Protein 1P7A (pdb70)

Organism: Mus musculus (NCBI:txid10090)

Sequence (37 aa):
GSTRGSTGIKPFQCPDCDRSFSRSDHLALHRKRHMLVGSTRGSTGIKPFQCPDCDRSFSRSDHLALHRKRHMLVGSTRGSTGIKPFQCPDCDRSFSRSDHLALHRKRHMLVGSTRGSTGIKPFQCPDCDRSFSRSDHLALHRKRHMLVGSTRGSTGIKPFQCPDCDRSFSRSDHLALHRKRHMLVGSTRGSTGIKPFQCPDCDRSFSRSDHLALHRKRHMLVGSTRGSTGIKPFQCPDCDRSFSRSDHLALHRKRHMLVGSTRGSTGIKPFQCPDCDRSFSRSDHLALHRKRHMLVGSTRGSTGIKPFQCPDCDRSFSRSDHLALHRKRHMLVGSTRGSTGIKPFQCPDCDRSFSRSDHLALHRKRHMLVGSTRGSTGIKPFQCPDCDRSFSRSDHLALHRKRHMLVGSTRGSTGIKPFQCPDCDRSFSRSDHLALHRKRHMLVGSTRGSTGIKPFQCPDCDRSFSRSDHLALHRKRHMLVGSTRGSTGIKPFQCPDCDRSFSRSDHLALHRKRHMLVGSTRGSTGIKPFQCPDCDRSFSRSDHLALHRKRHMLVGSTRGSTGIKPFQCPDCDRSFSRSDHLALHRKRHMLVGSTRGSTGIKPFQCPDCDRSFSRSDHLALHRKRHMLVGSTRGSTGIKPFQCPDCDRSFSRSDHLALHRKRHMLVGSTRGSTGIKPFQCPDCDRSFSRSDHLALHRKRHMLVGSTRGSTGIKPFQCPDCDRSFSRSDHLALHRKRHMLV

InterPro domains:
  IPR013087 Zinc finger C2H2-type [PF00096] (259-283)
  IPR013087 Zinc finger C2H2-type [PF00096] (289-313)
  IPR013087 Zinc finger C2H2-type [PF00096] (319-341)
  IPR013087 Zinc finger C2H2-type [PS00028] (261-283)
  IPR013087 Zinc finger C2H2-type [PS00028] (291-313)
  IPR013087 Zinc finger C2H2-type [PS00028] (321-341)
  IPR013087 Zinc finger C2H2-type [PS50157] (259-288)
  IPR013087 Zinc finger C2H2-type [PS50157] (289-318)
  IPR013087 Zinc finger C2H2-type [PS50157] (319-341)
  IPR013087 Zinc finger C2H2-type [SM00355] (259-283)
  IPR013087 Zinc finger C2H2-type [SM00355] (289-313)
  IPR013087 Zinc finger C2H2-type [SM00355] (319-341)
  IPR036236 Zinc finger C2H2 superfamily [SSF57667] (273-317)
  IPR036236 Zinc finger C2H2 superfamily [SSF57667] (306-342)

Foldseek 3Di:
DPPPPPLDDEPAAAPVPSHYDVDVVVNVVVCVVVVVD

Solvent-accessible surface area: 2902 Å² total; per-residue (Å²): 85,104,80,172,63,36,64,7,105,97,106,78,28,0,78,86,38,9,104,37,22,74,133,61,66,91,24,42,102,34,78,100,176,70,126,160,166

Secondary structure (DSSP, 8-state):
--SSTT--SSSB--TTT---BSSHHHHHHHHGGGT--

GO terms:
  GO:0000977 RNA polymerase II transcription regulatory region sequence-specific DNA binding (F, IDA)
  GO:0001227 DNA-binding transcription repressor activity, RNA polymerase II-specific (F, IC)
  GO:0000122 negative regulation of transcription by RNA polymerase II (P, IMP)

Nearest PDB structures (foldseek):
  1p7a-assembly1_A  TM=8.235E-01  e=3.816E-04  Mus musculus
  2el6-assembly1_A  TM=6.876E-01  e=1.516E-01  Homo sapiens
  2ep0-assembly1_A  TM=7.361E-01  e=3.288E-01  Homo sapiens
  2epz-assembly1_A  TM=7.097E-01  e=3.786E-01  Homo sapiens
  2eme-assembly1_A  TM=7.146E-01  e=8.812E-01  Homo sapiens

Radius of gyration: 9.19 Å; Cα contacts (8 Å, |Δi|>4): 57; chains: 1; bounding box: 22×22×8 Å

Structure (mmCIF, N/CA/C/O backbone):
data_1P7A
#
_entry.id   1P7A
#
_cell.length_a   1.000
_cell.length_b   1.000
_cell.length_c   1.000
_cell.angle_alpha   90.00
_cell.angle_beta   90.00
_cell.angle_gamma   90.00
#
_symmetry.space_group_name_H-M   'P 1'
#
loop_
_entity.id
_entity.type
_entity.pdbx_description
1 polymer 'Kruppel-like factor 3'
2 non-polymer 'ZINC ION'
#
loop_
_atom_site.group_PDB
_atom_site.id
_atom_site.type_symbol
_atom_site.label_atom_id
_atom_site.label_alt_id
_atom_site.label_comp_id
_atom_site.label_asym_id
_atom_site.label_entity_id
_atom_site.label_seq_id
_atom_site.pdbx_PDB_ins_code
_atom_site.Cartn_x
_atom_site.Cartn_y
_atom_site.Cartn_z
_atom_site.occupancy
_atom_site.B_iso_or_equiv
_atom_site.auth_seq_id
_atom_site.auth_comp_id
_atom_site.auth_asym_id
_atom_site.auth_atom_id
_atom_site.pdbx_PDB_model_num
ATOM 1 N N . GLY A 1 1 ? 7.977 3.850 3.372 1.00 0.00 1 GLY A N 1
ATOM 2 C CA . GLY A 1 1 ? 9.427 4.138 3.458 1.00 0.00 1 GLY A CA 1
ATOM 3 C C . GLY A 1 1 ? 10.116 3.955 2.123 1.00 0.00 1 GLY A C 1
ATOM 4 O O . GLY A 1 1 ? 9.620 4.414 1.093 1.00 0.00 1 GLY A O 1
ATOM 10 N N . SER A 1 2 ? 11.260 3.290 2.133 1.00 0.00 2 SER A N 1
ATOM 11 C CA . SER A 1 2 ? 12.014 3.036 0.914 1.00 0.00 2 SER A CA 1
ATOM 12 C C . SER A 1 2 ? 12.907 1.810 1.079 1.00 0.00 2 SER A C 1
ATOM 13 O O . SER A 1 2 ? 13.899 1.838 1.811 1.00 0.00 2 SER A O 1
ATOM 21 N N . THR A 1 3 ? 12.522 0.723 0.434 1.00 0.00 3 THR A N 1
ATOM 22 C CA . THR A 1 3 ? 13.267 -0.521 0.515 1.00 0.00 3 THR A CA 1
ATOM 23 C C . THR A 1 3 ? 13.890 -0.854 -0.824 1.00 0.00 3 THR A C 1
ATOM 24 O O . THR A 1 3 ? 15.061 -1.221 -0.924 1.00 0.00 3 THR A O 1
ATOM 35 N N . ARG A 1 4 ? 13.111 -0.619 -1.845 1.00 0.00 4 ARG A N 1
ATOM 36 C CA . ARG A 1 4 ? 13.533 -0.786 -3.229 1.00 0.00 4 ARG A CA 1
ATOM 37 C C . ARG A 1 4 ? 12.754 0.184 -4.103 1.00 0.00 4 ARG A C 1
ATOM 38 O O . ARG A 1 4 ? 11.997 -0.228 -4.985 1.00 0.00 4 ARG A O 1
ATOM 59 N N . GLY A 1 5 ? 12.809 1.456 -3.737 1.00 0.00 5 GLY A N 1
ATOM 60 C CA . GLY A 1 5 ? 11.991 2.452 -4.397 1.00 0.00 5 GLY A CA 1
ATOM 61 C C . GLY A 1 5 ? 10.579 2.446 -3.859 1.00 0.00 5 GLY A C 1
ATOM 62 O O . GLY A 1 5 ? 10.205 3.309 -3.057 1.00 0.00 5 GLY A O 1
ATOM 66 N N . SER A 1 6 ? 9.818 1.439 -4.253 1.00 0.00 6 SER A N 1
ATOM 67 C CA . SER A 1 6 ? 8.462 1.269 -3.772 1.00 0.00 6 SER A CA 1
ATOM 68 C C . SER A 1 6 ? 8.092 -0.209 -3.720 1.00 0.00 6 SER A C 1
ATOM 69 O O . SER A 1 6 ? 6.918 -0.565 -3.642 1.00 0.00 6 SER A O 1
ATOM 77 N N . THR A 1 7 ? 9.087 -1.061 -3.887 1.00 0.00 7 THR A N 1
ATOM 78 C CA . THR A 1 7 ? 8.848 -2.495 -3.979 1.00 0.00 7 THR A CA 1
ATOM 79 C C . THR A 1 7 ? 9.854 -3.290 -3.162 1.00 0.00 7 THR A C 1
ATOM 80 O O . THR A 1 7 ? 10.758 -3.928 -3.704 1.00 0.00 7 THR A O 1
ATOM 91 N N . GLY A 1 8 ? 9.691 -3.255 -1.853 1.00 0.00 8 GLY A N 1
ATOM 92 C CA . GLY A 1 8 ? 10.597 -3.962 -0.986 1.00 0.00 8 GLY A CA 1
ATOM 93 C C . GLY A 1 8 ? 10.073 -5.316 -0.551 1.00 0.00 8 GLY A C 1
ATOM 94 O O . GLY A 1 8 ? 10.252 -6.317 -1.250 1.00 0.00 8 GLY A O 1
ATOM 98 N N . ILE A 1 9 ? 9.486 -5.349 0.633 1.00 0.00 9 ILE A N 1
ATOM 99 C CA . ILE A 1 9 ? 9.026 -6.594 1.249 1.00 0.00 9 ILE A CA 1
ATOM 100 C C . ILE A 1 9 ? 7.696 -7.069 0.662 1.00 0.00 9 ILE A C 1
ATOM 101 O O . ILE A 1 9 ? 6.903 -6.252 0.192 1.00 0.00 9 ILE A O 1
ATOM 117 N N . LYS A 1 10 ? 7.398 -8.363 0.866 1.00 0.00 10 LYS A N 1
ATOM 118 C CA . LYS A 1 10 ? 6.112 -8.974 0.497 1.00 0.00 10 LYS A CA 1
ATOM 119 C C . LYS A 1 10 ? 5.807 -8.860 -1.001 1.00 0.00 10 LYS A C 1
ATOM 120 O O . LYS A 1 10 ? 6.224 -7.919 -1.671 1.00 0.00 10 LYS A O 1
ATOM 139 N N . PRO A 1 11 ? 5.130 -9.865 -1.571 1.00 0.00 11 PRO A N 1
ATOM 140 C CA . PRO A 1 11 ? 4.802 -9.876 -2.998 1.00 0.00 11 PRO A CA 1
ATOM 141 C C . PRO A 1 11 ? 3.823 -8.765 -3.365 1.00 0.00 11 PRO A C 1
ATOM 142 O O . PRO A 1 11 ? 3.718 -8.369 -4.527 1.00 0.00 11 PRO A O 1
ATOM 153 N N . PHE A 1 12 ? 3.111 -8.264 -2.362 1.00 0.00 12 PHE A N 1
ATOM 154 C CA . PHE A 1 12 ? 2.130 -7.213 -2.562 1.00 0.00 12 PHE A CA 1
ATOM 155 C C . PHE A 1 12 ? 2.445 -6.008 -1.688 1.00 0.00 12 PHE A C 1
ATOM 156 O O . PHE A 1 12 ? 1.885 -5.841 -0.611 1.00 0.00 12 PHE A O 1
ATOM 173 N N . GLN A 1 13 ? 3.365 -5.186 -2.145 1.00 0.00 13 GLN A N 1
ATOM 174 C CA . GLN A 1 13 ? 3.754 -3.992 -1.428 1.00 0.00 13 GLN A CA 1
ATOM 175 C C . GLN A 1 13 ? 3.127 -2.762 -2.077 1.00 0.00 13 GLN A C 1
ATOM 176 O O . GLN A 1 13 ? 2.765 -2.798 -3.254 1.00 0.00 13 GLN A O 1
ATOM 190 N N . CYS A 1 14 ? 3.033 -1.669 -1.331 1.00 0.00 14 CYS A N 1
ATOM 191 C CA . CYS A 1 14 ? 2.493 -0.436 -1.877 1.00 0.00 14 CYS A CA 1
ATOM 192 C C . CYS A 1 14 ? 3.508 0.221 -2.797 1.00 0.00 14 CYS A C 1
ATOM 193 O O . CYS A 1 14 ? 4.583 0.612 -2.352 1.00 0.00 14 CYS A O 1
ATOM 200 N N . PRO A 1 15 ? 3.147 0.432 -4.069 1.00 0.00 15 PRO A N 1
ATOM 201 C CA . PRO A 1 15 ? 4.010 1.113 -5.033 1.00 0.00 15 PRO A CA 1
ATOM 202 C C . PRO A 1 15 ? 4.048 2.622 -4.806 1.00 0.00 15 PRO A C 1
ATOM 203 O O . PRO A 1 15 ? 4.662 3.365 -5.575 1.00 0.00 15 PRO A O 1
ATOM 214 N N . ASP A 1 16 ? 3.377 3.075 -3.752 1.00 0.00 16 ASP A N 1
ATOM 215 C CA . ASP A 1 16 ? 3.324 4.488 -3.428 1.00 0.00 16 ASP A CA 1
ATOM 216 C C . ASP A 1 16 ? 4.146 4.787 -2.179 1.00 0.00 16 ASP A C 1
ATOM 217 O O . ASP A 1 16 ? 4.619 5.910 -1.991 1.00 0.00 16 ASP A O 1
ATOM 226 N N . CYS A 1 17 ? 4.242 3.801 -1.292 1.00 0.00 17 CYS A N 1
ATOM 227 C CA . CYS A 1 17 ? 4.929 3.977 -0.017 1.00 0.00 17 CYS A CA 1
ATOM 228 C C . CYS A 1 17 ? 6.143 3.070 0.116 1.00 0.00 17 CYS A C 1
ATOM 229 O O . CYS A 1 17 ? 7.004 3.329 0.953 1.00 0.00 17 CYS A O 1
ATOM 236 N N . ASP A 1 18 ? 6.042 1.889 -0.489 1.00 0.00 18 ASP A N 1
ATOM 237 C CA . ASP A 1 18 ? 6.975 0.786 -0.245 1.00 0.00 18 ASP A CA 1
ATOM 238 C C . ASP A 1 18 ? 6.588 0.087 1.056 1.00 0.00 18 ASP A C 1
ATOM 239 O O . ASP A 1 18 ? 7.422 -0.154 1.930 1.00 0.00 18 ASP A O 1
ATOM 248 N N . ARG A 1 19 ? 5.303 -0.241 1.162 1.00 0.00 19 ARG A N 1
ATOM 249 C CA . ARG A 1 19 ? 4.777 -0.966 2.315 1.00 0.00 19 ARG A CA 1
ATOM 250 C C . ARG A 1 19 ? 5.000 -2.463 2.116 1.00 0.00 19 ARG A C 1
ATOM 251 O O . ARG A 1 19 ? 5.855 -2.860 1.329 1.00 0.00 19 ARG A O 1
ATOM 272 N N . SER A 1 20 ? 4.181 -3.290 2.752 1.00 0.00 20 SER A N 1
ATOM 273 C CA . SER A 1 20 ? 4.257 -4.728 2.532 1.00 0.00 20 SER A CA 1
ATOM 274 C C . SER A 1 20 ? 2.997 -5.434 3.019 1.00 0.00 20 SER A C 1
ATOM 275 O O . SER A 1 20 ? 2.611 -5.319 4.185 1.00 0.00 20 SER A O 1
ATOM 283 N N . PHE A 1 21 ? 2.353 -6.147 2.108 1.00 0.00 21 PHE A N 1
ATOM 284 C CA . PHE A 1 21 ? 1.147 -6.894 2.421 1.00 0.00 21 PHE A CA 1
ATOM 285 C C . PHE A 1 21 ? 1.254 -8.289 1.829 1.00 0.00 21 PHE A C 1
ATOM 286 O O . PHE A 1 21 ? 1.699 -8.455 0.694 1.00 0.00 21 PHE A O 1
ATOM 303 N N . SER A 1 22 ? 0.869 -9.286 2.600 1.00 0.00 22 SER A N 1
ATOM 304 C CA . SER A 1 22 ? 0.912 -10.657 2.132 1.00 0.00 22 SER A CA 1
ATOM 305 C C . SER A 1 22 ? -0.300 -10.938 1.246 1.00 0.00 22 SER A C 1
ATOM 306 O O . SER A 1 22 ? -0.323 -11.901 0.477 1.00 0.00 22 SER A O 1
ATOM 314 N N . ARG A 1 23 ? -1.306 -10.078 1.369 1.00 0.00 23 ARG A N 1
ATOM 315 C CA . ARG A 1 23 ? -2.532 -10.193 0.594 1.00 0.00 23 ARG A CA 1
ATOM 316 C C . ARG A 1 23 ? -2.734 -8.974 -0.272 1.00 0.00 23 ARG A C 1
ATOM 317 O O . ARG A 1 23 ? -2.724 -7.837 0.203 1.00 0.00 23 ARG A O 1
ATOM 338 N N . SER A 1 24 ? -2.977 -9.241 -1.538 1.00 0.00 24 SER A N 1
ATOM 339 C CA . SER A 1 24 ? -3.245 -8.212 -2.521 1.00 0.00 24 SER A CA 1
ATOM 340 C C . SER A 1 24 ? -4.466 -7.380 -2.128 1.00 0.00 24 SER A C 1
ATOM 341 O O . SER A 1 24 ? -4.551 -6.187 -2.428 1.00 0.00 24 SER A O 1
ATOM 349 N N . ASP A 1 25 ? -5.383 -8.019 -1.417 1.00 0.00 25 ASP A N 1
ATOM 350 C CA . ASP A 1 25 ? -6.590 -7.363 -0.932 1.00 0.00 25 ASP A CA 1
ATOM 351 C C . ASP A 1 25 ? -6.245 -6.260 0.059 1.00 0.00 25 ASP A C 1
ATOM 352 O O . ASP A 1 25 ? -6.738 -5.135 -0.043 1.00 0.00 25 ASP A O 1
ATOM 361 N N . HIS A 1 26 ? -5.379 -6.596 1.003 1.00 0.00 26 HIS A N 1
ATOM 362 C CA . HIS A 1 26 ? -4.950 -5.647 2.028 1.00 0.00 26 HIS A CA 1
ATOM 363 C C . HIS A 1 26 ? -4.179 -4.491 1.405 1.00 0.00 26 HIS A C 1
ATOM 364 O O . HIS A 1 26 ? -4.306 -3.349 1.842 1.00 0.00 26 HIS A O 1
ATOM 379 N N . LEU A 1 27 ? -3.470 -4.780 0.312 1.00 0.00 27 LEU A N 1
ATOM 380 C CA . LEU A 1 27 ? -2.795 -3.745 -0.465 1.00 0.00 27 LEU A CA 1
ATOM 381 C C . LEU A 1 27 ? -3.800 -2.679 -0.886 1.00 0.00 27 LEU A C 1
ATOM 382 O O . LEU A 1 27 ? -3.667 -1.505 -0.532 1.00 0.00 27 LEU A O 1
ATOM 398 N N . ALA A 1 28 ? -4.803 -3.113 -1.645 1.00 0.00 28 ALA A N 1
ATOM 399 C CA . ALA A 1 28 ? -5.843 -2.226 -2.145 1.00 0.00 28 ALA A CA 1
ATOM 400 C C . ALA A 1 28 ? -6.538 -1.480 -1.011 1.00 0.00 28 ALA A C 1
ATOM 401 O O . ALA A 1 28 ? -6.891 -0.313 -1.160 1.00 0.00 28 ALA A O 1
ATOM 408 N N . LEU A 1 29 ? -6.714 -2.155 0.124 1.00 0.00 29 LEU A N 1
ATOM 409 C CA . LEU A 1 29 ? -7.362 -1.554 1.287 1.00 0.00 29 LEU A CA 1
ATOM 410 C C . LEU A 1 29 ? -6.580 -0.347 1.790 1.00 0.00 29 LEU A C 1
ATOM 411 O O . LEU A 1 29 ? -7.158 0.701 2.078 1.00 0.00 29 LEU A O 1
ATOM 427 N N . HIS A 1 30 ? -5.261 -0.474 1.842 1.00 0.00 30 HIS A N 1
ATOM 428 C CA . HIS A 1 30 ? -4.415 0.641 2.243 1.00 0.00 30 HIS A CA 1
ATOM 429 C C . HIS A 1 30 ? -4.375 1.687 1.134 1.00 0.00 30 HIS A C 1
ATOM 430 O O . HIS A 1 30 ? -4.301 2.891 1.391 1.00 0.00 30 HIS A O 1
ATOM 444 N N . ARG A 1 31 ? -4.384 1.218 -0.103 1.00 0.00 31 ARG A N 1
ATOM 445 C CA . ARG A 1 31 ? -4.257 2.101 -1.250 1.00 0.00 31 ARG A CA 1
ATOM 446 C C . ARG A 1 31 ? -5.547 2.873 -1.500 1.00 0.00 31 ARG A C 1
ATOM 447 O O . ARG A 1 31 ? -5.588 3.771 -2.342 1.00 0.00 31 ARG A O 1
ATOM 468 N N . LYS A 1 32 ? -6.560 2.590 -0.688 1.00 0.00 32 LYS A N 1
ATOM 469 C CA . LYS A 1 32 ? -7.812 3.330 -0.727 1.00 0.00 32 LYS A CA 1
ATOM 470 C C . LYS A 1 32 ? -7.567 4.784 -0.350 1.00 0.00 32 LYS A C 1
ATOM 471 O O . LYS A 1 32 ? -8.286 5.684 -0.781 1.00 0.00 32 LYS A O 1
ATOM 490 N N . ARG A 1 33 ? -6.514 5.004 0.425 1.00 0.00 33 ARG A N 1
ATOM 491 C CA . ARG A 1 33 ? -6.133 6.344 0.847 1.00 0.00 33 ARG A CA 1
ATOM 492 C C . ARG A 1 33 ? -5.356 7.057 -0.251 1.00 0.00 33 ARG A C 1
ATOM 493 O O . ARG A 1 33 ? -5.054 8.245 -0.141 1.00 0.00 33 ARG A O 1
ATOM 514 N N . HIS A 1 34 ? -5.018 6.321 -1.303 1.00 0.00 34 HIS A N 1
ATOM 515 C CA . HIS A 1 34 ? -4.247 6.871 -2.410 1.00 0.00 34 HIS A CA 1
ATOM 516 C C . HIS A 1 34 ? -5.158 7.252 -3.567 1.00 0.00 34 HIS A C 1
ATOM 517 O O . HIS A 1 34 ? -4.690 7.640 -4.639 1.00 0.00 34 HIS A O 1
ATOM 531 N N . MET A 1 35 ? -6.458 7.144 -3.343 1.00 0.00 35 MET A N 1
ATOM 532 C CA . MET A 1 35 ? -7.433 7.477 -4.368 1.00 0.00 35 MET A CA 1
ATOM 533 C C . MET A 1 35 ? -7.654 8.984 -4.420 1.00 0.00 35 MET A C 1
ATOM 534 O O . MET A 1 35 ? -7.172 9.662 -5.331 1.00 0.00 35 MET A O 1
ATOM 548 N N . LEU A 1 36 ? -8.306 9.513 -3.393 1.00 0.00 36 LEU A N 1
ATOM 549 C CA . LEU A 1 36 ? -8.531 10.947 -3.276 1.00 0.00 36 LEU A CA 1
ATOM 550 C C . LEU A 1 36 ? -8.364 11.369 -1.826 1.00 0.00 36 LEU A C 1
ATOM 551 O O . LEU A 1 36 ? -9.248 12.003 -1.246 1.00 0.00 36 LEU A O 1
ATOM 567 N N . VAL A 1 37 ? -7.216 11.007 -1.258 1.00 0.00 37 VAL A N 1
ATOM 568 C CA . VAL A 1 37 ? -6.895 11.295 0.139 1.00 0.00 37 VAL A CA 1
ATOM 569 C C . VAL A 1 37 ? -8.028 10.842 1.066 1.00 0.00 37 VAL A C 1
ATOM 570 O O . VAL A 1 37 ? -8.309 11.531 2.069 1.00 0.00 37 VAL A O 1
ATOM 585 N N . GLY A 1 1 ? 8.384 5.595 -2.596 1.00 0.00 1 GLY A N 2
ATOM 586 C CA . GLY A 1 1 ? 9.147 4.326 -2.588 1.00 0.00 1 GLY A CA 2
ATOM 587 C C . GLY A 1 1 ? 10.631 4.574 -2.465 1.00 0.00 1 GLY A C 2
ATOM 588 O O . GLY A 1 1 ? 11.094 5.693 -2.687 1.00 0.00 1 GLY A O 2
ATOM 594 N N . SER A 1 2 ? 11.367 3.557 -2.050 1.00 0.00 2 SER A N 2
ATOM 595 C CA . SER A 1 2 ? 12.798 3.694 -1.836 1.00 0.00 2 SER A CA 2
ATOM 596 C C . SER A 1 2 ? 13.545 2.422 -2.235 1.00 0.00 2 SER A C 2
ATOM 597 O O . SER A 1 2 ? 14.682 2.489 -2.703 1.00 0.00 2 SER A O 2
ATOM 605 N N . THR A 1 3 ? 12.915 1.266 -2.035 1.00 0.00 3 THR A N 2
ATOM 606 C CA . THR A 1 3 ? 13.547 -0.012 -2.350 1.00 0.00 3 THR A CA 2
ATOM 607 C C . THR A 1 3 ? 13.615 -0.234 -3.858 1.00 0.00 3 THR A C 2
ATOM 608 O O . THR A 1 3 ? 12.678 -0.763 -4.458 1.00 0.00 3 THR A O 2
ATOM 619 N N . ARG A 1 4 ? 14.716 0.217 -4.462 1.00 0.00 4 ARG A N 2
ATOM 620 C CA . ARG A 1 4 ? 14.928 0.123 -5.904 1.00 0.00 4 ARG A CA 2
ATOM 621 C C . ARG A 1 4 ? 13.793 0.809 -6.662 1.00 0.00 4 ARG A C 2
ATOM 622 O O . ARG A 1 4 ? 13.674 2.032 -6.624 1.00 0.00 4 ARG A O 2
ATOM 643 N N . GLY A 1 5 ? 12.904 0.021 -7.250 1.00 0.00 5 GLY A N 2
ATOM 644 C CA . GLY A 1 5 ? 11.746 0.578 -7.920 1.00 0.00 5 GLY A CA 2
ATOM 645 C C . GLY A 1 5 ? 10.498 0.484 -7.066 1.00 0.00 5 GLY A C 2
ATOM 646 O O . GLY A 1 5 ? 9.418 0.166 -7.567 1.00 0.00 5 GLY A O 2
ATOM 650 N N . SER A 1 6 ? 10.662 0.755 -5.772 1.00 0.00 6 SER A N 2
ATOM 651 C CA . SER A 1 6 ? 9.581 0.697 -4.803 1.00 0.00 6 SER A CA 2
ATOM 652 C C . SER A 1 6 ? 8.995 -0.711 -4.698 1.00 0.00 6 SER A C 2
ATOM 653 O O . SER A 1 6 ? 7.784 -0.886 -4.534 1.00 0.00 6 SER A O 2
ATOM 661 N N . THR A 1 7 ? 9.858 -1.707 -4.836 1.00 0.00 7 THR A N 2
ATOM 662 C CA . THR A 1 7 ? 9.461 -3.098 -4.744 1.00 0.00 7 THR A CA 2
ATOM 663 C C . THR A 1 7 ? 10.469 -3.892 -3.925 1.00 0.00 7 THR A C 2
ATOM 664 O O . THR A 1 7 ? 11.520 -4.292 -4.431 1.00 0.00 7 THR A O 2
ATOM 675 N N . GLY A 1 8 ? 10.179 -4.056 -2.646 1.00 0.00 8 GLY A N 2
ATOM 676 C CA . GLY A 1 8 ? 11.085 -4.750 -1.766 1.00 0.00 8 GLY A CA 2
ATOM 677 C C . GLY A 1 8 ? 10.460 -5.969 -1.121 1.00 0.00 8 GLY A C 2
ATOM 678 O O . GLY A 1 8 ? 10.540 -7.075 -1.660 1.00 0.00 8 GLY A O 2
ATOM 682 N N . ILE A 1 9 ? 9.892 -5.779 0.062 1.00 0.00 9 ILE A N 2
ATOM 683 C CA . ILE A 1 9 ? 9.321 -6.893 0.819 1.00 0.00 9 ILE A CA 2
ATOM 684 C C . ILE A 1 9 ? 7.934 -7.281 0.299 1.00 0.00 9 ILE A C 2
ATOM 685 O O . ILE A 1 9 ? 7.198 -6.418 -0.178 1.00 0.00 9 ILE A O 2
ATOM 701 N N . LYS A 1 10 ? 7.516 -8.520 0.613 1.00 0.00 10 LYS A N 2
ATOM 702 C CA . LYS A 1 10 ? 6.155 -9.020 0.346 1.00 0.00 10 LYS A CA 2
ATOM 703 C C . LYS A 1 10 ? 5.744 -8.899 -1.132 1.00 0.00 10 LYS A C 2
ATOM 704 O O . LYS A 1 10 ? 6.243 -8.056 -1.873 1.00 0.00 10 LYS A O 2
ATOM 723 N N . PRO A 1 11 ? 4.924 -9.838 -1.624 1.00 0.00 11 PRO A N 2
ATOM 724 C CA . PRO A 1 11 ? 4.532 -9.872 -3.037 1.00 0.00 11 PRO A CA 2
ATOM 725 C C . PRO A 1 11 ? 3.535 -8.768 -3.392 1.00 0.00 11 PRO A C 2
ATOM 726 O O . PRO A 1 11 ? 3.362 -8.423 -4.561 1.00 0.00 11 PRO A O 2
ATOM 737 N N . PHE A 1 12 ? 2.863 -8.237 -2.380 1.00 0.00 12 PHE A N 2
ATOM 738 C CA . PHE A 1 12 ? 1.860 -7.204 -2.583 1.00 0.00 12 PHE A CA 2
ATOM 739 C C . PHE A 1 12 ? 2.156 -5.999 -1.712 1.00 0.00 12 PHE A C 2
ATOM 740 O O . PHE A 1 12 ? 1.628 -5.875 -0.614 1.00 0.00 12 PHE A O 2
ATOM 757 N N . GLN A 1 13 ? 3.038 -5.140 -2.171 1.00 0.00 13 GLN A N 2
ATOM 758 C CA . GLN A 1 13 ? 3.427 -3.979 -1.396 1.00 0.00 13 GLN A CA 2
ATOM 759 C C . GLN A 1 13 ? 2.953 -2.699 -2.073 1.00 0.00 13 GLN A C 2
ATOM 760 O O . GLN A 1 13 ? 2.697 -2.691 -3.277 1.00 0.00 13 GLN A O 2
ATOM 774 N N . CYS A 1 14 ? 2.919 -1.602 -1.324 1.00 0.00 14 CYS A N 2
ATOM 775 C CA . CYS A 1 14 ? 2.561 -0.318 -1.900 1.00 0.00 14 CYS A CA 2
ATOM 776 C C . CYS A 1 14 ? 3.714 0.236 -2.725 1.00 0.00 14 CYS A C 2
ATOM 777 O O . CYS A 1 14 ? 4.816 0.440 -2.208 1.00 0.00 14 CYS A O 2
ATOM 784 N N . PRO A 1 15 ? 3.467 0.521 -4.006 1.00 0.00 15 PRO A N 2
ATOM 785 C CA . PRO A 1 15 ? 4.474 1.094 -4.896 1.00 0.00 15 PRO A CA 2
ATOM 786 C C . PRO A 1 15 ? 4.654 2.599 -4.686 1.00 0.00 15 PRO A C 2
ATOM 787 O O . PRO A 1 15 ? 5.502 3.227 -5.321 1.00 0.00 15 PRO A O 2
ATOM 798 N N . ASP A 1 16 ? 3.875 3.177 -3.778 1.00 0.00 16 ASP A N 2
ATOM 799 C CA . ASP A 1 16 ? 3.983 4.606 -3.494 1.00 0.00 16 ASP A CA 2
ATOM 800 C C . ASP A 1 16 ? 4.707 4.841 -2.177 1.00 0.00 16 ASP A C 2
ATOM 801 O O . ASP A 1 16 ? 5.523 5.757 -2.051 1.00 0.00 16 ASP A O 2
ATOM 810 N N . CYS A 1 17 ? 4.365 4.039 -1.184 1.00 0.00 17 CYS A N 2
ATOM 811 C CA . CYS A 1 17 ? 4.916 4.205 0.149 1.00 0.00 17 CYS A CA 2
ATOM 812 C C . CYS A 1 17 ? 6.105 3.289 0.396 1.00 0.00 17 CYS A C 2
ATOM 813 O O . CYS A 1 17 ? 6.930 3.577 1.266 1.00 0.00 17 CYS A O 2
ATOM 820 N N . ASP A 1 18 ? 6.065 2.115 -0.233 1.00 0.00 18 ASP A N 2
ATOM 821 C CA . ASP A 1 18 ? 7.028 1.039 0.016 1.00 0.00 18 ASP A CA 2
ATOM 822 C C . ASP A 1 18 ? 6.628 0.275 1.268 1.00 0.00 18 ASP A C 2
ATOM 823 O O . ASP A 1 18 ? 7.468 -0.136 2.071 1.00 0.00 18 ASP A O 2
ATOM 832 N N . ARG A 1 19 ? 5.333 0.003 1.363 1.00 0.00 19 ARG A N 2
ATOM 833 C CA . ARG A 1 19 ? 4.800 -0.845 2.420 1.00 0.00 19 ARG A CA 2
ATOM 834 C C . ARG A 1 19 ? 5.009 -2.299 2.029 1.00 0.00 19 ARG A C 2
ATOM 835 O O . ARG A 1 19 ? 5.834 -2.585 1.167 1.00 0.00 19 ARG A O 2
ATOM 856 N N . SER A 1 20 ? 4.236 -3.210 2.605 1.00 0.00 20 SER A N 2
ATOM 857 C CA . SER A 1 20 ? 4.330 -4.616 2.229 1.00 0.00 20 SER A CA 2
ATOM 858 C C . SER A 1 20 ? 3.194 -5.437 2.834 1.00 0.00 20 SER A C 2
ATOM 859 O O . SER A 1 20 ? 2.972 -5.415 4.043 1.00 0.00 20 SER A O 2
ATOM 867 N N . PHE A 1 21 ? 2.470 -6.150 1.984 1.00 0.00 21 PHE A N 2
ATOM 868 C CA . PHE A 1 21 ? 1.357 -6.976 2.421 1.00 0.00 21 PHE A CA 2
ATOM 869 C C . PHE A 1 21 ? 1.448 -8.349 1.769 1.00 0.00 21 PHE A C 2
ATOM 870 O O . PHE A 1 21 ? 2.028 -8.494 0.688 1.00 0.00 21 PHE A O 2
ATOM 887 N N . SER A 1 22 ? 0.899 -9.353 2.427 1.00 0.00 22 SER A N 2
ATOM 888 C CA . SER A 1 22 ? 0.924 -10.706 1.906 1.00 0.00 22 SER A CA 2
ATOM 889 C C . SER A 1 22 ? -0.347 -10.987 1.109 1.00 0.00 22 SER A C 2
ATOM 890 O O . SER A 1 22 ? -0.403 -11.921 0.307 1.00 0.00 22 SER A O 2
ATOM 898 N N . ARG A 1 23 ? -1.359 -10.154 1.333 1.00 0.00 23 ARG A N 2
ATOM 899 C CA . ARG A 1 23 ? -2.632 -10.263 0.633 1.00 0.00 23 ARG A CA 2
ATOM 900 C C . ARG A 1 23 ? -2.855 -9.059 -0.246 1.00 0.00 23 ARG A C 2
ATOM 901 O O . ARG A 1 23 ? -2.722 -7.913 0.187 1.00 0.00 23 ARG A O 2
ATOM 922 N N . SER A 1 24 ? -3.188 -9.342 -1.487 1.00 0.00 24 SER A N 2
ATOM 923 C CA . SER A 1 24 ? -3.445 -8.321 -2.476 1.00 0.00 24 SER A CA 2
ATOM 924 C C . SER A 1 24 ? -4.646 -7.473 -2.067 1.00 0.00 24 SER A C 2
ATOM 925 O O . SER A 1 24 ? -4.699 -6.271 -2.329 1.00 0.00 24 SER A O 2
ATOM 933 N N . ASP A 1 25 ? -5.555 -8.097 -1.328 1.00 0.00 25 ASP A N 2
ATOM 934 C CA . ASP A 1 25 ? -6.705 -7.410 -0.765 1.00 0.00 25 ASP A CA 2
ATOM 935 C C . ASP A 1 25 ? -6.248 -6.362 0.240 1.00 0.00 25 ASP A C 2
ATOM 936 O O . ASP A 1 25 ? -6.728 -5.226 0.244 1.00 0.00 25 ASP A O 2
ATOM 945 N N . HIS A 1 26 ? -5.292 -6.757 1.062 1.00 0.00 26 HIS A N 2
ATOM 946 C CA . HIS A 1 26 ? -4.726 -5.879 2.080 1.00 0.00 26 HIS A CA 2
ATOM 947 C C . HIS A 1 26 ? -4.037 -4.678 1.441 1.00 0.00 26 HIS A C 2
ATOM 948 O O . HIS A 1 26 ? -4.136 -3.558 1.952 1.00 0.00 26 HIS A O 2
ATOM 963 N N . LEU A 1 27 ? -3.414 -4.897 0.284 1.00 0.00 27 LEU A N 2
ATOM 964 C CA . LEU A 1 27 ? -2.820 -3.807 -0.484 1.00 0.00 27 LEU A CA 2
ATOM 965 C C . LEU A 1 27 ? -3.874 -2.746 -0.783 1.00 0.00 27 LEU A C 2
ATOM 966 O O . LEU A 1 27 ? -3.726 -1.577 -0.414 1.00 0.00 27 LEU A O 2
ATOM 982 N N . ALA A 1 28 ? -4.917 -3.166 -1.491 1.00 0.00 28 ALA A N 2
ATOM 983 C CA . ALA A 1 28 ? -5.978 -2.267 -1.919 1.00 0.00 28 ALA A CA 2
ATOM 984 C C . ALA A 1 28 ? -6.599 -1.523 -0.744 1.00 0.00 28 ALA A C 2
ATOM 985 O O . ALA A 1 28 ? -6.920 -0.345 -0.864 1.00 0.00 28 ALA A O 2
ATOM 992 N N . LEU A 1 29 ? -6.736 -2.204 0.396 1.00 0.00 29 LEU A N 2
ATOM 993 C CA . LEU A 1 29 ? -7.288 -1.587 1.601 1.00 0.00 29 LEU A CA 2
ATOM 994 C C . LEU A 1 29 ? -6.522 -0.319 1.962 1.00 0.00 29 LEU A C 2
ATOM 995 O O . LEU A 1 29 ? -7.118 0.734 2.199 1.00 0.00 29 LEU A O 2
ATOM 1011 N N . HIS A 1 30 ? -5.199 -0.404 1.921 1.00 0.00 30 HIS A N 2
ATOM 1012 C CA . HIS A 1 30 ? -4.354 0.749 2.195 1.00 0.00 30 HIS A CA 2
ATOM 1013 C C . HIS A 1 30 ? -4.411 1.741 1.038 1.00 0.00 30 HIS A C 2
ATOM 1014 O O . HIS A 1 30 ? -4.359 2.955 1.238 1.00 0.00 30 HIS A O 2
ATOM 1028 N N . ARG A 1 31 ? -4.425 1.217 -0.178 1.00 0.00 31 ARG A N 2
ATOM 1029 C CA . ARG A 1 31 ? -4.333 2.056 -1.360 1.00 0.00 31 ARG A CA 2
ATOM 1030 C C . ARG A 1 31 ? -5.635 2.801 -1.627 1.00 0.00 31 ARG A C 2
ATOM 1031 O O . ARG A 1 31 ? -5.699 3.644 -2.519 1.00 0.00 31 ARG A O 2
ATOM 1052 N N . LYS A 1 32 ? -6.634 2.570 -0.785 1.00 0.00 32 LYS A N 2
ATOM 1053 C CA . LYS A 1 32 ? -7.883 3.308 -0.871 1.00 0.00 32 LYS A CA 2
ATOM 1054 C C . LYS A 1 32 ? -7.636 4.769 -0.520 1.00 0.00 32 LYS A C 2
ATOM 1055 O O . LYS A 1 32 ? -8.305 5.665 -1.034 1.00 0.00 32 LYS A O 2
ATOM 1074 N N . ARG A 1 33 ? -6.606 5.002 0.286 1.00 0.00 33 ARG A N 2
ATOM 1075 C CA . ARG A 1 33 ? -6.210 6.351 0.652 1.00 0.00 33 ARG A CA 2
ATOM 1076 C C . ARG A 1 33 ? -5.467 7.021 -0.499 1.00 0.00 33 ARG A C 2
ATOM 1077 O O . ARG A 1 33 ? -5.345 8.241 -0.547 1.00 0.00 33 ARG A O 2
ATOM 1098 N N . HIS A 1 34 ? -5.057 6.216 -1.469 1.00 0.00 34 HIS A N 2
ATOM 1099 C CA . HIS A 1 34 ? -4.408 6.732 -2.665 1.00 0.00 34 HIS A CA 2
ATOM 1100 C C . HIS A 1 34 ? -5.451 7.014 -3.734 1.00 0.00 34 HIS A C 2
ATOM 1101 O O . HIS A 1 34 ? -5.169 7.653 -4.745 1.00 0.00 34 HIS A O 2
ATOM 1115 N N . MET A 1 35 ? -6.687 6.623 -3.447 1.00 0.00 35 MET A N 2
ATOM 1116 C CA . MET A 1 35 ? -7.806 6.893 -4.339 1.00 0.00 35 MET A CA 2
ATOM 1117 C C . MET A 1 35 ? -8.487 8.197 -3.942 1.00 0.00 35 MET A C 2
ATOM 1118 O O . MET A 1 35 ? -9.600 8.493 -4.374 1.00 0.00 35 MET A O 2
ATOM 1132 N N . LEU A 1 36 ? -7.769 9.007 -3.179 1.00 0.00 36 LEU A N 2
ATOM 1133 C CA . LEU A 1 36 ? -8.250 10.312 -2.777 1.00 0.00 36 LEU A CA 2
ATOM 1134 C C . LEU A 1 36 ? -7.443 11.370 -3.503 1.00 0.00 36 LEU A C 2
ATOM 1135 O O . LEU A 1 36 ? -6.744 12.180 -2.891 1.00 0.00 36 LEU A O 2
ATOM 1151 N N . VAL A 1 37 ? -7.427 11.253 -4.817 1.00 0.00 37 VAL A N 2
ATOM 1152 C CA . VAL A 1 37 ? -6.611 12.113 -5.647 1.00 0.00 37 VAL A CA 2
ATOM 1153 C C . VAL A 1 37 ? -7.464 13.192 -6.298 1.00 0.00 37 VAL A C 2
ATOM 1154 O O . VAL A 1 37 ? -6.899 14.076 -6.971 1.00 0.00 37 VAL A O 2
ATOM 1169 N N . GLY A 1 1 ? 11.246 3.495 -1.526 1.00 0.00 1 GLY A N 3
ATOM 1170 C CA . GLY A 1 1 ? 11.480 4.294 -2.751 1.00 0.00 1 GLY A CA 3
ATOM 1171 C C . GLY A 1 1 ? 11.833 3.418 -3.932 1.00 0.00 1 GLY A C 3
ATOM 1172 O O . GLY A 1 1 ? 13.007 3.296 -4.288 1.00 0.00 1 GLY A O 3
ATOM 1178 N N . SER A 1 2 ? 10.816 2.796 -4.525 1.00 0.00 2 SER A N 3
ATOM 1179 C CA . SER A 1 2 ? 10.995 1.914 -5.675 1.00 0.00 2 SER A CA 3
ATOM 1180 C C . SER A 1 2 ? 11.940 0.757 -5.350 1.00 0.00 2 SER A C 3
ATOM 1181 O O . SER A 1 2 ? 12.820 0.412 -6.148 1.00 0.00 2 SER A O 3
ATOM 1189 N N . THR A 1 3 ? 11.739 0.139 -4.193 1.00 0.00 3 THR A N 3
ATOM 1190 C CA . THR A 1 3 ? 12.544 -1.004 -3.798 1.00 0.00 3 THR A CA 3
ATOM 1191 C C . THR A 1 3 ? 12.195 -2.221 -4.647 1.00 0.00 3 THR A C 3
ATOM 1192 O O . THR A 1 3 ? 11.035 -2.623 -4.711 1.00 0.00 3 THR A O 3
ATOM 1203 N N . ARG A 1 4 ? 13.200 -2.760 -5.339 1.00 0.00 4 ARG A N 3
ATOM 1204 C CA . ARG A 1 4 ? 13.013 -3.907 -6.228 1.00 0.00 4 ARG A CA 3
ATOM 1205 C C . ARG A 1 4 ? 11.910 -3.620 -7.244 1.00 0.00 4 ARG A C 3
ATOM 1206 O O . ARG A 1 4 ? 10.909 -4.338 -7.314 1.00 0.00 4 ARG A O 3
ATOM 1227 N N . GLY A 1 5 ? 12.047 -2.501 -7.944 1.00 0.00 5 GLY A N 3
ATOM 1228 C CA . GLY A 1 5 ? 11.007 -2.065 -8.845 1.00 0.00 5 GLY A CA 3
ATOM 1229 C C . GLY A 1 5 ? 9.823 -1.517 -8.083 1.00 0.00 5 GLY A C 3
ATOM 1230 O O . GLY A 1 5 ? 9.876 -0.406 -7.562 1.00 0.00 5 GLY A O 3
ATOM 1234 N N . SER A 1 6 ? 8.800 -2.335 -7.937 1.00 0.00 6 SER A N 3
ATOM 1235 C CA . SER A 1 6 ? 7.637 -1.972 -7.152 1.00 0.00 6 SER A CA 3
ATOM 1236 C C . SER A 1 6 ? 7.237 -3.131 -6.244 1.00 0.00 6 SER A C 3
ATOM 1237 O O . SER A 1 6 ? 6.098 -3.211 -5.783 1.00 0.00 6 SER A O 3
ATOM 1245 N N . THR A 1 7 ? 8.166 -4.055 -6.036 1.00 0.00 7 THR A N 3
ATOM 1246 C CA . THR A 1 7 ? 7.916 -5.216 -5.201 1.00 0.00 7 THR A CA 3
ATOM 1247 C C . THR A 1 7 ? 9.103 -5.503 -4.299 1.00 0.00 7 THR A C 3
ATOM 1248 O O . THR A 1 7 ? 9.852 -6.453 -4.528 1.00 0.00 7 THR A O 3
ATOM 1259 N N . GLY A 1 8 ? 9.262 -4.683 -3.276 1.00 0.00 8 GLY A N 3
ATOM 1260 C CA . GLY A 1 8 ? 10.331 -4.881 -2.326 1.00 0.00 8 GLY A CA 3
ATOM 1261 C C . GLY A 1 8 ? 10.053 -6.057 -1.415 1.00 0.00 8 GLY A C 3
ATOM 1262 O O . GLY A 1 8 ? 10.180 -7.217 -1.822 1.00 0.00 8 GLY A O 3
ATOM 1266 N N . ILE A 1 9 ? 9.604 -5.772 -0.205 1.00 0.00 9 ILE A N 3
ATOM 1267 C CA . ILE A 1 9 ? 9.206 -6.828 0.708 1.00 0.00 9 ILE A CA 3
ATOM 1268 C C . ILE A 1 9 ? 7.810 -7.327 0.338 1.00 0.00 9 ILE A C 3
ATOM 1269 O O . ILE A 1 9 ? 7.005 -6.550 -0.178 1.00 0.00 9 ILE A O 3
ATOM 1285 N N . LYS A 1 10 ? 7.478 -8.558 0.752 1.00 0.00 10 LYS A N 3
ATOM 1286 C CA . LYS A 1 10 ? 6.155 -9.150 0.522 1.00 0.00 10 LYS A CA 3
ATOM 1287 C C . LYS A 1 10 ? 5.780 -9.191 -0.970 1.00 0.00 10 LYS A C 3
ATOM 1288 O O . LYS A 1 10 ? 6.242 -8.384 -1.774 1.00 0.00 10 LYS A O 3
ATOM 1307 N N . PRO A 1 11 ? 5.003 -10.201 -1.388 1.00 0.00 11 PRO A N 3
ATOM 1308 C CA . PRO A 1 11 ? 4.610 -10.355 -2.793 1.00 0.00 11 PRO A CA 3
ATOM 1309 C C . PRO A 1 11 ? 3.811 -9.157 -3.308 1.00 0.00 11 PRO A C 3
ATOM 1310 O O . PRO A 1 11 ? 3.787 -8.881 -4.508 1.00 0.00 11 PRO A O 3
ATOM 1321 N N . PHE A 1 12 ? 3.181 -8.434 -2.390 1.00 0.00 12 PHE A N 3
ATOM 1322 C CA . PHE A 1 12 ? 2.380 -7.274 -2.736 1.00 0.00 12 PHE A CA 3
ATOM 1323 C C . PHE A 1 12 ? 2.751 -6.089 -1.859 1.00 0.00 12 PHE A C 3
ATOM 1324 O O . PHE A 1 12 ? 2.209 -5.919 -0.770 1.00 0.00 12 PHE A O 3
ATOM 1341 N N . GLN A 1 13 ? 3.656 -5.259 -2.331 1.00 0.00 13 GLN A N 3
ATOM 1342 C CA . GLN A 1 13 ? 4.042 -4.072 -1.591 1.00 0.00 13 GLN A CA 3
ATOM 1343 C C . GLN A 1 13 ? 3.320 -2.855 -2.166 1.00 0.00 13 GLN A C 3
ATOM 1344 O O . GLN A 1 13 ? 2.901 -2.871 -3.325 1.00 0.00 13 GLN A O 3
ATOM 1358 N N . CYS A 1 14 ? 3.275 -1.766 -1.410 1.00 0.00 14 CYS A N 3
ATOM 1359 C CA . CYS A 1 14 ? 2.742 -0.527 -1.939 1.00 0.00 14 CYS A CA 3
ATOM 1360 C C . CYS A 1 14 ? 3.754 0.119 -2.869 1.00 0.00 14 CYS A C 3
ATOM 1361 O O . CYS A 1 14 ? 4.884 0.386 -2.463 1.00 0.00 14 CYS A O 3
ATOM 1368 N N . PRO A 1 15 ? 3.342 0.481 -4.085 1.00 0.00 15 PRO A N 3
ATOM 1369 C CA . PRO A 1 15 ? 4.205 1.203 -5.007 1.00 0.00 15 PRO A CA 3
ATOM 1370 C C . PRO A 1 15 ? 4.288 2.690 -4.668 1.00 0.00 15 PRO A C 3
ATOM 1371 O O . PRO A 1 15 ? 5.004 3.445 -5.325 1.00 0.00 15 PRO A O 3
ATOM 1382 N N . ASP A 1 16 ? 3.528 3.114 -3.663 1.00 0.00 16 ASP A N 3
ATOM 1383 C CA . ASP A 1 16 ? 3.469 4.515 -3.286 1.00 0.00 16 ASP A CA 3
ATOM 1384 C C . ASP A 1 16 ? 4.157 4.754 -1.946 1.00 0.00 16 ASP A C 3
ATOM 1385 O O . ASP A 1 16 ? 4.853 5.752 -1.762 1.00 0.00 16 ASP A O 3
ATOM 1394 N N . CYS A 1 17 ? 3.955 3.831 -1.014 1.00 0.00 17 CYS A N 3
ATOM 1395 C CA . CYS A 1 17 ? 4.539 3.939 0.317 1.00 0.00 17 CYS A CA 3
ATOM 1396 C C . CYS A 1 17 ? 5.858 3.187 0.397 1.00 0.00 17 CYS A C 3
ATOM 1397 O O . CYS A 1 17 ? 6.648 3.423 1.315 1.00 0.00 17 CYS A O 3
ATOM 1404 N N . ASP A 1 18 ? 5.917 2.097 -0.365 1.00 0.00 18 ASP A N 3
ATOM 1405 C CA . ASP A 1 18 ? 6.945 1.069 -0.208 1.00 0.00 18 ASP A CA 3
ATOM 1406 C C . ASP A 1 18 ? 6.579 0.203 0.989 1.00 0.00 18 ASP A C 3
ATOM 1407 O O . ASP A 1 18 ? 7.428 -0.198 1.788 1.00 0.00 18 ASP A O 3
ATOM 1416 N N . ARG A 1 19 ? 5.281 -0.059 1.103 1.00 0.00 19 ARG A N 3
ATOM 1417 C CA . ARG A 1 19 ? 4.736 -0.885 2.173 1.00 0.00 19 ARG A CA 3
ATOM 1418 C C . ARG A 1 19 ? 4.967 -2.358 1.856 1.00 0.00 19 ARG A C 3
ATOM 1419 O O . ARG A 1 19 ? 5.803 -2.686 1.017 1.00 0.00 19 ARG A O 3
ATOM 1440 N N . SER A 1 20 ? 4.213 -3.242 2.493 1.00 0.00 20 SER A N 3
ATOM 1441 C CA . SER A 1 20 ? 4.345 -4.669 2.227 1.00 0.00 20 SER A CA 3
ATOM 1442 C C . SER A 1 20 ? 3.162 -5.457 2.785 1.00 0.00 20 SER A C 3
ATOM 1443 O O . SER A 1 20 ? 2.848 -5.379 3.977 1.00 0.00 20 SER A O 3
ATOM 1451 N N . PHE A 1 21 ? 2.481 -6.181 1.908 1.00 0.00 21 PHE A N 3
ATOM 1452 C CA . PHE A 1 21 ? 1.316 -6.964 2.286 1.00 0.00 21 PHE A CA 3
ATOM 1453 C C . PHE A 1 21 ? 1.392 -8.350 1.674 1.00 0.00 21 PHE A C 3
ATOM 1454 O O . PHE A 1 21 ? 1.818 -8.514 0.530 1.00 0.00 21 PHE A O 3
ATOM 1471 N N . SER A 1 22 ? 0.986 -9.344 2.442 1.00 0.00 22 SER A N 3
ATOM 1472 C CA . SER A 1 22 ? 0.975 -10.711 1.965 1.00 0.00 22 SER A CA 3
ATOM 1473 C C . SER A 1 22 ? -0.239 -10.932 1.072 1.00 0.00 22 SER A C 3
ATOM 1474 O O . SER A 1 22 ? -0.227 -11.770 0.172 1.00 0.00 22 SER A O 3
ATOM 1482 N N . ARG A 1 23 ? -1.266 -10.122 1.300 1.00 0.00 23 ARG A N 3
ATOM 1483 C CA . ARG A 1 23 ? -2.482 -10.171 0.506 1.00 0.00 23 ARG A CA 3
ATOM 1484 C C . ARG A 1 23 ? -2.664 -8.872 -0.260 1.00 0.00 23 ARG A C 3
ATOM 1485 O O . ARG A 1 23 ? -2.602 -7.784 0.318 1.00 0.00 23 ARG A O 3
ATOM 1506 N N . SER A 1 24 ? -2.970 -9.000 -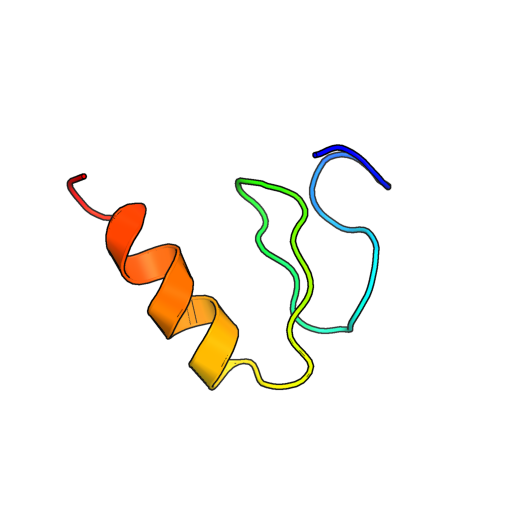1.541 1.00 0.00 24 SER A N 3
ATOM 1507 C CA . SER A 1 24 ? -3.251 -7.852 -2.389 1.00 0.00 24 SER A CA 3
ATOM 1508 C C . SER A 1 24 ? -4.513 -7.146 -1.908 1.00 0.00 24 SER A C 3
ATOM 1509 O O . SER A 1 24 ? -4.675 -5.939 -2.084 1.00 0.00 24 SER A O 3
ATOM 1517 N N . ASP A 1 25 ? -5.383 -7.912 -1.267 1.00 0.00 25 ASP A N 3
ATOM 1518 C CA . ASP A 1 25 ? -6.610 -7.392 -0.705 1.00 0.00 25 ASP A CA 3
ATOM 1519 C C . ASP A 1 25 ? -6.313 -6.337 0.360 1.00 0.00 25 ASP A C 3
ATOM 1520 O O . ASP A 1 25 ? -6.909 -5.262 0.357 1.00 0.00 25 ASP A O 3
ATOM 1529 N N . HIS A 1 26 ? -5.311 -6.606 1.191 1.00 0.00 26 HIS A N 3
ATOM 1530 C CA . HIS A 1 26 ? -4.886 -5.657 2.213 1.00 0.00 26 HIS A CA 3
ATOM 1531 C C . HIS A 1 26 ? -4.203 -4.460 1.571 1.00 0.00 26 HIS A C 3
ATOM 1532 O O . HIS A 1 26 ? -4.386 -3.321 2.003 1.00 0.00 26 HIS A O 3
ATOM 1547 N N . LEU A 1 27 ? -3.481 -4.726 0.490 1.00 0.00 27 LEU A N 3
ATOM 1548 C CA . LEU A 1 27 ? -2.852 -3.676 -0.297 1.00 0.00 27 LEU A CA 3
ATOM 1549 C C . LEU A 1 27 ? -3.899 -2.664 -0.752 1.00 0.00 27 LEU A C 3
ATOM 1550 O O . LEU A 1 27 ? -3.814 -1.477 -0.430 1.00 0.00 27 LEU A O 3
ATOM 1566 N N . ALA A 1 28 ? -4.871 -3.152 -1.518 1.00 0.00 28 ALA A N 3
ATOM 1567 C CA . ALA A 1 28 ? -5.926 -2.314 -2.075 1.00 0.00 28 ALA A CA 3
ATOM 1568 C C . ALA A 1 28 ? -6.666 -1.532 -0.993 1.00 0.00 28 ALA A C 3
ATOM 1569 O O . ALA A 1 28 ? -7.024 -0.374 -1.199 1.00 0.00 28 ALA A O 3
ATOM 1576 N N . LEU A 1 29 ? -6.897 -2.169 0.156 1.00 0.00 29 LEU A N 3
ATOM 1577 C CA . LEU A 1 29 ? -7.602 -1.525 1.261 1.00 0.00 29 LEU A CA 3
ATOM 1578 C C . LEU A 1 29 ? -6.892 -0.248 1.695 1.00 0.00 29 LEU A C 3
ATOM 1579 O O . LEU A 1 29 ? -7.501 0.818 1.769 1.00 0.00 29 LEU A O 3
ATOM 1595 N N . HIS A 1 30 ? -5.589 -0.346 1.919 1.00 0.00 30 HIS A N 3
ATOM 1596 C CA . HIS A 1 30 ? -4.796 0.814 2.300 1.00 0.00 30 HIS A CA 3
ATOM 1597 C C . HIS A 1 30 ? -4.655 1.776 1.119 1.00 0.00 30 HIS A C 3
ATOM 1598 O O . HIS A 1 30 ? -4.524 2.985 1.303 1.00 0.00 30 HIS A O 3
ATOM 1612 N N . ARG A 1 31 ? -4.663 1.236 -0.094 1.00 0.00 31 ARG A N 3
ATOM 1613 C CA . ARG A 1 31 ? -4.479 2.056 -1.283 1.00 0.00 31 ARG A CA 3
ATOM 1614 C C . ARG A 1 31 ? -5.732 2.862 -1.604 1.00 0.00 31 ARG A C 3
ATOM 1615 O O . ARG A 1 31 ? -5.709 3.723 -2.481 1.00 0.00 31 ARG A O 3
ATOM 1636 N N . LYS A 1 32 ? -6.758 2.714 -0.775 1.00 0.00 32 LYS A N 3
ATOM 1637 C CA . LYS A 1 32 ? -7.930 3.572 -0.865 1.00 0.00 32 LYS A CA 3
ATOM 1638 C C . LYS A 1 32 ? -7.552 4.986 -0.454 1.00 0.00 32 LYS A C 3
ATOM 1639 O O . LYS A 1 32 ? -8.113 5.969 -0.942 1.00 0.00 32 LYS A O 3
ATOM 1658 N N . ARG A 1 33 ? -6.515 5.078 0.371 1.00 0.00 33 ARG A N 3
ATOM 1659 C CA . ARG A 1 33 ? -5.981 6.359 0.798 1.00 0.00 33 ARG A CA 3
ATOM 1660 C C . ARG A 1 33 ? -5.132 6.976 -0.307 1.00 0.00 33 ARG A C 3
ATOM 1661 O O . ARG A 1 33 ? -4.714 8.124 -0.212 1.00 0.00 33 ARG A O 3
ATOM 1682 N N . HIS A 1 34 ? -4.934 6.223 -1.385 1.00 0.00 34 HIS A N 3
ATOM 1683 C CA . HIS A 1 34 ? -4.210 6.727 -2.542 1.00 0.00 34 HIS A CA 3
ATOM 1684 C C . HIS A 1 34 ? -5.201 7.189 -3.602 1.00 0.00 34 HIS A C 3
ATOM 1685 O O . HIS A 1 34 ? -4.840 7.878 -4.557 1.00 0.00 34 HIS A O 3
ATOM 1699 N N . MET A 1 35 ? -6.475 6.954 -3.324 1.00 0.00 35 MET A N 3
ATOM 1700 C CA . MET A 1 35 ? -7.543 7.498 -4.144 1.00 0.00 35 MET A CA 3
ATOM 1701 C C . MET A 1 35 ? -7.913 8.870 -3.612 1.00 0.00 35 MET A C 3
ATOM 1702 O O . MET A 1 35 ? -7.993 9.848 -4.356 1.00 0.00 35 MET A O 3
ATOM 1716 N N . LEU A 1 36 ? -8.024 8.947 -2.295 1.00 0.00 36 LEU A N 3
ATOM 1717 C CA . LEU A 1 36 ? -8.274 10.203 -1.612 1.00 0.00 36 LEU A CA 3
ATOM 1718 C C . LEU A 1 36 ? -7.171 10.448 -0.592 1.00 0.00 36 LEU A C 3
ATOM 1719 O O . LEU A 1 36 ? -7.291 10.057 0.569 1.00 0.00 36 LEU A O 3
ATOM 1735 N N . VAL A 1 37 ? -6.046 10.969 -1.066 1.00 0.00 37 VAL A N 3
ATOM 1736 C CA . VAL A 1 37 ? -4.874 11.146 -0.217 1.00 0.00 37 VAL A CA 3
ATOM 1737 C C . VAL A 1 37 ? -5.059 12.324 0.730 1.00 0.00 37 VAL A C 3
ATOM 1738 O O . VAL A 1 37 ? -5.136 13.470 0.244 1.00 0.00 37 VAL A O 3
ATOM 1753 N N . GLY A 1 1 ? 7.280 7.205 -1.281 1.00 0.00 1 GLY A N 4
ATOM 1754 C CA . GLY A 1 1 ? 8.063 6.207 -0.511 1.00 0.00 1 GLY A CA 4
ATOM 1755 C C . GLY A 1 1 ? 8.688 5.158 -1.408 1.00 0.00 1 GLY A C 4
ATOM 1756 O O . GLY A 1 1 ? 8.003 4.538 -2.226 1.00 0.00 1 GLY A O 4
ATOM 1762 N N . SER A 1 2 ? 9.998 4.988 -1.290 1.00 0.00 2 SER A N 4
ATOM 1763 C CA . SER A 1 2 ? 10.721 4.029 -2.110 1.00 0.00 2 SER A CA 4
ATOM 1764 C C . SER A 1 2 ? 11.961 3.512 -1.380 1.00 0.00 2 SER A C 4
ATOM 1765 O O . SER A 1 2 ? 12.991 4.185 -1.334 1.00 0.00 2 SER A O 4
ATOM 1773 N N . THR A 1 3 ? 11.873 2.299 -0.855 1.00 0.00 3 THR A N 4
ATOM 1774 C CA . THR A 1 3 ? 13.008 1.672 -0.196 1.00 0.00 3 THR A CA 4
ATOM 1775 C C . THR A 1 3 ? 13.680 0.694 -1.139 1.00 0.00 3 THR A C 4
ATOM 1776 O O . THR A 1 3 ? 14.891 0.485 -1.101 1.00 0.00 3 THR A O 4
ATOM 1787 N N . ARG A 1 4 ? 12.877 0.174 -2.037 1.00 0.00 4 ARG A N 4
ATOM 1788 C CA . ARG A 1 4 ? 13.338 -0.742 -3.073 1.00 0.00 4 ARG A CA 4
ATOM 1789 C C . ARG A 1 4 ? 12.554 -0.499 -4.357 1.00 0.00 4 ARG A C 4
ATOM 1790 O O . ARG A 1 4 ? 11.928 -1.412 -4.897 1.00 0.00 4 ARG A O 4
ATOM 1811 N N . GLY A 1 5 ? 12.517 0.754 -4.793 1.00 0.00 5 GLY A N 4
ATOM 1812 C CA . GLY A 1 5 ? 11.748 1.105 -5.973 1.00 0.00 5 GLY A CA 4
ATOM 1813 C C . GLY A 1 5 ? 10.258 1.007 -5.727 1.00 0.00 5 GLY A C 4
ATOM 1814 O O . GLY A 1 5 ? 9.487 0.741 -6.649 1.00 0.00 5 GLY A O 4
ATOM 1818 N N . SER A 1 6 ? 9.871 1.182 -4.465 1.00 0.00 6 SER A N 4
ATOM 1819 C CA . SER A 1 6 ? 8.489 1.087 -4.033 1.00 0.00 6 SER A CA 4
ATOM 1820 C C . SER A 1 6 ? 7.958 -0.342 -4.169 1.00 0.00 6 SER A C 4
ATOM 1821 O O . SER A 1 6 ? 6.765 -0.589 -4.009 1.00 0.00 6 SER A O 4
ATOM 1829 N N . THR A 1 7 ? 8.866 -1.284 -4.388 1.00 0.00 7 THR A N 4
ATOM 1830 C CA . THR A 1 7 ? 8.512 -2.689 -4.442 1.00 0.00 7 THR A CA 4
ATOM 1831 C C . THR A 1 7 ? 9.535 -3.519 -3.681 1.00 0.00 7 THR A C 4
ATOM 1832 O O . THR A 1 7 ? 10.392 -4.177 -4.272 1.00 0.00 7 THR A O 4
ATOM 1843 N N . GLY A 1 8 ? 9.479 -3.426 -2.364 1.00 0.00 8 GLY A N 4
ATOM 1844 C CA . GLY A 1 8 ? 10.443 -4.113 -1.543 1.00 0.00 8 GLY A CA 4
ATOM 1845 C C . GLY A 1 8 ? 9.959 -5.459 -1.054 1.00 0.00 8 GLY A C 4
ATOM 1846 O O . GLY A 1 8 ? 10.120 -6.474 -1.735 1.00 0.00 8 GLY A O 4
ATOM 1850 N N . ILE A 1 9 ? 9.462 -5.475 0.169 1.00 0.00 9 ILE A N 4
ATOM 1851 C CA . ILE A 1 9 ? 9.054 -6.714 0.830 1.00 0.00 9 ILE A CA 4
ATOM 1852 C C . ILE A 1 9 ? 7.677 -7.178 0.357 1.00 0.00 9 ILE A C 4
ATOM 1853 O O . ILE A 1 9 ? 6.855 -6.350 -0.041 1.00 0.00 9 ILE A O 4
ATOM 1869 N N . LYS A 1 10 ? 7.386 -8.472 0.573 1.00 0.00 10 LYS A N 4
ATOM 1870 C CA . LYS A 1 10 ? 6.073 -9.063 0.292 1.00 0.00 10 LYS A CA 4
ATOM 1871 C C . LYS A 1 10 ? 5.687 -8.945 -1.184 1.00 0.00 10 LYS A C 4
ATOM 1872 O O . LYS A 1 10 ? 6.119 -8.036 -1.890 1.00 0.00 10 LYS A O 4
ATOM 1891 N N . PRO A 1 11 ? 4.950 -9.934 -1.704 1.00 0.00 11 PRO A N 4
ATOM 1892 C CA . PRO A 1 11 ? 4.543 -9.952 -3.111 1.00 0.00 11 PRO A CA 4
ATOM 1893 C C . PRO A 1 11 ? 3.591 -8.805 -3.439 1.00 0.00 11 PRO A C 4
ATOM 1894 O O . PRO A 1 11 ? 3.406 -8.446 -4.602 1.00 0.00 11 PRO A O 4
ATOM 1905 N N . PHE A 1 12 ? 2.957 -8.260 -2.409 1.00 0.00 12 PHE A N 4
ATOM 1906 C CA . PHE A 1 12 ? 1.985 -7.195 -2.586 1.00 0.00 12 PHE A CA 4
ATOM 1907 C C . PHE A 1 12 ? 2.292 -6.010 -1.679 1.00 0.00 12 PHE A C 4
ATOM 1908 O O . PHE A 1 12 ? 1.747 -5.898 -0.588 1.00 0.00 12 PHE A O 4
ATOM 1925 N N . GLN A 1 13 ? 3.179 -5.142 -2.120 1.00 0.00 13 GLN A N 4
ATOM 1926 C CA . GLN A 1 13 ? 3.548 -3.973 -1.353 1.00 0.00 13 GLN A CA 4
ATOM 1927 C C . GLN A 1 13 ? 2.986 -2.712 -2.004 1.00 0.00 13 GLN A C 4
ATOM 1928 O O . GLN A 1 13 ? 2.655 -2.721 -3.191 1.00 0.00 13 GLN A O 4
ATOM 1942 N N . CYS A 1 14 ? 2.899 -1.624 -1.245 1.00 0.00 14 CYS A N 4
ATOM 1943 C CA . CYS A 1 14 ? 2.400 -0.372 -1.790 1.00 0.00 14 CYS A CA 4
ATOM 1944 C C . CYS A 1 14 ? 3.436 0.255 -2.715 1.00 0.00 14 CYS A C 4
ATOM 1945 O O . CYS A 1 14 ? 4.548 0.544 -2.293 1.00 0.00 14 CYS A O 4
ATOM 1952 N N . PRO A 1 15 ? 3.065 0.527 -3.971 1.00 0.00 15 PRO A N 4
ATOM 1953 C CA . PRO A 1 15 ? 3.958 1.174 -4.927 1.00 0.00 15 PRO A CA 4
ATOM 1954 C C . PRO A 1 15 ? 4.070 2.682 -4.690 1.00 0.00 15 PRO A C 4
ATOM 1955 O O . PRO A 1 15 ? 4.711 3.399 -5.462 1.00 0.00 15 PRO A O 4
ATOM 1966 N N . ASP A 1 16 ? 3.417 3.165 -3.640 1.00 0.00 16 ASP A N 4
ATOM 1967 C CA . ASP A 1 16 ? 3.422 4.579 -3.323 1.00 0.00 16 ASP A CA 4
ATOM 1968 C C . ASP A 1 16 ? 4.251 4.840 -2.073 1.00 0.00 16 ASP A C 4
ATOM 1969 O O . ASP A 1 16 ? 5.025 5.799 -2.013 1.00 0.00 16 ASP A O 4
ATOM 1978 N N . CYS A 1 17 ? 4.078 3.979 -1.080 1.00 0.00 17 CYS A N 4
ATOM 1979 C CA . CYS A 1 17 ? 4.791 4.107 0.183 1.00 0.00 17 CYS A CA 4
ATOM 1980 C C . CYS A 1 17 ? 5.959 3.126 0.272 1.00 0.00 17 CYS A C 4
ATOM 1981 O O . CYS A 1 17 ? 6.907 3.361 1.020 1.00 0.00 17 CYS A O 4
ATOM 1988 N N . ASP A 1 18 ? 5.783 1.966 -0.359 1.00 0.00 18 ASP A N 4
ATOM 1989 C CA . ASP A 1 18 ? 6.721 0.842 -0.267 1.00 0.00 18 ASP A CA 4
ATOM 1990 C C . ASP A 1 18 ? 6.532 0.115 1.055 1.00 0.00 18 ASP A C 4
ATOM 1991 O O . ASP A 1 18 ? 7.484 -0.134 1.801 1.00 0.00 18 ASP A O 4
ATOM 2000 N N . ARG A 1 19 ? 5.285 -0.250 1.320 1.00 0.00 19 ARG A N 4
ATOM 2001 C CA . ARG A 1 19 ? 4.941 -1.029 2.499 1.00 0.00 19 ARG A CA 4
ATOM 2002 C C . ARG A 1 19 ? 5.117 -2.513 2.189 1.00 0.00 19 ARG A C 4
ATOM 2003 O O . ARG A 1 19 ? 5.972 -2.880 1.385 1.00 0.00 19 ARG A O 4
ATOM 2024 N N . SER A 1 20 ? 4.286 -3.362 2.776 1.00 0.00 20 SER A N 4
ATOM 2025 C CA . SER A 1 20 ? 4.339 -4.789 2.488 1.00 0.00 20 SER A CA 4
ATOM 2026 C C . SER A 1 20 ? 3.102 -5.506 3.016 1.00 0.00 20 SER A C 4
ATOM 2027 O O . SER A 1 20 ? 2.789 -5.430 4.203 1.00 0.00 20 SER A O 4
ATOM 2035 N N . PHE A 1 21 ? 2.396 -6.189 2.125 1.00 0.00 21 PHE A N 4
ATOM 2036 C CA . PHE A 1 21 ? 1.201 -6.930 2.494 1.00 0.00 21 PHE A CA 4
ATOM 2037 C C . PHE A 1 21 ? 1.253 -8.316 1.867 1.00 0.00 21 PHE A C 4
ATOM 2038 O O . PHE A 1 21 ? 1.673 -8.469 0.719 1.00 0.00 21 PHE A O 4
ATOM 2055 N N . SER A 1 22 ? 0.868 -9.328 2.624 1.00 0.00 22 SER A N 4
ATOM 2056 C CA . SER A 1 22 ? 0.881 -10.689 2.122 1.00 0.00 22 SER A CA 4
ATOM 2057 C C . SER A 1 22 ? -0.285 -10.900 1.157 1.00 0.00 22 SER A C 4
ATOM 2058 O O . SER A 1 22 ? -0.243 -11.771 0.287 1.00 0.00 22 SER A O 4
ATOM 2066 N N . ARG A 1 23 ? -1.326 -10.088 1.328 1.00 0.00 23 ARG A N 4
ATOM 2067 C CA . ARG A 1 23 ? -2.515 -10.150 0.488 1.00 0.00 23 ARG A CA 4
ATOM 2068 C C . ARG A 1 23 ? -2.650 -8.908 -0.357 1.00 0.00 23 ARG A C 4
ATOM 2069 O O . ARG A 1 23 ? -2.538 -7.781 0.130 1.00 0.00 23 ARG A O 4
ATOM 2090 N N . SER A 1 24 ? -2.987 -9.134 -1.607 1.00 0.00 24 SER A N 4
ATOM 2091 C CA . SER A 1 24 ? -3.245 -8.070 -2.546 1.00 0.00 24 SER A CA 4
ATOM 2092 C C . SER A 1 24 ? -4.481 -7.287 -2.114 1.00 0.00 24 SER A C 4
ATOM 2093 O O . SER A 1 24 ? -4.593 -6.083 -2.346 1.00 0.00 24 SER A O 4
ATOM 2101 N N . ASP A 1 25 ? -5.356 -7.974 -1.392 1.00 0.00 25 ASP A N 4
ATOM 2102 C CA . ASP A 1 25 ? -6.529 -7.364 -0.812 1.00 0.00 25 ASP A CA 4
ATOM 2103 C C . ASP A 1 25 ? -6.132 -6.339 0.249 1.00 0.00 25 ASP A C 4
ATOM 2104 O O . ASP A 1 25 ? -6.656 -5.229 0.271 1.00 0.00 25 ASP A O 4
ATOM 2113 N N . HIS A 1 26 ? -5.123 -6.680 1.049 1.00 0.00 26 HIS A N 4
ATOM 2114 C CA . HIS A 1 26 ? -4.605 -5.769 2.066 1.00 0.00 26 HIS A CA 4
ATOM 2115 C C . HIS A 1 26 ? -3.934 -4.570 1.413 1.00 0.00 26 HIS A C 4
ATOM 2116 O O . HIS A 1 26 ? -4.077 -3.439 1.881 1.00 0.00 26 HIS A O 4
ATOM 2131 N N . LEU A 1 27 ? -3.289 -4.819 0.275 1.00 0.00 27 LEU A N 4
ATOM 2132 C CA . LEU A 1 27 ? -2.688 -3.758 -0.527 1.00 0.00 27 LEU A CA 4
ATOM 2133 C C . LEU A 1 27 ? -3.730 -2.700 -0.862 1.00 0.00 27 LEU A C 4
ATOM 2134 O O . LEU A 1 27 ? -3.600 -1.534 -0.480 1.00 0.00 27 LEU A O 4
ATOM 2150 N N . ALA A 1 28 ? -4.740 -3.119 -1.616 1.00 0.00 28 ALA A N 4
ATOM 2151 C CA . ALA A 1 28 ? -5.790 -2.221 -2.073 1.00 0.00 28 ALA A CA 4
ATOM 2152 C C . ALA A 1 28 ? -6.468 -1.506 -0.909 1.00 0.00 28 ALA A C 4
ATOM 2153 O O . ALA A 1 28 ? -6.822 -0.336 -1.024 1.00 0.00 28 ALA A O 4
ATOM 2160 N N . LEU A 1 29 ? -6.640 -2.211 0.208 1.00 0.00 29 LEU A N 4
ATOM 2161 C CA . LEU A 1 29 ? -7.276 -1.632 1.387 1.00 0.00 29 LEU A CA 4
ATOM 2162 C C . LEU A 1 29 ? -6.515 -0.399 1.868 1.00 0.00 29 LEU A C 4
ATOM 2163 O O . LEU A 1 29 ? -7.108 0.653 2.106 1.00 0.00 29 LEU A O 4
ATOM 2179 N N . HIS A 1 30 ? -5.196 -0.512 1.953 1.00 0.00 30 HIS A N 4
ATOM 2180 C CA . HIS A 1 30 ? -4.368 0.619 2.345 1.00 0.00 30 HIS A CA 4
ATOM 2181 C C . HIS A 1 30 ? -4.328 1.653 1.224 1.00 0.00 30 HIS A C 4
ATOM 2182 O O . HIS A 1 30 ? -4.258 2.858 1.472 1.00 0.00 30 HIS A O 4
ATOM 2196 N N . ARG A 1 31 ? -4.327 1.171 -0.009 1.00 0.00 31 ARG A N 4
ATOM 2197 C CA . ARG A 1 31 ? -4.203 2.045 -1.164 1.00 0.00 31 ARG A CA 4
ATOM 2198 C C . ARG A 1 31 ? -5.495 2.817 -1.427 1.00 0.00 31 ARG A C 4
ATOM 2199 O O . ARG A 1 31 ? -5.567 3.615 -2.359 1.00 0.00 31 ARG A O 4
ATOM 2220 N N . LYS A 1 32 ? -6.480 2.638 -0.554 1.00 0.00 32 LYS A N 4
ATOM 2221 C CA . LYS A 1 32 ? -7.738 3.371 -0.642 1.00 0.00 32 LYS A CA 4
ATOM 2222 C C . LYS A 1 32 ? -7.494 4.874 -0.513 1.00 0.00 32 LYS A C 4
ATOM 2223 O O . LYS A 1 32 ? -8.175 5.684 -1.144 1.00 0.00 32 LYS A O 4
ATOM 2242 N N . ARG A 1 33 ? -6.484 5.234 0.272 1.00 0.00 33 ARG A N 4
ATOM 2243 C CA . ARG A 1 33 ? -6.122 6.635 0.472 1.00 0.00 33 ARG A CA 4
ATOM 2244 C C . ARG A 1 33 ? -5.328 7.166 -0.720 1.00 0.00 33 ARG A C 4
ATOM 2245 O O . ARG A 1 33 ? -5.020 8.355 -0.798 1.00 0.00 33 ARG A O 4
ATOM 2266 N N . HIS A 1 34 ? -5.015 6.280 -1.654 1.00 0.00 34 HIS A N 4
ATOM 2267 C CA . HIS A 1 34 ? -4.269 6.656 -2.845 1.00 0.00 34 HIS A CA 4
ATOM 2268 C C . HIS A 1 34 ? -5.210 6.802 -4.033 1.00 0.00 34 HIS A C 4
ATOM 2269 O O . HIS A 1 34 ? -4.783 7.079 -5.150 1.00 0.00 34 HIS A O 4
ATOM 2283 N N . MET A 1 35 ? -6.503 6.655 -3.772 1.00 0.00 35 MET A N 4
ATOM 2284 C CA . MET A 1 35 ? -7.515 6.804 -4.813 1.00 0.00 35 MET A CA 4
ATOM 2285 C C . MET A 1 35 ? -8.122 8.202 -4.766 1.00 0.00 35 MET A C 4
ATOM 2286 O O . MET A 1 35 ? -9.256 8.425 -5.198 1.00 0.00 35 MET A O 4
ATOM 2300 N N . LEU A 1 36 ? -7.355 9.139 -4.229 1.00 0.00 36 LEU A N 4
ATOM 2301 C CA . LEU A 1 36 ? -7.780 10.526 -4.122 1.00 0.00 36 LEU A CA 4
ATOM 2302 C C . LEU A 1 36 ? -6.601 11.441 -4.421 1.00 0.00 36 LEU A C 4
ATOM 2303 O O . LEU A 1 36 ? -5.990 11.999 -3.509 1.00 0.00 36 LEU A O 4
ATOM 2319 N N . VAL A 1 37 ? -6.219 11.514 -5.686 1.00 0.00 37 VAL A N 4
ATOM 2320 C CA . VAL A 1 37 ? -5.069 12.313 -6.085 1.00 0.00 37 VAL A CA 4
ATOM 2321 C C . VAL A 1 37 ? -5.488 13.753 -6.354 1.00 0.00 37 VAL A C 4
ATOM 2322 O O . VAL A 1 37 ? -6.559 13.959 -6.968 1.00 0.00 37 VAL A O 4
ATOM 2337 N N . GLY A 1 1 ? 10.129 2.613 -4.705 1.00 0.00 1 GLY A N 5
ATOM 2338 C CA . GLY A 1 1 ? 11.579 2.690 -4.422 1.00 0.00 1 GLY A CA 5
ATOM 2339 C C . GLY A 1 1 ? 11.896 3.596 -3.250 1.00 0.00 1 GLY A C 5
ATOM 2340 O O . GLY A 1 1 ? 12.824 4.401 -3.319 1.00 0.00 1 GLY A O 5
ATOM 2346 N N . SER A 1 2 ? 11.151 3.448 -2.156 1.00 0.00 2 SER A N 5
ATOM 2347 C CA . SER A 1 2 ? 11.405 4.241 -0.958 1.00 0.00 2 SER A CA 5
ATOM 2348 C C . SER A 1 2 ? 12.548 3.634 -0.154 1.00 0.00 2 SER A C 5
ATOM 2349 O O . SER A 1 2 ? 13.373 4.359 0.405 1.00 0.00 2 SER A O 5
ATOM 2357 N N . THR A 1 3 ? 12.640 2.304 -0.177 1.00 0.00 3 THR A N 5
ATOM 2358 C CA . THR A 1 3 ? 13.726 1.592 0.489 1.00 0.00 3 THR A CA 5
ATOM 2359 C C . THR A 1 3 ? 13.774 1.931 1.985 1.00 0.00 3 THR A C 5
ATOM 2360 O O . THR A 1 3 ? 12.724 2.068 2.622 1.00 0.00 3 THR A O 5
ATOM 2371 N N . ARG A 1 4 ? 14.982 2.055 2.536 1.00 0.00 4 ARG A N 5
ATOM 2372 C CA . ARG A 1 4 ? 15.177 2.383 3.948 1.00 0.00 4 ARG A CA 5
ATOM 2373 C C . ARG A 1 4 ? 14.541 1.329 4.847 1.00 0.00 4 ARG A C 5
ATOM 2374 O O . ARG A 1 4 ? 13.677 1.632 5.670 1.00 0.00 4 ARG A O 5
ATOM 2395 N N . GLY A 1 5 ? 14.951 0.085 4.656 1.00 0.00 5 GLY A N 5
ATOM 2396 C CA . GLY A 1 5 ? 14.407 -1.009 5.436 1.00 0.00 5 GLY A CA 5
ATOM 2397 C C . GLY A 1 5 ? 13.382 -1.804 4.659 1.00 0.00 5 GLY A C 5
ATOM 2398 O O . GLY A 1 5 ? 13.489 -3.026 4.533 1.00 0.00 5 GLY A O 5
ATOM 2402 N N . SER A 1 6 ? 12.390 -1.110 4.130 1.00 0.00 6 SER A N 5
ATOM 2403 C CA . SER A 1 6 ? 11.334 -1.748 3.367 1.00 0.00 6 SER A CA 5
ATOM 2404 C C . SER A 1 6 ? 11.735 -1.887 1.902 1.00 0.00 6 SER A C 5
ATOM 2405 O O . SER A 1 6 ? 11.253 -1.149 1.040 1.00 0.00 6 SER A O 5
ATOM 2413 N N . THR A 1 7 ? 12.629 -2.824 1.627 1.00 0.00 7 THR A N 5
ATOM 2414 C CA . THR A 1 7 ? 13.083 -3.064 0.270 1.00 0.00 7 THR A CA 5
ATOM 2415 C C . THR A 1 7 ? 12.134 -4.006 -0.464 1.00 0.00 7 THR A C 5
ATOM 2416 O O . THR A 1 7 ? 12.486 -5.149 -0.769 1.00 0.00 7 THR A O 5
ATOM 2427 N N . GLY A 1 8 ? 10.960 -3.482 -0.803 1.00 0.00 8 GLY A N 5
ATOM 2428 C CA . GLY A 1 8 ? 9.970 -4.239 -1.543 1.00 0.00 8 GLY A CA 5
ATOM 2429 C C . GLY A 1 8 ? 9.702 -5.605 -0.952 1.00 0.00 8 GLY A C 5
ATOM 2430 O O . GLY A 1 8 ? 9.735 -6.612 -1.662 1.00 0.00 8 GLY A O 5
ATOM 2434 N N . ILE A 1 9 ? 9.440 -5.639 0.344 1.00 0.00 9 ILE A N 5
ATOM 2435 C CA . ILE A 1 9 ? 9.144 -6.890 1.020 1.00 0.00 9 ILE A CA 5
ATOM 2436 C C . ILE A 1 9 ? 7.715 -7.327 0.708 1.00 0.00 9 ILE A C 5
ATOM 2437 O O . ILE A 1 9 ? 6.871 -6.486 0.382 1.00 0.00 9 ILE A O 5
ATOM 2453 N N . LYS A 1 10 ? 7.427 -8.615 0.912 1.00 0.00 10 LYS A N 5
ATOM 2454 C CA . LYS A 1 10 ? 6.087 -9.173 0.704 1.00 0.00 10 LYS A CA 5
ATOM 2455 C C . LYS A 1 10 ? 5.646 -9.067 -0.763 1.00 0.00 10 LYS A C 5
ATOM 2456 O O . LYS A 1 10 ? 6.103 -8.200 -1.505 1.00 0.00 10 LYS A O 5
ATOM 2475 N N . PRO A 1 11 ? 4.856 -10.040 -1.239 1.00 0.00 11 PRO A N 5
ATOM 2476 C CA . PRO A 1 11 ? 4.446 -10.115 -2.647 1.00 0.00 11 PRO A CA 5
ATOM 2477 C C . PRO A 1 11 ? 3.633 -8.904 -3.097 1.00 0.00 11 PRO A C 5
ATOM 2478 O O . PRO A 1 11 ? 3.512 -8.636 -4.293 1.00 0.00 11 PRO A O 5
ATOM 2489 N N . PHE A 1 12 ? 3.050 -8.192 -2.143 1.00 0.00 12 PHE A N 5
ATOM 2490 C CA . PHE A 1 12 ? 2.226 -7.037 -2.456 1.00 0.00 12 PHE A CA 5
ATOM 2491 C C . PHE A 1 12 ? 2.628 -5.835 -1.618 1.00 0.00 12 PHE A C 5
ATOM 2492 O O . PHE A 1 12 ? 2.091 -5.607 -0.538 1.00 0.00 12 PHE A O 5
ATOM 2509 N N . GLN A 1 13 ? 3.565 -5.061 -2.128 1.00 0.00 13 GLN A N 5
ATOM 2510 C CA . GLN A 1 13 ? 4.006 -3.853 -1.464 1.00 0.00 13 GLN A CA 5
ATOM 2511 C C . GLN A 1 13 ? 3.364 -2.635 -2.123 1.00 0.00 13 GLN A C 5
ATOM 2512 O O . GLN A 1 13 ? 3.036 -2.671 -3.312 1.00 0.00 13 GLN A O 5
ATOM 2526 N N . CYS A 1 14 ? 3.183 -1.556 -1.366 1.00 0.00 14 CYS A N 5
ATOM 2527 C CA . CYS A 1 14 ? 2.609 -0.344 -1.929 1.00 0.00 14 CYS A CA 5
ATOM 2528 C C . CYS A 1 14 ? 3.583 0.278 -2.918 1.00 0.00 14 CYS A C 5
ATOM 2529 O O . CYS A 1 14 ? 4.743 0.516 -2.584 1.00 0.00 14 CYS A O 5
ATOM 2536 N N . PRO A 1 15 ? 3.123 0.576 -4.137 1.00 0.00 15 PRO A N 5
ATOM 2537 C CA . PRO A 1 15 ? 3.963 1.192 -5.158 1.00 0.00 15 PRO A CA 5
ATOM 2538 C C . PRO A 1 15 ? 4.145 2.693 -4.937 1.00 0.00 15 PRO A C 5
ATOM 2539 O O . PRO A 1 15 ? 4.804 3.377 -5.725 1.00 0.00 15 PRO A O 5
ATOM 2550 N N . ASP A 1 16 ? 3.569 3.204 -3.858 1.00 0.00 16 ASP A N 5
ATOM 2551 C CA . ASP A 1 16 ? 3.707 4.613 -3.527 1.00 0.00 16 ASP A CA 5
ATOM 2552 C C . ASP A 1 16 ? 4.515 4.800 -2.251 1.00 0.00 16 ASP A C 5
ATOM 2553 O O . ASP A 1 16 ? 5.347 5.703 -2.159 1.00 0.00 16 ASP A O 5
ATOM 2562 N N . CYS A 1 17 ? 4.251 3.958 -1.264 1.00 0.00 17 CYS A N 5
ATOM 2563 C CA . CYS A 1 17 ? 4.909 4.066 0.035 1.00 0.00 17 CYS A CA 5
ATOM 2564 C C . CYS A 1 17 ? 6.039 3.055 0.183 1.00 0.00 17 CYS A C 5
ATOM 2565 O O . CYS A 1 17 ? 6.961 3.266 0.977 1.00 0.00 17 CYS A O 5
ATOM 2572 N N . ASP A 1 18 ? 5.857 1.899 -0.447 1.00 0.00 18 ASP A N 5
ATOM 2573 C CA . ASP A 1 18 ? 6.750 0.750 -0.291 1.00 0.00 18 ASP A CA 5
ATOM 2574 C C . ASP A 1 18 ? 6.453 0.047 1.020 1.00 0.00 18 ASP A C 5
ATOM 2575 O O . ASP A 1 18 ? 7.357 -0.309 1.780 1.00 0.00 18 ASP A O 5
ATOM 2584 N N . ARG A 1 19 ? 5.169 -0.202 1.243 1.00 0.00 19 ARG A N 5
ATOM 2585 C CA . ARG A 1 19 ? 4.719 -0.962 2.401 1.00 0.00 19 ARG A CA 5
ATOM 2586 C C . ARG A 1 19 ? 4.948 -2.447 2.141 1.00 0.00 19 ARG A C 5
ATOM 2587 O O . ARG A 1 19 ? 5.777 -2.810 1.309 1.00 0.00 19 ARG A O 5
ATOM 2608 N N . SER A 1 20 ? 4.195 -3.313 2.802 1.00 0.00 20 SER A N 5
ATOM 2609 C CA . SER A 1 20 ? 4.331 -4.739 2.552 1.00 0.00 20 SER A CA 5
ATOM 2610 C C . SER A 1 20 ? 3.123 -5.527 3.045 1.00 0.00 20 SER A C 5
ATOM 2611 O O . SER A 1 20 ? 2.783 -5.501 4.231 1.00 0.00 20 SER A O 5
ATOM 2619 N N . PHE A 1 21 ? 2.485 -6.221 2.118 1.00 0.00 21 PHE A N 5
ATOM 2620 C CA . PHE A 1 21 ? 1.322 -7.045 2.412 1.00 0.00 21 PHE A CA 5
ATOM 2621 C C . PHE A 1 21 ? 1.446 -8.384 1.687 1.00 0.00 21 PHE A C 5
ATOM 2622 O O . PHE A 1 21 ? 2.053 -8.468 0.618 1.00 0.00 21 PHE A O 5
ATOM 2639 N N . SER A 1 22 ? 0.872 -9.423 2.265 1.00 0.00 22 SER A N 5
ATOM 2640 C CA . SER A 1 22 ? 0.888 -10.739 1.658 1.00 0.00 22 SER A CA 5
ATOM 2641 C C . SER A 1 22 ? -0.371 -10.945 0.819 1.00 0.00 22 SER A C 5
ATOM 2642 O O . SER A 1 22 ? -0.441 -11.847 -0.021 1.00 0.00 22 SER A O 5
ATOM 2650 N N . ARG A 1 23 ? -1.353 -10.077 1.040 1.00 0.00 23 ARG A N 5
ATOM 2651 C CA . ARG A 1 23 ? -2.603 -10.103 0.293 1.00 0.00 23 ARG A CA 5
ATOM 2652 C C . ARG A 1 23 ? -2.751 -8.848 -0.525 1.00 0.00 23 ARG A C 5
ATOM 2653 O O . ARG A 1 23 ? -2.573 -7.734 -0.026 1.00 0.00 23 ARG A O 5
ATOM 2674 N N . SER A 1 24 ? -3.165 -9.040 -1.758 1.00 0.00 24 SER A N 5
ATOM 2675 C CA . SER A 1 24 ? -3.445 -7.943 -2.649 1.00 0.00 24 SER A CA 5
ATOM 2676 C C . SER A 1 24 ? -4.631 -7.142 -2.121 1.00 0.00 24 SER A C 5
ATOM 2677 O O . SER A 1 24 ? -4.685 -5.918 -2.251 1.00 0.00 24 SER A O 5
ATOM 2685 N N . ASP A 1 25 ? -5.526 -7.844 -1.431 1.00 0.00 25 ASP A N 5
ATOM 2686 C CA . ASP A 1 25 ? -6.669 -7.231 -0.783 1.00 0.00 25 ASP A CA 5
ATOM 2687 C C . ASP A 1 25 ? -6.219 -6.235 0.283 1.00 0.00 25 ASP A C 5
ATOM 2688 O O . ASP A 1 25 ? -6.746 -5.126 0.365 1.00 0.00 25 ASP A O 5
ATOM 2697 N N . HIS A 1 26 ? -5.205 -6.620 1.056 1.00 0.00 26 HIS A N 5
ATOM 2698 C CA . HIS A 1 26 ? -4.668 -5.763 2.108 1.00 0.00 26 HIS A CA 5
ATOM 2699 C C . HIS A 1 26 ? -3.979 -4.547 1.505 1.00 0.00 26 HIS A C 5
ATOM 2700 O O . HIS A 1 26 ? -4.154 -3.427 1.987 1.00 0.00 26 HIS A O 5
ATOM 2715 N N . LEU A 1 27 ? -3.289 -4.766 0.387 1.00 0.00 27 LEU A N 5
ATOM 2716 C CA . LEU A 1 27 ? -2.689 -3.676 -0.375 1.00 0.00 27 LEU A CA 5
ATOM 2717 C C . LEU A 1 27 ? -3.760 -2.654 -0.737 1.00 0.00 27 LEU A C 5
ATOM 2718 O O . LEU A 1 27 ? -3.662 -1.477 -0.388 1.00 0.00 27 LEU A O 5
ATOM 2734 N N . ALA A 1 28 ? -4.765 -3.126 -1.465 1.00 0.00 28 ALA A N 5
ATOM 2735 C CA . ALA A 1 28 ? -5.856 -2.286 -1.933 1.00 0.00 28 ALA A CA 5
ATOM 2736 C C . ALA A 1 28 ? -6.539 -1.555 -0.781 1.00 0.00 28 ALA A C 5
ATOM 2737 O O . ALA A 1 28 ? -6.910 -0.394 -0.923 1.00 0.00 28 ALA A O 5
ATOM 2744 N N . LEU A 1 29 ? -6.674 -2.221 0.365 1.00 0.00 29 LEU A N 5
ATOM 2745 C CA . LEU A 1 29 ? -7.281 -1.608 1.547 1.00 0.00 29 LEU A CA 5
ATOM 2746 C C . LEU A 1 29 ? -6.541 -0.333 1.933 1.00 0.00 29 LEU A C 5
ATOM 2747 O O . LEU A 1 29 ? -7.151 0.718 2.137 1.00 0.00 29 LEU A O 5
ATOM 2763 N N . HIS A 1 30 ? -5.219 -0.425 1.961 1.00 0.00 30 HIS A N 5
ATOM 2764 C CA . HIS A 1 30 ? -4.378 0.723 2.263 1.00 0.00 30 HIS A CA 5
ATOM 2765 C C . HIS A 1 30 ? -4.408 1.719 1.111 1.00 0.00 30 HIS A C 5
ATOM 2766 O O . HIS A 1 30 ? -4.338 2.932 1.317 1.00 0.00 30 HIS A O 5
ATOM 2780 N N . ARG A 1 31 ? -4.436 1.198 -0.108 1.00 0.00 31 ARG A N 5
ATOM 2781 C CA . ARG A 1 31 ? -4.328 2.031 -1.290 1.00 0.00 31 ARG A CA 5
ATOM 2782 C C . ARG A 1 31 ? -5.625 2.781 -1.563 1.00 0.00 31 ARG A C 5
ATOM 2783 O O . ARG A 1 31 ? -5.676 3.646 -2.433 1.00 0.00 31 ARG A O 5
ATOM 2804 N N . LYS A 1 32 ? -6.635 2.528 -0.746 1.00 0.00 32 LYS A N 5
ATOM 2805 C CA . LYS A 1 32 ? -7.886 3.264 -0.836 1.00 0.00 32 LYS A CA 5
ATOM 2806 C C . LYS A 1 32 ? -7.649 4.727 -0.485 1.00 0.00 32 LYS A C 5
ATOM 2807 O O . LYS A 1 32 ? -8.279 5.627 -1.043 1.00 0.00 32 LYS A O 5
ATOM 2826 N N . ARG A 1 33 ? -6.648 4.956 0.358 1.00 0.00 33 ARG A N 5
ATOM 2827 C CA . ARG A 1 33 ? -6.254 6.306 0.730 1.00 0.00 33 ARG A CA 5
ATOM 2828 C C . ARG A 1 33 ? -5.439 6.956 -0.379 1.00 0.00 33 ARG A C 5
ATOM 2829 O O . ARG A 1 33 ? -5.144 8.147 -0.328 1.00 0.00 33 ARG A O 5
ATOM 2850 N N . HIS A 1 34 ? -5.121 6.181 -1.403 1.00 0.00 34 HIS A N 5
ATOM 2851 C CA . HIS A 1 34 ? -4.411 6.704 -2.556 1.00 0.00 34 HIS A CA 5
ATOM 2852 C C . HIS A 1 34 ? -5.406 7.053 -3.650 1.00 0.00 34 HIS A C 5
ATOM 2853 O O . HIS A 1 34 ? -5.088 7.779 -4.592 1.00 0.00 34 HIS A O 5
ATOM 2867 N N . MET A 1 35 ? -6.650 6.645 -3.437 1.00 0.00 35 MET A N 5
ATOM 2868 C CA . MET A 1 35 ? -7.735 7.001 -4.339 1.00 0.00 35 MET A CA 5
ATOM 2869 C C . MET A 1 35 ? -8.330 8.336 -3.922 1.00 0.00 35 MET A C 5
ATOM 2870 O O . MET A 1 35 ? -8.273 9.316 -4.669 1.00 0.00 35 MET A O 5
ATOM 2884 N N . LEU A 1 36 ? -8.742 8.410 -2.666 1.00 0.00 36 LEU A N 5
ATOM 2885 C CA . LEU A 1 36 ? -9.210 9.656 -2.082 1.00 0.00 36 LEU A CA 5
ATOM 2886 C C . LEU A 1 36 ? -8.408 9.960 -0.827 1.00 0.00 36 LEU A C 5
ATOM 2887 O O . LEU A 1 36 ? -8.692 9.427 0.247 1.00 0.00 36 LEU A O 5
ATOM 2903 N N . VAL A 1 37 ? -7.340 10.720 -0.991 1.00 0.00 37 VAL A N 5
ATOM 2904 C CA . VAL A 1 37 ? -6.448 11.018 0.113 1.00 0.00 37 VAL A CA 5
ATOM 2905 C C . VAL A 1 37 ? -7.059 12.081 1.026 1.00 0.00 37 VAL A C 5
ATOM 2906 O O . VAL A 1 37 ? -6.744 12.088 2.236 1.00 0.00 37 VAL A O 5
ATOM 2921 N N . GLY A 1 1 ? 4.348 6.996 0.373 1.00 0.00 1 GLY A N 6
ATOM 2922 C CA . GLY A 1 1 ? 5.106 7.560 1.517 1.00 0.00 1 GLY A CA 6
ATOM 2923 C C . GLY A 1 1 ? 5.815 6.480 2.302 1.00 0.00 1 GLY A C 6
ATOM 2924 O O . GLY A 1 1 ? 6.343 5.541 1.716 1.00 0.00 1 GLY A O 6
ATOM 2930 N N . SER A 1 2 ? 5.783 6.596 3.623 1.00 0.00 2 SER A N 6
ATOM 2931 C CA . SER A 1 2 ? 6.385 5.613 4.519 1.00 0.00 2 SER A CA 6
ATOM 2932 C C . SER A 1 2 ? 7.832 5.280 4.127 1.00 0.00 2 SER A C 6
ATOM 2933 O O . SER A 1 2 ? 8.727 6.114 4.285 1.00 0.00 2 SER A O 6
ATOM 2941 N N . THR A 1 3 ? 8.061 4.039 3.672 1.00 0.00 3 THR A N 6
ATOM 2942 C CA . THR A 1 3 ? 9.400 3.560 3.323 1.00 0.00 3 THR A CA 6
ATOM 2943 C C . THR A 1 3 ? 10.333 3.584 4.541 1.00 0.00 3 THR A C 6
ATOM 2944 O O . THR A 1 3 ? 11.554 3.495 4.416 1.00 0.00 3 THR A O 6
ATOM 2955 N N . ARG A 1 4 ? 9.739 3.648 5.726 1.00 0.00 4 ARG A N 6
ATOM 2956 C CA . ARG A 1 4 ? 10.497 3.620 6.970 1.00 0.00 4 ARG A CA 6
ATOM 2957 C C . ARG A 1 4 ? 10.540 2.203 7.516 1.00 0.00 4 ARG A C 6
ATOM 2958 O O . ARG A 1 4 ? 9.578 1.734 8.125 1.00 0.00 4 ARG A O 6
ATOM 2979 N N . GLY A 1 5 ? 11.596 1.477 7.181 1.00 0.00 5 GLY A N 6
ATOM 2980 C CA . GLY A 1 5 ? 11.684 0.081 7.556 1.00 0.00 5 GLY A CA 6
ATOM 2981 C C . GLY A 1 5 ? 11.154 -0.816 6.458 1.00 0.00 5 GLY A C 6
ATOM 2982 O O . GLY A 1 5 ? 11.743 -1.855 6.149 1.00 0.00 5 GLY A O 6
ATOM 2986 N N . SER A 1 6 ? 10.071 -0.373 5.829 1.00 0.00 6 SER A N 6
ATOM 2987 C CA . SER A 1 6 ? 9.471 -1.080 4.713 1.00 0.00 6 SER A CA 6
ATOM 2988 C C . SER A 1 6 ? 10.423 -1.107 3.521 1.00 0.00 6 SER A C 6
ATOM 2989 O O . SER A 1 6 ? 10.657 -0.083 2.882 1.00 0.00 6 SER A O 6
ATOM 2997 N N . THR A 1 7 ? 11.054 -2.254 3.301 1.00 0.00 7 THR A N 6
ATOM 2998 C CA . THR A 1 7 ? 12.028 -2.393 2.237 1.00 0.00 7 THR A CA 6
ATOM 2999 C C . THR A 1 7 ? 11.633 -3.520 1.288 1.00 0.00 7 THR A C 6
ATOM 3000 O O . THR A 1 7 ? 12.253 -4.589 1.283 1.00 0.00 7 THR A O 6
ATOM 3011 N N . GLY A 1 8 ? 10.615 -3.253 0.469 1.00 0.00 8 GLY A N 6
ATOM 3012 C CA . GLY A 1 8 ? 10.153 -4.211 -0.525 1.00 0.00 8 GLY A CA 6
ATOM 3013 C C . GLY A 1 8 ? 9.881 -5.591 0.030 1.00 0.00 8 GLY A C 6
ATOM 3014 O O . GLY A 1 8 ? 10.039 -6.592 -0.668 1.00 0.00 8 GLY A O 6
ATOM 3018 N N . ILE A 1 9 ? 9.384 -5.631 1.251 1.00 0.00 9 ILE A N 6
ATOM 3019 C CA . ILE A 1 9 ? 8.986 -6.883 1.881 1.00 0.00 9 ILE A CA 6
ATOM 3020 C C . ILE A 1 9 ? 7.634 -7.331 1.334 1.00 0.00 9 ILE A C 6
ATOM 3021 O O . ILE A 1 9 ? 6.877 -6.500 0.837 1.00 0.00 9 ILE A O 6
ATOM 3037 N N . LYS A 1 10 ? 7.288 -8.607 1.530 1.00 0.00 10 LYS A N 6
ATOM 3038 C CA . LYS A 1 10 ? 5.980 -9.128 1.140 1.00 0.00 10 LYS A CA 6
ATOM 3039 C C . LYS A 1 10 ? 5.770 -9.072 -0.382 1.00 0.00 10 LYS A C 6
ATOM 3040 O O . LYS A 1 10 ? 6.400 -8.286 -1.087 1.00 0.00 10 LYS A O 6
ATOM 3059 N N . PRO A 1 11 ? 4.988 -10.013 -0.925 1.00 0.00 11 PRO A N 6
ATOM 3060 C CA . PRO A 1 11 ? 4.782 -10.131 -2.364 1.00 0.00 11 PRO A CA 6
ATOM 3061 C C . PRO A 1 11 ? 4.052 -8.927 -2.953 1.00 0.00 11 PRO A C 6
ATOM 3062 O O . PRO A 1 11 ? 4.210 -8.597 -4.131 1.00 0.00 11 PRO A O 6
ATOM 3073 N N . PHE A 1 12 ? 3.205 -8.317 -2.145 1.00 0.00 12 PHE A N 6
ATOM 3074 C CA . PHE A 1 12 ? 2.376 -7.210 -2.596 1.00 0.00 12 PHE A CA 6
ATOM 3075 C C . PHE A 1 12 ? 2.685 -5.948 -1.815 1.00 0.00 12 PHE A C 6
ATOM 3076 O O . PHE A 1 12 ? 2.107 -5.701 -0.765 1.00 0.00 12 PHE A O 6
ATOM 3093 N N . GLN A 1 13 ? 3.607 -5.164 -2.323 1.00 0.00 13 GLN A N 6
ATOM 3094 C CA . GLN A 1 13 ? 3.979 -3.919 -1.676 1.00 0.00 13 GLN A CA 6
ATOM 3095 C C . GLN A 1 13 ? 3.119 -2.775 -2.167 1.00 0.00 13 GLN A C 6
ATOM 3096 O O . GLN A 1 13 ? 2.663 -2.788 -3.312 1.00 0.00 13 GLN A O 6
ATOM 3110 N N . CYS A 1 14 ? 3.152 -1.681 -1.426 1.00 0.00 14 CYS A N 6
ATOM 3111 C CA . CYS A 1 14 ? 2.574 -0.448 -1.933 1.00 0.00 14 CYS A CA 6
ATOM 3112 C C . CYS A 1 14 ? 3.504 0.155 -2.973 1.00 0.00 14 CYS A C 6
ATOM 3113 O O . CYS A 1 14 ? 4.685 0.370 -2.701 1.00 0.00 14 CYS A O 6
ATOM 3120 N N . PRO A 1 15 ? 2.997 0.435 -4.175 1.00 0.00 15 PRO A N 6
ATOM 3121 C CA . PRO A 1 15 ? 3.802 1.029 -5.240 1.00 0.00 15 PRO A CA 6
ATOM 3122 C C . PRO A 1 15 ? 4.139 2.494 -4.964 1.00 0.00 15 PRO A C 6
ATOM 3123 O O . PRO A 1 15 ? 4.969 3.088 -5.653 1.00 0.00 15 PRO A O 6
ATOM 3134 N N . ASP A 1 16 ? 3.498 3.075 -3.952 1.00 0.00 16 ASP A N 6
ATOM 3135 C CA . ASP A 1 16 ? 3.737 4.472 -3.610 1.00 0.00 16 ASP A CA 6
ATOM 3136 C C . ASP A 1 16 ? 4.518 4.597 -2.306 1.00 0.00 16 ASP A C 6
ATOM 3137 O O . ASP A 1 16 ? 5.252 5.562 -2.101 1.00 0.00 16 ASP A O 6
ATOM 3146 N N . CYS A 1 17 ? 4.301 3.665 -1.390 1.00 0.00 17 CYS A N 6
ATOM 3147 C CA . CYS A 1 17 ? 4.931 3.736 -0.078 1.00 0.00 17 CYS A CA 6
ATOM 3148 C C . CYS A 1 17 ? 6.121 2.793 0.042 1.00 0.00 17 CYS A C 6
ATOM 3149 O O . CYS A 1 17 ? 6.957 2.967 0.928 1.00 0.00 17 CYS A O 6
ATOM 3156 N N . ASP A 1 18 ? 6.030 1.677 -0.666 1.00 0.00 18 ASP A N 6
ATOM 3157 C CA . ASP A 1 18 ? 6.940 0.547 -0.478 1.00 0.00 18 ASP A CA 6
ATOM 3158 C C . ASP A 1 18 ? 6.572 -0.172 0.804 1.00 0.00 18 ASP A C 6
ATOM 3159 O O . ASP A 1 18 ? 7.341 -0.974 1.338 1.00 0.00 18 ASP A O 6
ATOM 3168 N N . ARG A 1 19 ? 5.307 0.008 1.190 1.00 0.00 19 ARG A N 6
ATOM 3169 C CA . ARG A 1 19 ? 4.716 -0.745 2.283 1.00 0.00 19 ARG A CA 6
ATOM 3170 C C . ARG A 1 19 ? 4.611 -2.197 1.869 1.00 0.00 19 ARG A C 6
ATOM 3171 O O . ARG A 1 19 ? 4.935 -2.535 0.738 1.00 0.00 19 ARG A O 6
ATOM 3192 N N . SER A 1 20 ? 4.226 -3.070 2.771 1.00 0.00 20 SER A N 6
ATOM 3193 C CA . SER A 1 20 ? 4.253 -4.484 2.445 1.00 0.00 20 SER A CA 6
ATOM 3194 C C . SER A 1 20 ? 3.004 -5.220 2.897 1.00 0.00 20 SER A C 6
ATOM 3195 O O . SER A 1 20 ? 2.604 -5.147 4.058 1.00 0.00 20 SER A O 6
ATOM 3203 N N . PHE A 1 21 ? 2.393 -5.926 1.959 1.00 0.00 21 PHE A N 6
ATOM 3204 C CA . PHE A 1 21 ? 1.194 -6.698 2.232 1.00 0.00 21 PHE A CA 6
ATOM 3205 C C . PHE A 1 21 ? 1.336 -8.105 1.665 1.00 0.00 21 PHE A C 6
ATOM 3206 O O . PHE A 1 21 ? 1.900 -8.302 0.587 1.00 0.00 21 PHE A O 6
ATOM 3223 N N . SER A 1 22 ? 0.866 -9.084 2.411 1.00 0.00 22 SER A N 6
ATOM 3224 C CA . SER A 1 22 ? 0.935 -10.465 1.983 1.00 0.00 22 SER A CA 6
ATOM 3225 C C . SER A 1 22 ? -0.213 -10.770 1.030 1.00 0.00 22 SER A C 6
ATOM 3226 O O . SER A 1 22 ? -0.157 -11.712 0.241 1.00 0.00 22 SER A O 6
ATOM 3234 N N . ARG A 1 23 ? -1.253 -9.950 1.107 1.00 0.00 23 ARG A N 6
ATOM 3235 C CA . ARG A 1 23 ? -2.425 -10.101 0.261 1.00 0.00 23 ARG A CA 6
ATOM 3236 C C . ARG A 1 23 ? -2.662 -8.851 -0.549 1.00 0.00 23 ARG A C 6
ATOM 3237 O O . ARG A 1 23 ? -2.637 -7.736 -0.031 1.00 0.00 23 ARG A O 6
ATOM 3258 N N . SER A 1 24 ? -2.928 -9.065 -1.819 1.00 0.00 24 SER A N 6
ATOM 3259 C CA . SER A 1 24 ? -3.220 -7.996 -2.744 1.00 0.00 24 SER A CA 6
ATOM 3260 C C . SER A 1 24 ? -4.497 -7.271 -2.330 1.00 0.00 24 SER A C 6
ATOM 3261 O O . SER A 1 24 ? -4.652 -6.069 -2.548 1.00 0.00 24 SER A O 6
ATOM 3269 N N . ASP A 1 25 ? -5.356 -7.998 -1.632 1.00 0.00 25 ASP A N 6
ATOM 3270 C CA . ASP A 1 25 ? -6.570 -7.439 -1.068 1.00 0.00 25 ASP A CA 6
ATOM 3271 C C . ASP A 1 25 ? -6.226 -6.394 -0.015 1.00 0.00 25 ASP A C 6
ATOM 3272 O O . ASP A 1 25 ? -6.739 -5.275 -0.032 1.00 0.00 25 ASP A O 6
ATOM 3281 N N . HIS A 1 26 ? -5.293 -6.757 0.851 1.00 0.00 26 HIS A N 6
ATOM 3282 C CA . HIS A 1 26 ? -4.807 -5.860 1.892 1.00 0.00 26 HIS A CA 6
ATOM 3283 C C . HIS A 1 26 ? -4.130 -4.633 1.290 1.00 0.00 26 HIS A C 6
ATOM 3284 O O . HIS A 1 26 ? -4.262 -3.525 1.814 1.00 0.00 26 HIS A O 6
ATOM 3299 N N . LEU A 1 27 ? -3.463 -4.832 0.154 1.00 0.00 27 LEU A N 6
ATOM 3300 C CA . LEU A 1 27 ? -2.853 -3.734 -0.589 1.00 0.00 27 LEU A CA 6
ATOM 3301 C C . LEU A 1 27 ? -3.906 -2.682 -0.915 1.00 0.00 27 LEU A C 6
ATOM 3302 O O . LEU A 1 27 ? -3.785 -1.517 -0.526 1.00 0.00 27 LEU A O 6
ATOM 3318 N N . ALA A 1 28 ? -4.935 -3.110 -1.639 1.00 0.00 28 ALA A N 6
ATOM 3319 C CA . ALA A 1 28 ? -6.019 -2.228 -2.051 1.00 0.00 28 ALA A CA 6
ATOM 3320 C C . ALA A 1 28 ? -6.658 -1.532 -0.854 1.00 0.00 28 ALA A C 6
ATOM 3321 O O . ALA A 1 28 ? -6.991 -0.351 -0.928 1.00 0.00 28 ALA A O 6
ATOM 3328 N N . LEU A 1 29 ? -6.810 -2.262 0.247 1.00 0.00 29 LEU A N 6
ATOM 3329 C CA . LEU A 1 29 ? -7.402 -1.712 1.462 1.00 0.00 29 LEU A CA 6
ATOM 3330 C C . LEU A 1 29 ? -6.642 -0.476 1.939 1.00 0.00 29 LEU A C 6
ATOM 3331 O O . LEU A 1 29 ? -7.246 0.552 2.241 1.00 0.00 29 LEU A O 6
ATOM 3347 N N . HIS A 1 30 ? -5.317 -0.566 1.967 1.00 0.00 30 HIS A N 6
ATOM 3348 C CA . HIS A 1 30 ? -4.489 0.569 2.365 1.00 0.00 30 HIS A CA 6
ATOM 3349 C C . HIS A 1 30 ? -4.500 1.634 1.276 1.00 0.00 30 HIS A C 6
ATOM 3350 O O . HIS A 1 30 ? -4.415 2.831 1.554 1.00 0.00 30 HIS A O 6
ATOM 3364 N N . ARG A 1 31 ? -4.526 1.187 0.030 1.00 0.00 31 ARG A N 6
ATOM 3365 C CA . ARG A 1 31 ? -4.403 2.090 -1.102 1.00 0.00 31 ARG A CA 6
ATOM 3366 C C . ARG A 1 31 ? -5.664 2.927 -1.304 1.00 0.00 31 ARG A C 6
ATOM 3367 O O . ARG A 1 31 ? -5.688 3.819 -2.148 1.00 0.00 31 ARG A O 6
ATOM 3388 N N . LYS A 1 32 ? -6.679 2.684 -0.484 1.00 0.00 32 LYS A N 6
ATOM 3389 C CA . LYS A 1 32 ? -7.902 3.477 -0.521 1.00 0.00 32 LYS A CA 6
ATOM 3390 C C . LYS A 1 32 ? -7.592 4.942 -0.242 1.00 0.00 32 LYS A C 6
ATOM 3391 O O . LYS A 1 32 ? -8.153 5.843 -0.867 1.00 0.00 32 LYS A O 6
ATOM 3410 N N . ARG A 1 33 ? -6.645 5.169 0.657 1.00 0.00 33 ARG A N 6
ATOM 3411 C CA . ARG A 1 33 ? -6.241 6.522 1.010 1.00 0.00 33 ARG A CA 6
ATOM 3412 C C . ARG A 1 33 ? -5.381 7.141 -0.086 1.00 0.00 33 ARG A C 6
ATOM 3413 O O . ARG A 1 33 ? -5.076 8.332 -0.042 1.00 0.00 33 ARG A O 6
ATOM 3434 N N . HIS A 1 34 ? -5.049 6.353 -1.104 1.00 0.00 34 HIS A N 6
ATOM 3435 C CA . HIS A 1 34 ? -4.303 6.863 -2.244 1.00 0.00 34 HIS A CA 6
ATOM 3436 C C . HIS A 1 34 ? -5.259 7.331 -3.327 1.00 0.00 34 HIS A C 6
ATOM 3437 O O . HIS A 1 34 ? -4.874 8.047 -4.250 1.00 0.00 34 HIS A O 6
ATOM 3451 N N . MET A 1 35 ? -6.528 6.988 -3.161 1.00 0.00 35 MET A N 6
ATOM 3452 C CA . MET A 1 35 ? -7.559 7.426 -4.090 1.00 0.00 35 MET A CA 6
ATOM 3453 C C . MET A 1 35 ? -8.067 8.803 -3.694 1.00 0.00 35 MET A C 6
ATOM 3454 O O . MET A 1 35 ? -8.585 9.552 -4.520 1.00 0.00 35 MET A O 6
ATOM 3468 N N . LEU A 1 36 ? -7.873 9.147 -2.429 1.00 0.00 36 LEU A N 6
ATOM 3469 C CA . LEU A 1 36 ? -8.272 10.446 -1.914 1.00 0.00 36 LEU A CA 6
ATOM 3470 C C . LEU A 1 36 ? -7.091 11.103 -1.211 1.00 0.00 36 LEU A C 6
ATOM 3471 O O . LEU A 1 36 ? -7.086 11.262 0.012 1.00 0.00 36 LEU A O 6
ATOM 3487 N N . VAL A 1 37 ? -6.067 11.424 -1.985 1.00 0.00 37 VAL A N 6
ATOM 3488 C CA . VAL A 1 37 ? -4.857 12.014 -1.437 1.00 0.00 37 VAL A CA 6
ATOM 3489 C C . VAL A 1 37 ? -4.983 13.528 -1.353 1.00 0.00 37 VAL A C 6
ATOM 3490 O O . VAL A 1 37 ? -5.898 14.088 -1.996 1.00 0.00 37 VAL A O 6
ATOM 3505 N N . GLY A 1 1 ? 10.522 9.106 -4.374 1.00 0.00 1 GLY A N 7
ATOM 3506 C CA . GLY A 1 1 ? 9.962 8.912 -3.016 1.00 0.00 1 GLY A CA 7
ATOM 3507 C C . GLY A 1 1 ? 9.801 7.447 -2.678 1.00 0.00 1 GLY A C 7
ATOM 3508 O O . GLY A 1 1 ? 10.547 6.610 -3.184 1.00 0.00 1 GLY A O 7
ATOM 3514 N N . SER A 1 2 ? 8.821 7.140 -1.828 1.00 0.00 2 SER A N 7
ATOM 3515 C CA . SER A 1 2 ? 8.555 5.767 -1.404 1.00 0.00 2 SER A CA 7
ATOM 3516 C C . SER A 1 2 ? 9.780 5.169 -0.708 1.00 0.00 2 SER A C 7
ATOM 3517 O O . SER A 1 2 ? 10.590 5.903 -0.132 1.00 0.00 2 SER A O 7
ATOM 3525 N N . THR A 1 3 ? 9.911 3.842 -0.776 1.00 0.00 3 THR A N 7
ATOM 3526 C CA . THR A 1 3 ? 11.040 3.130 -0.173 1.00 0.00 3 THR A CA 7
ATOM 3527 C C . THR A 1 3 ? 11.167 3.436 1.321 1.00 0.00 3 THR A C 7
ATOM 3528 O O . THR A 1 3 ? 12.268 3.489 1.865 1.00 0.00 3 THR A O 7
ATOM 3539 N N . ARG A 1 4 ? 10.040 3.696 1.969 1.00 0.00 4 ARG A N 7
ATOM 3540 C CA . ARG A 1 4 ? 10.042 4.051 3.380 1.00 0.00 4 ARG A CA 7
ATOM 3541 C C . ARG A 1 4 ? 9.776 2.834 4.252 1.00 0.00 4 ARG A C 7
ATOM 3542 O O . ARG A 1 4 ? 8.732 2.193 4.132 1.00 0.00 4 ARG A O 7
ATOM 3563 N N . GLY A 1 5 ? 10.699 2.549 5.155 1.00 0.00 5 GLY A N 7
ATOM 3564 C CA . GLY A 1 5 ? 10.531 1.439 6.070 1.00 0.00 5 GLY A CA 7
ATOM 3565 C C . GLY A 1 5 ? 10.819 0.103 5.420 1.00 0.00 5 GLY A C 7
ATOM 3566 O O . GLY A 1 5 ? 11.961 -0.367 5.423 1.00 0.00 5 GLY A O 7
ATOM 3570 N N . SER A 1 6 ? 9.797 -0.484 4.822 1.00 0.00 6 SER A N 7
ATOM 3571 C CA . SER A 1 6 ? 9.941 -1.754 4.136 1.00 0.00 6 SER A CA 7
ATOM 3572 C C . SER A 1 6 ? 10.639 -1.554 2.796 1.00 0.00 6 SER A C 7
ATOM 3573 O O . SER A 1 6 ? 10.457 -0.531 2.136 1.00 0.00 6 SER A O 7
ATOM 3581 N N . THR A 1 7 ? 11.496 -2.497 2.437 1.00 0.00 7 THR A N 7
ATOM 3582 C CA . THR A 1 7 ? 12.259 -2.402 1.209 1.00 0.00 7 THR A CA 7
ATOM 3583 C C . THR A 1 7 ? 11.850 -3.504 0.234 1.00 0.00 7 THR A C 7
ATOM 3584 O O . THR A 1 7 ? 12.570 -4.492 0.052 1.00 0.00 7 THR A O 7
ATOM 3595 N N . GLY A 1 8 ? 10.677 -3.334 -0.371 1.00 0.00 8 GLY A N 7
ATOM 3596 C CA . GLY A 1 8 ? 10.163 -4.304 -1.322 1.00 0.00 8 GLY A CA 7
ATOM 3597 C C . GLY A 1 8 ? 9.897 -5.657 -0.710 1.00 0.00 8 GLY A C 7
ATOM 3598 O O . GLY A 1 8 ? 10.001 -6.688 -1.380 1.00 0.00 8 GLY A O 7
ATOM 3602 N N . ILE A 1 9 ? 9.500 -5.646 0.542 1.00 0.00 9 ILE A N 7
ATOM 3603 C CA . ILE A 1 9 ? 9.145 -6.875 1.236 1.00 0.00 9 ILE A CA 7
ATOM 3604 C C . ILE A 1 9 ? 7.743 -7.330 0.826 1.00 0.00 9 ILE A C 7
ATOM 3605 O O . ILE A 1 9 ? 6.940 -6.509 0.378 1.00 0.00 9 ILE A O 7
ATOM 3621 N N . LYS A 1 10 ? 7.435 -8.611 1.054 1.00 0.00 10 LYS A N 7
ATOM 3622 C CA . LYS A 1 10 ? 6.116 -9.177 0.756 1.00 0.00 10 LYS A CA 7
ATOM 3623 C C . LYS A 1 10 ? 5.787 -9.116 -0.741 1.00 0.00 10 LYS A C 7
ATOM 3624 O O . LYS A 1 10 ? 6.268 -8.247 -1.467 1.00 0.00 10 LYS A O 7
ATOM 3643 N N . PRO A 1 11 ? 5.035 -10.104 -1.249 1.00 0.00 11 PRO A N 7
ATOM 3644 C CA . PRO A 1 11 ? 4.712 -10.197 -2.679 1.00 0.00 11 PRO A CA 7
ATOM 3645 C C . PRO A 1 11 ? 3.855 -9.030 -3.177 1.00 0.00 11 PRO A C 7
ATOM 3646 O O . PRO A 1 11 ? 3.732 -8.807 -4.384 1.00 0.00 11 PRO A O 7
ATOM 3657 N N . PHE A 1 12 ? 3.256 -8.297 -2.248 1.00 0.00 12 PHE A N 7
ATOM 3658 C CA . PHE A 1 12 ? 2.410 -7.171 -2.593 1.00 0.00 12 PHE A CA 7
ATOM 3659 C C . PHE A 1 12 ? 2.780 -5.946 -1.762 1.00 0.00 12 PHE A C 7
ATOM 3660 O O . PHE A 1 12 ? 2.340 -5.795 -0.625 1.00 0.00 12 PHE A O 7
ATOM 3677 N N . GLN A 1 13 ? 3.619 -5.096 -2.325 1.00 0.00 13 GLN A N 7
ATOM 3678 C CA . GLN A 1 13 ? 4.052 -3.879 -1.656 1.00 0.00 13 GLN A CA 7
ATOM 3679 C C . GLN A 1 13 ? 3.263 -2.686 -2.187 1.00 0.00 13 GLN A C 7
ATOM 3680 O O . GLN A 1 13 ? 2.812 -2.708 -3.333 1.00 0.00 13 GLN A O 7
ATOM 3694 N N . CYS A 1 14 ? 3.176 -1.612 -1.405 1.00 0.00 14 CYS A N 7
ATOM 3695 C CA . CYS A 1 14 ? 2.557 -0.392 -1.898 1.00 0.00 14 CYS A CA 7
ATOM 3696 C C . CYS A 1 14 ? 3.479 0.277 -2.916 1.00 0.00 14 CYS A C 7
ATOM 3697 O O . CYS A 1 14 ? 4.645 0.534 -2.626 1.00 0.00 14 CYS A O 7
ATOM 3704 N N . PRO A 1 15 ? 2.964 0.602 -4.108 1.00 0.00 15 PRO A N 7
ATOM 3705 C CA . PRO A 1 15 ? 3.747 1.278 -5.141 1.00 0.00 15 PRO A CA 7
ATOM 3706 C C . PRO A 1 15 ? 3.876 2.781 -4.882 1.00 0.00 15 PRO A C 7
ATOM 3707 O O . PRO A 1 15 ? 4.424 3.522 -5.700 1.00 0.00 15 PRO A O 7
ATOM 3718 N N . ASP A 1 16 ? 3.346 3.225 -3.752 1.00 0.00 16 ASP A N 7
ATOM 3719 C CA . ASP A 1 16 ? 3.385 4.635 -3.388 1.00 0.00 16 ASP A CA 7
ATOM 3720 C C . ASP A 1 16 ? 4.269 4.853 -2.169 1.00 0.00 16 ASP A C 7
ATOM 3721 O O . ASP A 1 16 ? 5.021 5.825 -2.097 1.00 0.00 16 ASP A O 7
ATOM 3730 N N . CYS A 1 17 ? 4.143 3.960 -1.198 1.00 0.00 17 CYS A N 7
ATOM 3731 C CA . CYS A 1 17 ? 4.883 4.070 0.052 1.00 0.00 17 CYS A CA 7
ATOM 3732 C C . CYS A 1 17 ? 6.025 3.061 0.123 1.00 0.00 17 CYS A C 7
ATOM 3733 O O . CYS A 1 17 ? 6.971 3.248 0.892 1.00 0.00 17 CYS A O 7
ATOM 3740 N N . ASP A 1 18 ? 5.790 1.908 -0.497 1.00 0.00 18 ASP A N 7
ATOM 3741 C CA . ASP A 1 18 ? 6.652 0.729 -0.362 1.00 0.00 18 ASP A CA 7
ATOM 3742 C C . ASP A 1 18 ? 6.356 0.034 0.954 1.00 0.00 18 ASP A C 7
ATOM 3743 O O . ASP A 1 18 ? 7.255 -0.382 1.686 1.00 0.00 18 ASP A O 7
ATOM 3752 N N . ARG A 1 19 ? 5.070 -0.176 1.192 1.00 0.00 19 ARG A N 7
ATOM 3753 C CA . ARG A 1 19 ? 4.621 -0.970 2.322 1.00 0.00 19 ARG A CA 7
ATOM 3754 C C . ARG A 1 19 ? 4.736 -2.438 1.947 1.00 0.00 19 ARG A C 7
ATOM 3755 O O . ARG A 1 19 ? 5.321 -2.761 0.920 1.00 0.00 19 ARG A O 7
ATOM 3776 N N . SER A 1 20 ? 4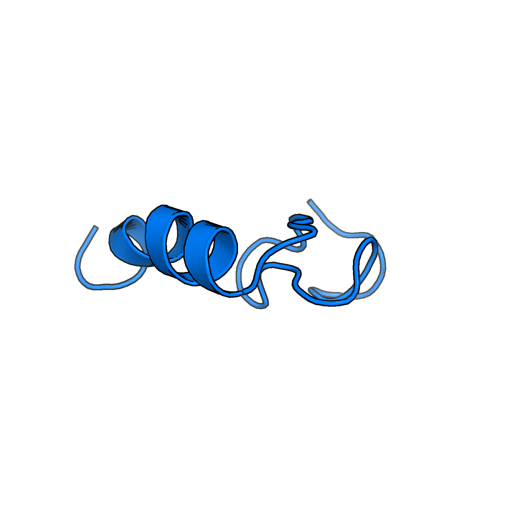.160 -3.323 2.732 1.00 0.00 20 SER A N 7
ATOM 3777 C CA . SER A 1 20 ? 4.218 -4.734 2.393 1.00 0.00 20 SER A CA 7
ATOM 3778 C C . SER A 1 20 ? 3.037 -5.503 2.965 1.00 0.00 20 SER A C 7
ATOM 3779 O O . SER A 1 20 ? 2.757 -5.448 4.162 1.00 0.00 20 SER A O 7
ATOM 3787 N N . PHE A 1 21 ? 2.352 -6.216 2.088 1.00 0.00 21 PHE A N 7
ATOM 3788 C CA . PHE A 1 21 ? 1.195 -7.013 2.461 1.00 0.00 21 PHE A CA 7
ATOM 3789 C C . PHE A 1 21 ? 1.290 -8.390 1.824 1.00 0.00 21 PHE A C 7
ATOM 3790 O O . PHE A 1 21 ? 1.735 -8.523 0.683 1.00 0.00 21 PHE A O 7
ATOM 3807 N N . SER A 1 22 ? 0.863 -9.408 2.549 1.00 0.00 22 SER A N 7
ATOM 3808 C CA . SER A 1 22 ? 0.866 -10.761 2.024 1.00 0.00 22 SER A CA 7
ATOM 3809 C C . SER A 1 22 ? -0.297 -10.949 1.047 1.00 0.00 22 SER A C 7
ATOM 3810 O O . SER A 1 22 ? -0.232 -11.768 0.129 1.00 0.00 22 SER A O 7
ATOM 3818 N N . ARG A 1 23 ? -1.356 -10.173 1.253 1.00 0.00 23 ARG A N 7
ATOM 3819 C CA . ARG A 1 23 ? -2.533 -10.227 0.400 1.00 0.00 23 ARG A CA 7
ATOM 3820 C C . ARG A 1 23 ? -2.645 -8.970 -0.451 1.00 0.00 23 ARG A C 7
ATOM 3821 O O . ARG A 1 23 ? -2.538 -7.853 0.060 1.00 0.00 23 ARG A O 7
ATOM 3842 N N . SER A 1 24 ? -2.984 -9.160 -1.719 1.00 0.00 24 SER A N 7
ATOM 3843 C CA . SER A 1 24 ? -3.234 -8.054 -2.632 1.00 0.00 24 SER A CA 7
ATOM 3844 C C . SER A 1 24 ? -4.464 -7.276 -2.177 1.00 0.00 24 SER A C 7
ATOM 3845 O O . SER A 1 24 ? -4.576 -6.068 -2.399 1.00 0.00 24 SER A O 7
ATOM 3853 N N . ASP A 1 25 ? -5.361 -7.983 -1.503 1.00 0.00 25 ASP A N 7
ATOM 3854 C CA . ASP A 1 25 ? -6.573 -7.387 -0.965 1.00 0.00 25 ASP A CA 7
ATOM 3855 C C . ASP A 1 25 ? -6.242 -6.362 0.118 1.00 0.00 25 ASP A C 7
ATOM 3856 O O . ASP A 1 25 ? -6.816 -5.275 0.150 1.00 0.00 25 ASP A O 7
ATOM 3865 N N . HIS A 1 26 ? -5.255 -6.683 0.951 1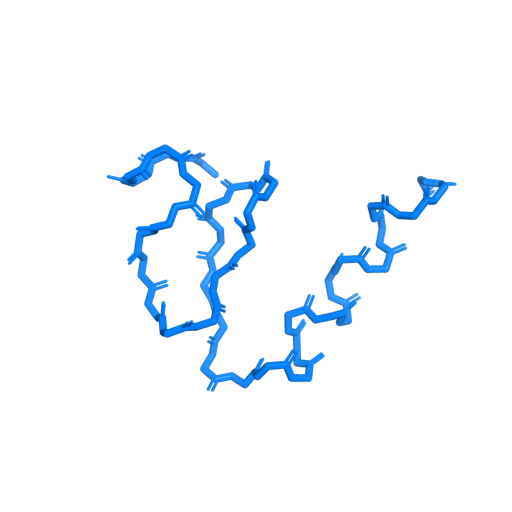.00 0.00 26 HIS A N 7
ATOM 3866 C CA . HIS A 1 26 ? -4.819 -5.774 2.005 1.00 0.00 26 HIS A CA 7
ATOM 3867 C C . HIS A 1 26 ? -4.112 -4.565 1.412 1.00 0.00 26 HIS A C 7
ATOM 3868 O O . HIS A 1 26 ? -4.271 -3.444 1.893 1.00 0.00 26 HIS A O 7
ATOM 3883 N N . LEU A 1 27 ? -3.403 -4.791 0.308 1.00 0.00 27 LEU A N 7
ATOM 3884 C CA . LEU A 1 27 ? -2.761 -3.711 -0.433 1.00 0.00 27 LEU A CA 7
ATOM 3885 C C . LEU A 1 27 ? -3.800 -2.659 -0.807 1.00 0.00 27 LEU A C 7
ATOM 3886 O O . LEU A 1 27 ? -3.678 -1.484 -0.452 1.00 0.00 27 LEU A O 7
ATOM 3902 N N . ALA A 1 28 ? -4.816 -3.109 -1.538 1.00 0.00 28 ALA A N 7
ATOM 3903 C CA . ALA A 1 28 ? -5.891 -2.246 -2.012 1.00 0.00 28 ALA A CA 7
ATOM 3904 C C . ALA A 1 28 ? -6.559 -1.492 -0.865 1.00 0.00 28 ALA A C 7
ATOM 3905 O O . ALA A 1 28 ? -6.881 -0.312 -1.002 1.00 0.00 28 ALA A O 7
ATOM 3912 N N . LEU A 1 29 ? -6.742 -2.172 0.268 1.00 0.00 29 LEU A N 7
ATOM 3913 C CA . LEU A 1 29 ? -7.362 -1.562 1.443 1.00 0.00 29 LEU A CA 7
ATOM 3914 C C . LEU A 1 29 ? -6.589 -0.322 1.885 1.00 0.00 29 LEU A C 7
ATOM 3915 O O . LEU A 1 29 ? -7.165 0.751 2.057 1.00 0.00 29 LEU A O 7
ATOM 3931 N N . HIS A 1 30 ? -5.273 -0.460 2.005 1.00 0.00 30 HIS A N 7
ATOM 3932 C CA . HIS A 1 30 ? -4.418 0.667 2.371 1.00 0.00 30 HIS A CA 7
ATOM 3933 C C . HIS A 1 30 ? -4.401 1.702 1.250 1.00 0.00 30 HIS A C 7
ATOM 3934 O O . HIS A 1 30 ? -4.308 2.907 1.491 1.00 0.00 30 HIS A O 7
ATOM 3948 N N . ARG A 1 31 ? -4.428 1.213 0.020 1.00 0.00 31 ARG A N 7
ATOM 3949 C CA . ARG A 1 31 ? -4.306 2.069 -1.145 1.00 0.00 31 ARG A CA 7
ATOM 3950 C C . ARG A 1 31 ? -5.579 2.878 -1.392 1.00 0.00 31 ARG A C 7
ATOM 3951 O O . ARG A 1 31 ? -5.642 3.674 -2.330 1.00 0.00 31 ARG A O 7
ATOM 3972 N N . LYS A 1 32 ? -6.564 2.726 -0.513 1.00 0.00 32 LYS A N 7
ATOM 3973 C CA . LYS A 1 32 ? -7.792 3.507 -0.598 1.00 0.00 32 LYS A CA 7
ATOM 3974 C C . LYS A 1 32 ? -7.490 4.980 -0.352 1.00 0.00 32 LYS A C 7
ATOM 3975 O O . LYS A 1 32 ? -8.133 5.867 -0.915 1.00 0.00 32 LYS A O 7
ATOM 3994 N N . ARG A 1 33 ? -6.453 5.232 0.436 1.00 0.00 33 ARG A N 7
ATOM 3995 C CA . ARG A 1 33 ? -6.020 6.594 0.718 1.00 0.00 33 ARG A CA 7
ATOM 3996 C C . ARG A 1 33 ? -5.203 7.148 -0.443 1.00 0.00 33 ARG A C 7
ATOM 3997 O O . ARG A 1 33 ? -4.833 8.321 -0.453 1.00 0.00 33 ARG A O 7
ATOM 4018 N N . HIS A 1 34 ? -4.963 6.311 -1.444 1.00 0.00 34 HIS A N 7
ATOM 4019 C CA . HIS A 1 34 ? -4.229 6.725 -2.627 1.00 0.00 34 HIS A CA 7
ATOM 4020 C C . HIS A 1 34 ? -5.194 7.015 -3.769 1.00 0.00 34 HIS A C 7
ATOM 4021 O O . HIS A 1 34 ? -4.798 7.485 -4.837 1.00 0.00 34 HIS A O 7
ATOM 4035 N N . MET A 1 35 ? -6.477 6.820 -3.497 1.00 0.00 35 MET A N 7
ATOM 4036 C CA . MET A 1 35 ? -7.523 7.161 -4.451 1.00 0.00 35 MET A CA 7
ATOM 4037 C C . MET A 1 35 ? -7.824 8.648 -4.350 1.00 0.00 35 MET A C 7
ATOM 4038 O O . MET A 1 35 ? -8.078 9.321 -5.350 1.00 0.00 35 MET A O 7
ATOM 4052 N N . LEU A 1 36 ? -7.664 9.172 -3.145 1.00 0.00 36 LEU A N 7
ATOM 4053 C CA . LEU A 1 36 ? -7.802 10.595 -2.894 1.00 0.00 36 LEU A CA 7
ATOM 4054 C C . LEU A 1 36 ? -6.550 11.094 -2.196 1.00 0.00 36 LEU A C 7
ATOM 4055 O O . LEU A 1 36 ? -6.385 10.903 -0.991 1.00 0.00 36 LEU A O 7
ATOM 4071 N N . VAL A 1 37 ? -5.612 11.597 -2.978 1.00 0.00 37 VAL A N 7
ATOM 4072 C CA . VAL A 1 37 ? -4.325 12.014 -2.449 1.00 0.00 37 VAL A CA 7
ATOM 4073 C C . VAL A 1 37 ? -4.454 13.332 -1.695 1.00 0.00 37 VAL A C 7
ATOM 4074 O O . VAL A 1 37 ? -3.849 13.463 -0.610 1.00 0.00 37 VAL A O 7
ATOM 4089 N N . GLY A 1 1 ? 8.076 -0.562 -6.607 1.00 0.00 1 GLY A N 8
ATOM 4090 C CA . GLY A 1 1 ? 8.371 0.797 -6.102 1.00 0.00 1 GLY A CA 8
ATOM 4091 C C . GLY A 1 1 ? 8.787 0.792 -4.646 1.00 0.00 1 GLY A C 8
ATOM 4092 O O . GLY A 1 1 ? 7.985 1.097 -3.764 1.00 0.00 1 GLY A O 8
ATOM 4098 N N . SER A 1 2 ? 10.053 0.491 -4.398 1.00 0.00 2 SER A N 8
ATOM 4099 C CA . SER A 1 2 ? 10.592 0.504 -3.044 1.00 0.00 2 SER A CA 8
ATOM 4100 C C . SER A 1 2 ? 11.291 1.832 -2.765 1.00 0.00 2 SER A C 8
ATOM 4101 O O . SER A 1 2 ? 11.675 2.546 -3.693 1.00 0.00 2 SER A O 8
ATOM 4109 N N . THR A 1 3 ? 11.424 2.178 -1.493 1.00 0.00 3 THR A N 8
ATOM 4110 C CA . THR A 1 3 ? 12.079 3.417 -1.105 1.00 0.00 3 THR A CA 8
ATOM 4111 C C . THR A 1 3 ? 13.142 3.131 -0.050 1.00 0.00 3 THR A C 8
ATOM 4112 O O . THR A 1 3 ? 13.556 1.981 0.122 1.00 0.00 3 THR A O 8
ATOM 4123 N N . ARG A 1 4 ? 13.529 4.152 0.701 1.00 0.00 4 ARG A N 8
ATOM 4124 C CA . ARG A 1 4 ? 14.491 3.984 1.782 1.00 0.00 4 ARG A CA 8
ATOM 4125 C C . ARG A 1 4 ? 13.793 3.490 3.045 1.00 0.00 4 ARG A C 8
ATOM 4126 O O . ARG A 1 4 ? 13.880 4.112 4.107 1.00 0.00 4 ARG A O 8
ATOM 4147 N N . GLY A 1 5 ? 13.081 2.383 2.915 1.00 0.00 5 GLY A N 8
ATOM 4148 C CA . GLY A 1 5 ? 12.368 1.816 4.035 1.00 0.00 5 GLY A CA 8
ATOM 4149 C C . GLY A 1 5 ? 12.218 0.319 3.903 1.00 0.00 5 GLY A C 8
ATOM 4150 O O . GLY A 1 5 ? 13.082 -0.439 4.345 1.00 0.00 5 GLY A O 8
ATOM 4154 N N . SER A 1 6 ? 11.182 -0.104 3.203 1.00 0.00 6 SER A N 8
ATOM 4155 C CA . SER A 1 6 ? 10.960 -1.517 2.941 1.00 0.00 6 SER A CA 8
ATOM 4156 C C . SER A 1 6 ? 11.312 -1.844 1.492 1.00 0.00 6 SER A C 8
ATOM 4157 O O . SER A 1 6 ? 10.661 -1.369 0.556 1.00 0.00 6 SER A O 8
ATOM 4165 N N . THR A 1 7 ? 12.391 -2.585 1.301 1.00 0.00 7 THR A N 8
ATOM 4166 C CA . THR A 1 7 ? 12.892 -2.847 -0.034 1.00 0.00 7 THR A CA 8
ATOM 4167 C C . THR A 1 7 ? 12.136 -3.995 -0.696 1.00 0.00 7 THR A C 8
ATOM 4168 O O . THR A 1 7 ? 12.660 -5.098 -0.861 1.00 0.00 7 THR A O 8
ATOM 4179 N N . GLY A 1 8 ? 10.911 -3.690 -1.113 1.00 0.00 8 GLY A N 8
ATOM 4180 C CA . GLY A 1 8 ? 10.087 -4.637 -1.839 1.00 0.00 8 GLY A CA 8
ATOM 4181 C C . GLY A 1 8 ? 9.864 -5.939 -1.107 1.00 0.00 8 GLY A C 8
ATOM 4182 O O . GLY A 1 8 ? 9.848 -7.007 -1.720 1.00 0.00 8 GLY A O 8
ATOM 4186 N N . ILE A 1 9 ? 9.587 -5.844 0.180 1.00 0.00 9 ILE A N 8
ATOM 4187 C CA . ILE A 1 9 ? 9.245 -7.023 0.961 1.00 0.00 9 ILE A CA 8
ATOM 4188 C C . ILE A 1 9 ? 7.805 -7.435 0.659 1.00 0.00 9 ILE A C 8
ATOM 4189 O O . ILE A 1 9 ? 7.006 -6.597 0.237 1.00 0.00 9 ILE A O 8
ATOM 4205 N N . LYS A 1 10 ? 7.463 -8.693 0.959 1.00 0.00 10 LYS A N 8
ATOM 4206 C CA . LYS A 1 10 ? 6.109 -9.219 0.750 1.00 0.00 10 LYS A CA 8
ATOM 4207 C C . LYS A 1 10 ? 5.719 -9.218 -0.733 1.00 0.00 10 LYS A C 8
ATOM 4208 O O . LYS A 1 10 ? 6.210 -8.413 -1.522 1.00 0.00 10 LYS A O 8
ATOM 4227 N N . PRO A 1 11 ? 4.905 -10.196 -1.156 1.00 0.00 11 PRO A N 8
ATOM 4228 C CA . PRO A 1 11 ? 4.508 -10.344 -2.562 1.00 0.00 11 PRO A CA 8
ATOM 4229 C C . PRO A 1 11 ? 3.771 -9.118 -3.101 1.00 0.00 11 PRO A C 8
ATOM 4230 O O . PRO A 1 11 ? 3.760 -8.866 -4.309 1.00 0.00 11 PRO A O 8
ATOM 4241 N N . PHE A 1 12 ? 3.137 -8.371 -2.209 1.00 0.00 12 PHE A N 8
ATOM 4242 C CA . PHE A 1 12 ? 2.357 -7.216 -2.600 1.00 0.00 12 PHE A CA 8
ATOM 4243 C C . PHE A 1 12 ? 2.736 -5.995 -1.770 1.00 0.00 12 PHE A C 8
ATOM 4244 O O . PHE A 1 12 ? 2.193 -5.773 -0.692 1.00 0.00 12 PHE A O 8
ATOM 4261 N N . GLN A 1 13 ? 3.666 -5.206 -2.275 1.00 0.00 13 GLN A N 8
ATOM 4262 C CA . GLN A 1 13 ? 4.080 -3.995 -1.585 1.00 0.00 13 GLN A CA 8
ATOM 4263 C C . GLN A 1 13 ? 3.364 -2.785 -2.192 1.00 0.00 13 GLN A C 8
ATOM 4264 O O . GLN A 1 13 ? 2.956 -2.822 -3.356 1.00 0.00 13 GLN A O 8
ATOM 4278 N N . CYS A 1 14 ? 3.272 -1.693 -1.435 1.00 0.00 14 CYS A N 8
ATOM 4279 C CA . CYS A 1 14 ? 2.684 -0.465 -1.962 1.00 0.00 14 CYS A CA 8
ATOM 4280 C C . CYS A 1 14 ? 3.667 0.215 -2.909 1.00 0.00 14 CYS A C 8
ATOM 4281 O O . CYS A 1 14 ? 4.768 0.577 -2.508 1.00 0.00 14 CYS A O 8
ATOM 4288 N N . PRO A 1 15 ? 3.266 0.462 -4.160 1.00 0.00 15 PRO A N 8
ATOM 4289 C CA . PRO A 1 15 ? 4.103 1.181 -5.122 1.00 0.00 15 PRO A CA 8
ATOM 4290 C C . PRO A 1 15 ? 4.166 2.679 -4.823 1.00 0.00 15 PRO A C 8
ATOM 4291 O O . PRO A 1 15 ? 4.873 3.433 -5.498 1.00 0.00 15 PRO A O 8
ATOM 4302 N N . ASP A 1 16 ? 3.418 3.103 -3.814 1.00 0.00 16 ASP A N 8
ATOM 4303 C CA . ASP A 1 16 ? 3.354 4.503 -3.440 1.00 0.00 16 ASP A CA 8
ATOM 4304 C C . ASP A 1 16 ? 4.177 4.757 -2.183 1.00 0.00 16 ASP A C 8
ATOM 4305 O O . ASP A 1 16 ? 4.690 5.857 -1.974 1.00 0.00 16 ASP A O 8
ATOM 4314 N N . CYS A 1 17 ? 4.213 3.763 -1.301 1.00 0.00 17 CYS A N 8
ATOM 4315 C CA . CYS A 1 17 ? 4.868 3.913 -0.009 1.00 0.00 17 CYS A CA 8
ATOM 4316 C C . CYS A 1 17 ? 6.094 3.030 0.134 1.00 0.00 17 CYS A C 8
ATOM 4317 O O . CYS A 1 17 ? 6.969 3.337 0.934 1.00 0.00 17 CYS A O 8
ATOM 4324 N N . ASP A 1 18 ? 6.024 1.862 -0.496 1.00 0.00 18 ASP A N 8
ATOM 4325 C CA . ASP A 1 18 ? 6.981 0.762 -0.324 1.00 0.00 18 ASP A CA 8
ATOM 4326 C C . ASP A 1 18 ? 6.609 -0.068 0.899 1.00 0.00 18 ASP A C 8
ATOM 4327 O O . ASP A 1 18 ? 7.356 -0.953 1.316 1.00 0.00 18 ASP A O 8
ATOM 4336 N N . ARG A 1 19 ? 5.350 0.081 1.321 1.00 0.00 19 ARG A N 8
ATOM 4337 C CA . ARG A 1 19 ? 4.771 -0.764 2.367 1.00 0.00 19 ARG A CA 8
ATOM 4338 C C . ARG A 1 19 ? 4.762 -2.221 1.917 1.00 0.00 19 ARG A C 8
ATOM 4339 O O . ARG A 1 19 ? 5.167 -2.517 0.806 1.00 0.00 19 ARG A O 8
ATOM 4360 N N . SER A 1 20 ? 4.288 -3.132 2.752 1.00 0.00 20 SER A N 8
ATOM 4361 C CA . SER A 1 20 ? 4.306 -4.542 2.374 1.00 0.00 20 SER A CA 8
ATOM 4362 C C . SER A 1 20 ? 3.108 -5.308 2.919 1.00 0.00 20 SER A C 8
ATOM 4363 O O . SER A 1 20 ? 2.788 -5.228 4.108 1.00 0.00 20 SER A O 8
ATOM 4371 N N . PHE A 1 21 ? 2.451 -6.050 2.034 1.00 0.00 21 PHE A N 8
ATOM 4372 C CA . PHE A 1 21 ? 1.283 -6.837 2.392 1.00 0.00 21 PHE A CA 8
ATOM 4373 C C . PHE A 1 21 ? 1.367 -8.213 1.752 1.00 0.00 21 PHE A C 8
ATOM 4374 O O . PHE A 1 21 ? 1.889 -8.363 0.646 1.00 0.00 21 PHE A O 8
ATOM 4391 N N . SER A 1 22 ? 0.844 -9.213 2.436 1.00 0.00 22 SER A N 8
ATOM 4392 C CA . SER A 1 22 ? 0.831 -10.563 1.907 1.00 0.00 22 SER A CA 8
ATOM 4393 C C . SER A 1 22 ? -0.418 -10.775 1.058 1.00 0.00 22 SER A C 8
ATOM 4394 O O . SER A 1 22 ? -0.510 -11.726 0.282 1.00 0.00 22 SER A O 8
ATOM 4402 N N . ARG A 1 23 ? -1.371 -9.861 1.202 1.00 0.00 23 ARG A N 8
ATOM 4403 C CA . ARG A 1 23 ? -2.614 -9.917 0.450 1.00 0.00 23 ARG A CA 8
ATOM 4404 C C . ARG A 1 23 ? -2.725 -8.732 -0.495 1.00 0.00 23 ARG A C 8
ATOM 4405 O O . ARG A 1 23 ? -2.590 -7.581 -0.076 1.00 0.00 23 ARG A O 8
ATOM 4426 N N . SER A 1 24 ? -3.110 -9.018 -1.729 1.00 0.00 24 SER A N 8
ATOM 4427 C CA . SER A 1 24 ? -3.402 -7.982 -2.707 1.00 0.00 24 SER A CA 8
ATOM 4428 C C . SER A 1 24 ? -4.609 -7.169 -2.242 1.00 0.00 24 SER A C 8
ATOM 4429 O O . SER A 1 24 ? -4.724 -5.973 -2.518 1.00 0.00 24 SER A O 8
ATOM 4437 N N . ASP A 1 25 ? -5.471 -7.830 -1.480 1.00 0.00 25 ASP A N 8
ATOM 4438 C CA . ASP A 1 25 ? -6.642 -7.199 -0.896 1.00 0.00 25 ASP A CA 8
ATOM 4439 C C . ASP A 1 25 ? -6.230 -6.152 0.130 1.00 0.00 25 ASP A C 8
ATOM 4440 O O . ASP A 1 25 ? -6.692 -5.014 0.090 1.00 0.00 25 ASP A O 8
ATOM 4449 N N . HIS A 1 26 ? -5.338 -6.545 1.029 1.00 0.00 26 HIS A N 8
ATOM 4450 C CA . HIS A 1 26 ? -4.848 -5.647 2.073 1.00 0.00 26 HIS A CA 8
ATOM 4451 C C . HIS A 1 26 ? -4.077 -4.486 1.463 1.00 0.00 26 HIS A C 8
ATOM 4452 O O . HIS A 1 26 ? -4.197 -3.348 1.920 1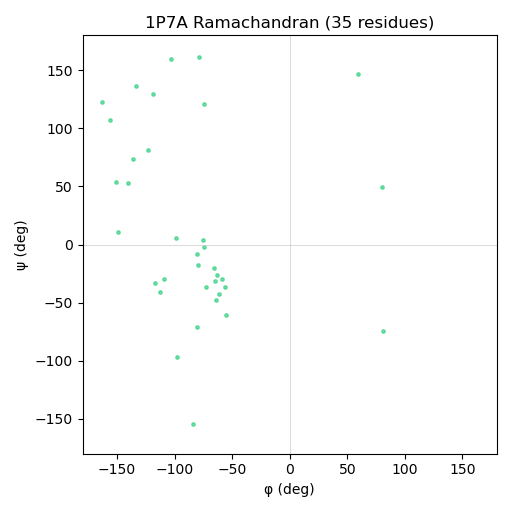.00 0.00 26 HIS A O 8
ATOM 4467 N N . LEU A 1 27 ? -3.386 -4.761 0.358 1.00 0.00 27 LEU A N 8
ATOM 4468 C CA . LEU A 1 27 ? -2.727 -3.715 -0.412 1.00 0.00 27 LEU A CA 8
ATOM 4469 C C . LEU A 1 27 ? -3.745 -2.655 -0.810 1.00 0.00 27 LEU A C 8
ATOM 4470 O O . LEU A 1 27 ? -3.626 -1.486 -0.438 1.00 0.00 27 LEU A O 8
ATOM 4486 N N . ALA A 1 28 ? -4.743 -3.084 -1.578 1.00 0.00 28 ALA A N 8
ATOM 4487 C CA . ALA A 1 28 ? -5.788 -2.193 -2.059 1.00 0.00 28 ALA A CA 8
ATOM 4488 C C . ALA A 1 28 ? -6.479 -1.478 -0.904 1.00 0.00 28 ALA A C 8
ATOM 4489 O O . ALA A 1 28 ? -6.737 -0.282 -0.989 1.00 0.00 28 ALA A O 8
ATOM 4496 N N . LEU A 1 29 ? -6.754 -2.207 0.176 1.00 0.00 29 LEU A N 8
ATOM 4497 C CA . LEU A 1 29 ? -7.406 -1.631 1.354 1.00 0.00 29 LEU A CA 8
ATOM 4498 C C . LEU A 1 29 ? -6.645 -0.411 1.861 1.00 0.00 29 LEU A C 8
ATOM 4499 O O . LEU A 1 29 ? -7.241 0.628 2.152 1.00 0.00 29 LEU A O 8
ATOM 4515 N N . HIS A 1 30 ? -5.325 -0.511 1.884 1.00 0.00 30 HIS A N 8
ATOM 4516 C CA . HIS A 1 30 ? -4.488 0.616 2.265 1.00 0.00 30 HIS A CA 8
ATOM 4517 C C . HIS A 1 30 ? -4.486 1.663 1.153 1.00 0.00 30 HIS A C 8
ATOM 4518 O O . HIS A 1 30 ? -4.489 2.869 1.410 1.00 0.00 30 HIS A O 8
ATOM 4532 N N . ARG A 1 31 ? -4.424 1.192 -0.084 1.00 0.00 31 ARG A N 8
ATOM 4533 C CA . ARG A 1 31 ? -4.308 2.078 -1.230 1.00 0.00 31 ARG A CA 8
ATOM 4534 C C . ARG A 1 31 ? -5.628 2.776 -1.536 1.00 0.00 31 ARG A C 8
ATOM 4535 O O . ARG A 1 31 ? -5.695 3.636 -2.414 1.00 0.00 31 ARG A O 8
ATOM 4556 N N . LYS A 1 32 ? -6.639 2.505 -0.717 1.00 0.00 32 LYS A N 8
ATOM 4557 C CA . LYS A 1 32 ? -7.902 3.218 -0.806 1.00 0.00 32 LYS A CA 8
ATOM 4558 C C . LYS A 1 32 ? -7.694 4.657 -0.364 1.00 0.00 32 LYS A C 8
ATOM 4559 O O . LYS A 1 32 ? -8.372 5.575 -0.830 1.00 0.00 32 LYS A O 8
ATOM 4578 N N . ARG A 1 33 ? -6.678 4.854 0.469 1.00 0.00 33 ARG A N 8
ATOM 4579 C CA . ARG A 1 33 ? -6.300 6.176 0.932 1.00 0.00 33 ARG A CA 8
ATOM 4580 C C . ARG A 1 33 ? -5.560 6.933 -0.163 1.00 0.00 33 ARG A C 8
ATOM 4581 O O . ARG A 1 33 ? -5.457 8.158 -0.129 1.00 0.00 33 ARG A O 8
ATOM 4602 N N . HIS A 1 34 ? -5.093 6.200 -1.160 1.00 0.00 34 HIS A N 8
ATOM 4603 C CA . HIS A 1 34 ? -4.385 6.799 -2.282 1.00 0.00 34 HIS A CA 8
ATOM 4604 C C . HIS A 1 34 ? -5.368 7.257 -3.349 1.00 0.00 34 HIS A C 8
ATOM 4605 O O . HIS A 1 34 ? -4.994 7.940 -4.301 1.00 0.00 34 HIS A O 8
ATOM 4619 N N . MET A 1 35 ? -6.640 6.945 -3.134 1.00 0.00 35 MET A N 8
ATOM 4620 C CA . MET A 1 35 ? -7.702 7.381 -4.033 1.00 0.00 35 MET A CA 8
ATOM 4621 C C . MET A 1 35 ? -8.129 8.804 -3.695 1.00 0.00 35 MET A C 8
ATOM 4622 O O . MET A 1 35 ? -8.866 9.440 -4.447 1.00 0.00 35 MET A O 8
ATOM 4636 N N . LEU A 1 36 ? -7.590 9.326 -2.601 1.00 0.00 36 LEU A N 8
ATOM 4637 C CA . LEU A 1 36 ? -7.838 10.700 -2.203 1.00 0.00 36 LEU A CA 8
ATOM 4638 C C . LEU A 1 36 ? -6.509 11.407 -2.000 1.00 0.00 36 LEU A C 8
ATOM 4639 O O . LEU A 1 36 ? -6.236 11.966 -0.938 1.00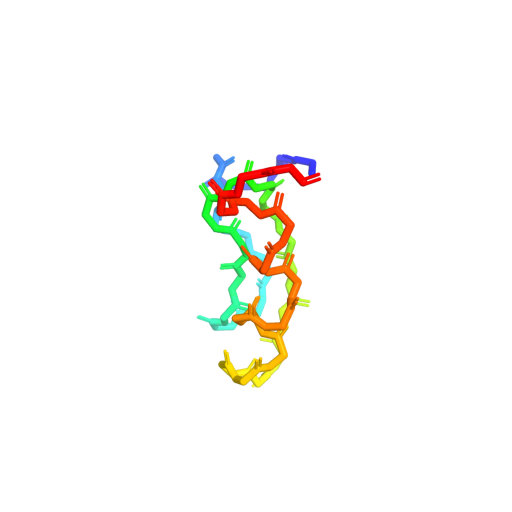 0.00 36 LEU A O 8
ATOM 4655 N N . VAL A 1 37 ? -5.670 11.343 -3.017 1.00 0.00 37 VAL A N 8
ATOM 4656 C CA . VAL A 1 37 ? -4.358 11.951 -2.960 1.00 0.00 37 VAL A CA 8
ATOM 4657 C C . VAL A 1 37 ? -4.349 13.232 -3.788 1.00 0.00 37 VAL A C 8
ATOM 4658 O O . VAL A 1 37 ? -3.738 14.229 -3.350 1.00 0.00 37 VAL A O 8
ATOM 4673 N N . GLY A 1 1 ? 10.554 1.781 -10.413 1.00 0.00 1 GLY A N 9
ATOM 4674 C CA . GLY A 1 1 ? 10.126 3.109 -9.920 1.00 0.00 1 GLY A CA 9
ATOM 4675 C C . GLY A 1 1 ? 9.682 3.062 -8.476 1.00 0.00 1 GLY A C 9
ATOM 4676 O O . GLY A 1 1 ? 10.079 3.907 -7.670 1.00 0.00 1 GLY A O 9
ATOM 4682 N N . SER A 1 2 ? 8.860 2.073 -8.146 1.00 0.00 2 SER A N 9
ATOM 4683 C CA . SER A 1 2 ? 8.348 1.913 -6.793 1.00 0.00 2 SER A CA 9
ATOM 4684 C C . SER A 1 2 ? 9.451 1.468 -5.833 1.00 0.00 2 SER A C 9
ATOM 4685 O O . SER A 1 2 ? 10.575 1.183 -6.254 1.00 0.00 2 SER A O 9
ATOM 4693 N N . THR A 1 3 ? 9.125 1.480 -4.539 1.00 0.00 3 THR A N 9
ATOM 4694 C CA . THR A 1 3 ? 10.070 1.154 -3.473 1.00 0.00 3 THR A CA 9
ATOM 4695 C C . THR A 1 3 ? 10.966 2.347 -3.162 1.00 0.00 3 THR A C 9
ATOM 4696 O O . THR A 1 3 ? 11.963 2.595 -3.843 1.00 0.00 3 THR A O 9
ATOM 4707 N N . ARG A 1 4 ? 10.589 3.094 -2.134 1.00 0.00 4 ARG A N 9
ATOM 4708 C CA . ARG A 1 4 ? 11.342 4.268 -1.729 1.00 0.00 4 ARG A CA 9
ATOM 4709 C C . ARG A 1 4 ? 12.490 3.863 -0.818 1.00 0.00 4 ARG A C 9
ATOM 4710 O O . ARG A 1 4 ? 13.658 4.057 -1.151 1.00 0.00 4 ARG A O 9
ATOM 4731 N N . GLY A 1 5 ? 12.159 3.233 0.301 1.00 0.00 5 GLY A N 9
ATOM 4732 C CA . GLY A 1 5 ? 13.183 2.768 1.209 1.00 0.00 5 GLY A CA 9
ATOM 4733 C C . GLY A 1 5 ? 12.650 2.476 2.591 1.00 0.00 5 GLY A C 9
ATOM 4734 O O . GLY A 1 5 ? 13.382 2.562 3.578 1.00 0.00 5 GLY A O 9
ATOM 4738 N N . SER A 1 6 ? 11.420 2.012 2.647 1.00 0.00 6 SER A N 9
ATOM 4739 C CA . SER A 1 6 ? 10.832 1.559 3.885 1.00 0.00 6 SER A CA 9
ATOM 4740 C C . SER A 1 6 ? 11.055 0.055 3.997 1.00 0.00 6 SER A C 9
ATOM 4741 O O . SER A 1 6 ? 12.166 -0.432 3.761 1.00 0.00 6 SER A O 9
ATOM 4749 N N . THR A 1 7 ? 10.003 -0.690 4.236 1.00 0.00 7 THR A N 9
ATOM 4750 C CA . THR A 1 7 ? 10.094 -2.132 4.254 1.00 0.00 7 THR A CA 9
ATOM 4751 C C . THR A 1 7 ? 9.149 -2.745 3.221 1.00 0.00 7 THR A C 9
ATOM 4752 O O . THR A 1 7 ? 8.073 -3.246 3.564 1.00 0.00 7 THR A O 9
ATOM 4763 N N . GLY A 1 8 ? 9.554 -2.669 1.952 1.00 0.00 8 GLY A N 9
ATOM 4764 C CA . GLY A 1 8 ? 8.748 -3.186 0.859 1.00 0.00 8 GLY A CA 9
ATOM 4765 C C . GLY A 1 8 ? 8.827 -4.695 0.747 1.00 0.00 8 GLY A C 9
ATOM 4766 O O . GLY A 1 8 ? 9.141 -5.244 -0.312 1.00 0.00 8 GLY A O 9
ATOM 4770 N N . ILE A 1 9 ? 8.535 -5.355 1.850 1.00 0.00 9 ILE A N 9
ATOM 4771 C CA . ILE A 1 9 ? 8.518 -6.804 1.917 1.00 0.00 9 ILE A CA 9
ATOM 4772 C C . ILE A 1 9 ? 7.236 -7.344 1.290 1.00 0.00 9 ILE A C 9
ATOM 4773 O O . ILE A 1 9 ? 6.309 -6.578 1.025 1.00 0.00 9 ILE A O 9
ATOM 4789 N N . LYS A 1 10 ? 7.170 -8.665 1.106 1.00 0.00 10 LYS A N 9
ATOM 4790 C CA . LYS A 1 10 ? 5.978 -9.325 0.575 1.00 0.00 10 LYS A CA 9
ATOM 4791 C C . LYS A 1 10 ? 5.760 -8.979 -0.899 1.00 0.00 10 LYS A C 9
ATOM 4792 O O . LYS A 1 10 ? 6.151 -7.911 -1.365 1.00 0.00 10 LYS A O 9
ATOM 4811 N N . PRO A 1 11 ? 5.206 -9.921 -1.674 1.00 0.00 11 PRO A N 9
ATOM 4812 C CA . PRO A 1 11 ? 4.983 -9.742 -3.114 1.00 0.00 11 PRO A CA 9
ATOM 4813 C C . PRO A 1 11 ? 4.062 -8.563 -3.424 1.00 0.00 11 PRO A C 9
ATOM 4814 O O . PRO A 1 11 ? 4.039 -8.063 -4.549 1.00 0.00 11 PRO A O 9
ATOM 4825 N N . PHE A 1 12 ? 3.288 -8.142 -2.431 1.00 0.00 12 PHE A N 9
ATOM 4826 C CA . PHE A 1 12 ? 2.340 -7.059 -2.609 1.00 0.00 12 PHE A CA 9
ATOM 4827 C C . PHE A 1 12 ? 2.680 -5.877 -1.712 1.00 0.00 12 PHE A C 9
ATOM 4828 O O . PHE A 1 12 ? 2.104 -5.704 -0.642 1.00 0.00 12 PHE A O 9
ATOM 4845 N N . GLN A 1 13 ? 3.576 -5.036 -2.186 1.00 0.00 13 GLN A N 9
ATOM 4846 C CA . GLN A 1 13 ? 3.924 -3.819 -1.477 1.00 0.00 13 GLN A CA 9
ATOM 4847 C C . GLN A 1 13 ? 3.207 -2.638 -2.122 1.00 0.00 13 GLN A C 9
ATOM 4848 O O . GLN A 1 13 ? 2.880 -2.684 -3.311 1.00 0.00 13 GLN A O 9
ATOM 4862 N N . CYS A 1 14 ? 3.017 -1.561 -1.370 1.00 0.00 14 CYS A N 9
ATOM 4863 C CA . CYS A 1 14 ? 2.430 -0.361 -1.937 1.00 0.00 14 CYS A CA 9
ATOM 4864 C C . CYS A 1 14 ? 3.403 0.264 -2.928 1.00 0.00 14 CYS A C 9
ATOM 4865 O O . CYS A 1 14 ? 4.558 0.510 -2.593 1.00 0.00 14 CYS A O 9
ATOM 4872 N N . PRO A 1 15 ? 2.944 0.550 -4.149 1.00 0.00 15 PRO A N 9
ATOM 4873 C CA . PRO A 1 15 ? 3.778 1.170 -5.176 1.00 0.00 15 PRO A CA 9
ATOM 4874 C C . PRO A 1 15 ? 4.043 2.646 -4.888 1.00 0.00 15 PRO A C 9
ATOM 4875 O O . PRO A 1 15 ? 4.794 3.304 -5.609 1.00 0.00 15 PRO A O 9
ATOM 4886 N N . ASP A 1 16 ? 3.406 3.171 -3.847 1.00 0.00 16 ASP A N 9
ATOM 4887 C CA . ASP A 1 16 ? 3.557 4.576 -3.489 1.00 0.00 16 ASP A CA 9
ATOM 4888 C C . ASP A 1 16 ? 4.381 4.728 -2.220 1.00 0.00 16 ASP A C 9
ATOM 4889 O O . ASP A 1 16 ? 5.032 5.752 -2.010 1.00 0.00 16 ASP A O 9
ATOM 4898 N N . CYS A 1 17 ? 4.255 3.756 -1.325 1.00 0.00 17 CYS A N 9
ATOM 4899 C CA . CYS A 1 17 ? 4.886 3.844 -0.016 1.00 0.00 17 CYS A CA 9
ATOM 4900 C C . CYS A 1 17 ? 6.035 2.853 0.152 1.00 0.00 17 CYS A C 9
ATOM 4901 O O . CYS A 1 17 ? 6.883 3.050 1.019 1.00 0.00 17 CYS A O 9
ATOM 4908 N N . ASP A 1 18 ? 5.900 1.696 -0.491 1.00 0.00 18 ASP A N 9
ATOM 4909 C CA . ASP A 1 18 ? 6.811 0.557 -0.304 1.00 0.00 18 ASP A CA 9
ATOM 4910 C C . ASP A 1 18 ? 6.597 -0.045 1.085 1.00 0.00 18 ASP A C 9
ATOM 4911 O O . ASP A 1 18 ? 7.513 -0.372 1.832 1.00 0.00 18 ASP A O 9
ATOM 4920 N N . ARG A 1 19 ? 5.323 -0.310 1.347 1.00 0.00 19 ARG A N 9
ATOM 4921 C CA . ARG A 1 19 ? 4.902 -1.022 2.543 1.00 0.00 19 ARG A CA 9
ATOM 4922 C C . ARG A 1 19 ? 4.981 -2.526 2.290 1.00 0.00 19 ARG A C 9
ATOM 4923 O O . ARG A 1 19 ? 5.730 -2.960 1.420 1.00 0.00 19 ARG A O 9
ATOM 4944 N N . SER A 1 20 ? 4.207 -3.328 3.007 1.00 0.00 20 SER A N 9
ATOM 4945 C CA . SER A 1 20 ? 4.237 -4.766 2.783 1.00 0.00 20 SER A CA 9
ATOM 4946 C C . SER A 1 20 ? 2.930 -5.440 3.168 1.00 0.00 20 SER A C 9
ATOM 4947 O O . SER A 1 20 ? 2.472 -5.342 4.309 1.00 0.00 20 SER A O 9
ATOM 4955 N N . PHE A 1 21 ? 2.352 -6.146 2.209 1.00 0.00 21 PHE A N 9
ATOM 4956 C CA . PHE A 1 21 ? 1.111 -6.870 2.419 1.00 0.00 21 PHE A CA 9
ATOM 4957 C C . PHE A 1 21 ? 1.201 -8.244 1.769 1.00 0.00 21 PHE A C 9
ATOM 4958 O O . PHE A 1 21 ? 1.649 -8.372 0.630 1.00 0.00 21 PHE A O 9
ATOM 4975 N N . SER A 1 22 ? 0.824 -9.274 2.508 1.00 0.00 22 SER A N 9
ATOM 4976 C CA . SER A 1 22 ? 0.866 -10.631 1.995 1.00 0.00 22 SER A CA 9
ATOM 4977 C C . SER A 1 22 ? -0.281 -10.851 1.016 1.00 0.00 22 SER A C 9
ATOM 4978 O O . SER A 1 22 ? -0.221 -11.725 0.153 1.00 0.00 22 SER A O 9
ATOM 4986 N N . ARG A 1 23 ? -1.320 -10.036 1.155 1.00 0.00 23 ARG A N 9
ATOM 4987 C CA . ARG A 1 23 ? -2.486 -10.112 0.286 1.00 0.00 23 ARG A CA 9
ATOM 4988 C C . ARG A 1 23 ? -2.640 -8.838 -0.521 1.00 0.00 23 ARG A C 9
ATOM 4989 O O . ARG A 1 23 ? -2.593 -7.733 0.024 1.00 0.00 23 ARG A O 9
ATOM 5010 N N . SER A 1 24 ? -2.958 -9.006 -1.795 1.00 0.00 24 SER A N 9
ATOM 5011 C CA . SER A 1 24 ? -3.258 -7.882 -2.664 1.00 0.00 24 SER A CA 9
ATOM 5012 C C . SER A 1 24 ? -4.539 -7.189 -2.198 1.00 0.00 24 SER A C 9
ATOM 5013 O O . SER A 1 24 ? -4.725 -5.985 -2.397 1.00 0.00 24 SER A O 9
ATOM 5021 N N . ASP A 1 25 ? -5.389 -7.952 -1.519 1.00 0.00 25 ASP A N 9
ATOM 5022 C CA . ASP A 1 25 ? -6.616 -7.429 -0.952 1.00 0.00 25 ASP A CA 9
ATOM 5023 C C . ASP A 1 25 ? -6.310 -6.443 0.172 1.00 0.00 25 ASP A C 9
ATOM 5024 O O . ASP A 1 25 ? -6.930 -5.382 0.271 1.00 0.00 25 ASP A O 9
ATOM 5033 N N . HIS A 1 26 ? -5.299 -6.761 0.973 1.00 0.00 26 HIS A N 9
ATOM 5034 C CA . HIS A 1 26 ? -4.882 -5.882 2.059 1.00 0.00 26 HIS A CA 9
ATOM 5035 C C . HIS A 1 26 ? -4.159 -4.662 1.514 1.00 0.00 26 HIS A C 9
ATOM 5036 O O . HIS A 1 26 ? -4.328 -3.553 2.022 1.00 0.00 26 HIS A O 9
ATOM 5051 N N . LEU A 1 27 ? -3.454 -4.857 0.404 1.00 0.00 27 LEU A N 9
ATOM 5052 C CA . LEU A 1 27 ? -2.821 -3.759 -0.313 1.00 0.00 27 LEU A CA 9
ATOM 5053 C C . LEU A 1 27 ? -3.860 -2.700 -0.656 1.00 0.00 27 LEU A C 9
ATOM 5054 O O . LEU A 1 27 ? -3.726 -1.530 -0.288 1.00 0.00 27 LEU A O 9
ATOM 5070 N N . ALA A 1 28 ? -4.886 -3.129 -1.381 1.00 0.00 28 ALA A N 9
ATOM 5071 C CA . ALA A 1 28 ? -5.955 -2.243 -1.820 1.00 0.00 28 ALA A CA 9
ATOM 5072 C C . ALA A 1 28 ? -6.599 -1.505 -0.645 1.00 0.00 28 ALA A C 9
ATOM 5073 O O . ALA A 1 28 ? -6.943 -0.331 -0.763 1.00 0.00 28 ALA A O 9
ATOM 5080 N N . LEU A 1 29 ? -6.748 -2.191 0.485 1.00 0.00 29 LEU A N 9
ATOM 5081 C CA . LEU A 1 29 ? -7.350 -1.591 1.674 1.00 0.00 29 LEU A CA 9
ATOM 5082 C C . LEU A 1 29 ? -6.586 -0.339 2.108 1.00 0.00 29 LEU A C 9
ATOM 5083 O O . LEU A 1 29 ? -7.190 0.690 2.420 1.00 0.00 29 LEU A O 9
ATOM 5099 N N . HIS A 1 30 ? -5.262 -0.413 2.052 1.00 0.00 30 HIS A N 9
ATOM 5100 C CA . HIS A 1 30 ? -4.420 0.736 2.354 1.00 0.00 30 HIS A CA 9
ATOM 5101 C C . HIS A 1 30 ? -4.443 1.728 1.192 1.00 0.00 30 HIS A C 9
ATOM 5102 O O . HIS A 1 30 ? -4.407 2.942 1.391 1.00 0.00 30 HIS A O 9
ATOM 5116 N N . ARG A 1 31 ? -4.424 1.197 -0.024 1.00 0.00 31 ARG A N 9
ATOM 5117 C CA . ARG A 1 31 ? -4.306 2.025 -1.215 1.00 0.00 31 ARG A CA 9
ATOM 5118 C C . ARG A 1 31 ? -5.577 2.824 -1.481 1.00 0.00 31 ARG A C 9
ATOM 5119 O O . ARG A 1 31 ? -5.608 3.664 -2.378 1.00 0.00 31 ARG A O 9
ATOM 5140 N N . LYS A 1 32 ? -6.581 2.639 -0.634 1.00 0.00 32 LYS A N 9
ATOM 5141 C CA . LYS A 1 32 ? -7.807 3.422 -0.716 1.00 0.00 32 LYS A CA 9
ATOM 5142 C C . LYS A 1 32 ? -7.501 4.896 -0.491 1.00 0.00 32 LYS A C 9
ATOM 5143 O O . LYS A 1 32 ? -8.117 5.772 -1.094 1.00 0.00 32 LYS A O 9
ATOM 5162 N N . ARG A 1 33 ? -6.477 5.157 0.314 1.00 0.00 33 ARG A N 9
ATOM 5163 C CA . ARG A 1 33 ? -6.039 6.517 0.583 1.00 0.00 33 ARG A CA 9
ATOM 5164 C C . ARG A 1 33 ? -5.365 7.128 -0.636 1.00 0.00 33 ARG A C 9
ATOM 5165 O O . ARG A 1 33 ? -5.279 8.351 -0.766 1.00 0.00 33 ARG A O 9
ATOM 5186 N N . HIS A 1 34 ? -4.951 6.275 -1.558 1.00 0.00 34 HIS A N 9
ATOM 5187 C CA . HIS A 1 34 ? -4.340 6.728 -2.797 1.00 0.00 34 HIS A CA 9
ATOM 5188 C C . HIS A 1 34 ? -5.396 6.821 -3.889 1.00 0.00 34 HIS A C 9
ATOM 5189 O O . HIS A 1 34 ? -5.109 7.221 -5.017 1.00 0.00 34 HIS A O 9
ATOM 5203 N N . MET A 1 35 ? -6.618 6.436 -3.546 1.00 0.00 35 MET A N 9
ATOM 5204 C CA . MET A 1 35 ? -7.722 6.464 -4.494 1.00 0.00 35 MET A CA 9
ATOM 5205 C C . MET A 1 35 ? -8.691 7.582 -4.139 1.00 0.00 35 MET A C 9
ATOM 5206 O O . MET A 1 35 ? -9.347 8.153 -5.009 1.00 0.00 35 MET A O 9
ATOM 5220 N N . LEU A 1 36 ? -8.685 7.968 -2.872 1.00 0.00 36 LEU A N 9
ATOM 5221 C CA . LEU A 1 36 ? -9.476 9.094 -2.415 1.00 0.00 36 LEU A CA 9
ATOM 5222 C C . LEU A 1 36 ? -8.544 10.251 -2.105 1.00 0.00 36 LEU A C 9
ATOM 5223 O O . LEU A 1 36 ? -8.536 10.789 -0.997 1.00 0.00 36 LEU A O 9
ATOM 5239 N N . VAL A 1 37 ? -7.718 10.590 -3.081 1.00 0.00 37 VAL A N 9
ATOM 5240 C CA . VAL A 1 37 ? -6.727 11.636 -2.909 1.00 0.00 37 VAL A CA 9
ATOM 5241 C C . VAL A 1 37 ? -7.327 13.000 -3.213 1.00 0.00 37 VAL A C 9
ATOM 5242 O O . VAL A 1 37 ? -8.224 13.074 -4.078 1.00 0.00 37 VAL A O 9
ATOM 5257 N N . GLY A 1 1 ? 6.797 8.007 -2.307 1.00 0.00 1 GLY A N 10
ATOM 5258 C CA . GLY A 1 1 ? 7.215 7.594 -0.951 1.00 0.00 1 GLY A CA 10
ATOM 5259 C C . GLY A 1 1 ? 8.177 6.431 -0.997 1.00 0.00 1 GLY A C 10
ATOM 5260 O O . GLY A 1 1 ? 8.007 5.504 -1.788 1.00 0.00 1 GLY A O 10
ATOM 5266 N N . SER A 1 2 ? 9.220 6.505 -0.192 1.00 0.00 2 SER A N 10
ATOM 5267 C CA . SER A 1 2 ? 10.239 5.471 -0.168 1.00 0.00 2 SER A CA 10
ATOM 5268 C C . SER A 1 2 ? 10.099 4.601 1.080 1.00 0.00 2 SER A C 10
ATOM 5269 O O . SER A 1 2 ? 9.208 4.830 1.902 1.00 0.00 2 SER A O 10
ATOM 5277 N N . THR A 1 3 ? 10.977 3.603 1.190 1.00 0.00 3 THR A N 10
ATOM 5278 C CA . THR A 1 3 ? 11.008 2.672 2.317 1.00 0.00 3 THR A CA 10
ATOM 5279 C C . THR A 1 3 ? 10.748 3.358 3.662 1.00 0.00 3 THR A C 10
ATOM 5280 O O . THR A 1 3 ? 11.241 4.459 3.928 1.00 0.00 3 THR A O 10
ATOM 5291 N N . ARG A 1 4 ? 9.966 2.695 4.500 1.00 0.00 4 ARG A N 10
ATOM 5292 C CA . ARG A 1 4 ? 9.611 3.215 5.809 1.00 0.00 4 ARG A CA 10
ATOM 5293 C C . ARG A 1 4 ? 9.547 2.074 6.819 1.00 0.00 4 ARG A C 10
ATOM 5294 O O . ARG A 1 4 ? 8.644 2.009 7.654 1.00 0.00 4 ARG A O 10
ATOM 5315 N N . GLY A 1 5 ? 10.538 1.193 6.758 1.00 0.00 5 GLY A N 10
ATOM 5316 C CA . GLY A 1 5 ? 10.607 0.090 7.694 1.00 0.00 5 GLY A CA 10
ATOM 5317 C C . GLY A 1 5 ? 10.771 -1.256 7.014 1.00 0.00 5 GLY A C 10
ATOM 5318 O O . GLY A 1 5 ? 11.234 -2.218 7.627 1.00 0.00 5 GLY A O 10
ATOM 5322 N N . SER A 1 6 ? 10.340 -1.350 5.766 1.00 0.00 6 SER A N 10
ATOM 5323 C CA . SER A 1 6 ? 10.374 -2.617 5.046 1.00 0.00 6 SER A CA 10
ATOM 5324 C C . SER A 1 6 ? 10.940 -2.438 3.639 1.00 0.00 6 SER A C 10
ATOM 5325 O O . SER A 1 6 ? 10.430 -1.642 2.850 1.00 0.00 6 SER A O 10
ATOM 5333 N N . THR A 1 7 ? 12.043 -3.112 3.359 1.00 0.00 7 THR A N 10
ATOM 5334 C CA . THR A 1 7 ? 12.737 -2.945 2.094 1.00 0.00 7 THR A CA 10
ATOM 5335 C C . THR A 1 7 ? 12.131 -3.817 0.994 1.00 0.00 7 THR A C 10
ATOM 5336 O O . THR A 1 7 ? 12.737 -4.797 0.557 1.00 0.00 7 THR A O 10
ATOM 5347 N N . GLY A 1 8 ? 10.965 -3.408 0.508 1.00 0.00 8 GLY A N 10
ATOM 5348 C CA . GLY A 1 8 ? 10.314 -4.101 -0.590 1.00 0.00 8 GLY A CA 10
ATOM 5349 C C . GLY A 1 8 ? 10.020 -5.548 -0.284 1.00 0.00 8 GLY A C 10
ATOM 5350 O O . GLY A 1 8 ? 10.110 -6.409 -1.157 1.00 0.00 8 GLY A O 10
ATOM 5354 N N . ILE A 1 9 ? 9.615 -5.798 0.942 1.00 0.00 9 ILE A N 10
ATOM 5355 C CA . ILE A 1 9 ? 9.239 -7.140 1.367 1.00 0.00 9 ILE A CA 10
ATOM 5356 C C . ILE A 1 9 ? 7.833 -7.483 0.872 1.00 0.00 9 ILE A C 10
ATOM 5357 O O . ILE A 1 9 ? 7.057 -6.583 0.559 1.00 0.00 9 ILE A O 10
ATOM 5373 N N . LYS A 1 10 ? 7.493 -8.774 0.874 1.00 0.00 10 LYS A N 10
ATOM 5374 C CA . LYS A 1 10 ? 6.160 -9.250 0.477 1.00 0.00 10 LYS A CA 10
ATOM 5375 C C . LYS A 1 10 ? 5.896 -9.035 -1.019 1.00 0.00 10 LYS A C 10
ATOM 5376 O O . LYS A 1 10 ? 6.406 -8.095 -1.629 1.00 0.00 10 LYS A O 10
ATOM 5395 N N . PRO A 1 11 ? 5.146 -9.950 -1.650 1.00 0.00 11 PRO A N 10
ATOM 5396 C CA . PRO A 1 11 ? 4.874 -9.894 -3.090 1.00 0.00 11 PRO A CA 10
ATOM 5397 C C . PRO A 1 11 ? 3.863 -8.808 -3.458 1.00 0.00 11 PRO A C 10
ATOM 5398 O O . PRO A 1 11 ? 3.689 -8.479 -4.631 1.00 0.00 11 PRO A O 10
ATOM 5409 N N . PHE A 1 12 ? 3.190 -8.263 -2.452 1.00 0.00 12 PHE A N 10
ATOM 5410 C CA . PHE A 1 12 ? 2.187 -7.232 -2.668 1.00 0.00 12 PHE A CA 10
ATOM 5411 C C . PHE A 1 12 ? 2.513 -5.996 -1.846 1.00 0.00 12 PHE A C 10
ATOM 5412 O O . PHE A 1 12 ? 2.130 -5.893 -0.687 1.00 0.00 12 PHE A O 10
ATOM 5429 N N . GLN A 1 13 ? 3.269 -5.090 -2.426 1.00 0.00 13 GLN A N 10
ATOM 5430 C CA . GLN A 1 13 ? 3.661 -3.883 -1.723 1.00 0.00 13 GLN A CA 10
ATOM 5431 C C . GLN A 1 13 ? 2.990 -2.661 -2.314 1.00 0.00 13 GLN A C 10
ATOM 5432 O O . GLN A 1 13 ? 2.601 -2.656 -3.485 1.00 0.00 13 GLN A O 10
ATOM 5446 N N . CYS A 1 14 ? 2.977 -1.587 -1.541 1.00 0.00 14 CYS A N 10
ATOM 5447 C CA . CYS A 1 14 ? 2.495 -0.317 -2.037 1.00 0.00 14 CYS A CA 10
ATOM 5448 C C . CYS A 1 14 ? 3.537 0.290 -2.959 1.00 0.00 14 CYS A C 10
ATOM 5449 O O . CYS A 1 14 ? 4.666 0.554 -2.539 1.00 0.00 14 CYS A O 10
ATOM 5456 N N . PRO A 1 15 ? 3.162 0.565 -4.209 1.00 0.00 15 PRO A N 10
ATOM 5457 C CA . PRO A 1 15 ? 4.058 1.196 -5.175 1.00 0.00 15 PRO A CA 10
ATOM 5458 C C . PRO A 1 15 ? 4.292 2.673 -4.862 1.00 0.00 15 PRO A C 10
ATOM 5459 O O . PRO A 1 15 ? 5.042 3.356 -5.563 1.00 0.00 15 PRO A O 10
ATOM 5470 N N . ASP A 1 16 ? 3.622 3.172 -3.827 1.00 0.00 16 ASP A N 10
ATOM 5471 C CA . ASP A 1 16 ? 3.731 4.580 -3.470 1.00 0.00 16 ASP A CA 10
ATOM 5472 C C . ASP A 1 16 ? 4.473 4.777 -2.154 1.00 0.00 16 ASP A C 10
ATOM 5473 O O . ASP A 1 16 ? 5.086 5.818 -1.946 1.00 0.00 16 ASP A O 10
ATOM 5482 N N . CYS A 1 17 ? 4.339 3.831 -1.232 1.00 0.00 17 CYS A N 10
ATOM 5483 C CA . CYS A 1 17 ? 4.933 3.988 0.093 1.00 0.00 17 CYS A CA 10
ATOM 5484 C C . CYS A 1 17 ? 6.079 3.012 0.350 1.00 0.00 17 CYS A C 10
ATOM 5485 O O . CYS A 1 17 ? 6.867 3.239 1.265 1.00 0.00 17 CYS A O 10
ATOM 5492 N N . ASP A 1 18 ? 5.970 1.822 -0.245 1.00 0.00 18 ASP A N 10
ATOM 5493 C CA . ASP A 1 18 ? 6.817 0.673 0.113 1.00 0.00 18 ASP A CA 10
ATOM 5494 C C . ASP A 1 18 ? 6.243 0.011 1.359 1.00 0.00 18 ASP A C 10
ATOM 5495 O O . ASP A 1 18 ? 6.955 -0.601 2.157 1.00 0.00 18 ASP A O 10
ATOM 5504 N N . ARG A 1 19 ? 4.915 0.048 1.442 1.00 0.00 19 ARG A N 10
ATOM 5505 C CA . ARG A 1 19 ? 4.180 -0.680 2.463 1.00 0.00 19 ARG A CA 10
ATOM 5506 C C . ARG A 1 19 ? 4.006 -2.101 1.985 1.00 0.00 19 ARG A C 10
ATOM 5507 O O . ARG A 1 19 ? 3.871 -2.318 0.794 1.00 0.00 19 ARG A O 10
ATOM 5528 N N . SER A 1 20 ? 4.086 -3.065 2.870 1.00 0.00 20 SER A N 10
ATOM 5529 C CA . SER A 1 20 ? 4.093 -4.457 2.431 1.00 0.00 20 SER A CA 10
ATOM 5530 C C . SER A 1 20 ? 2.902 -5.249 2.951 1.00 0.00 20 SER A C 10
ATOM 5531 O O . SER A 1 20 ? 2.479 -5.090 4.098 1.00 0.00 20 SER A O 10
ATOM 5539 N N . PHE A 1 21 ? 2.347 -6.072 2.071 1.00 0.00 21 PHE A N 10
ATOM 5540 C CA . PHE A 1 21 ? 1.178 -6.881 2.388 1.00 0.00 21 PHE A CA 10
ATOM 5541 C C . PHE A 1 21 ? 1.341 -8.292 1.833 1.00 0.00 21 PHE A C 10
ATOM 5542 O O . PHE A 1 21 ? 1.846 -8.481 0.726 1.00 0.00 21 PHE A O 10
ATOM 5559 N N . SER A 1 22 ? 0.898 -9.277 2.597 1.00 0.00 22 SER A N 10
ATOM 5560 C CA . SER A 1 22 ? 0.946 -10.661 2.155 1.00 0.00 22 SER A CA 10
ATOM 5561 C C . SER A 1 22 ? -0.289 -10.983 1.319 1.00 0.00 22 SER A C 10
ATOM 5562 O O . SER A 1 22 ? -0.289 -11.908 0.507 1.00 0.00 22 SER A O 10
ATOM 5570 N N . ARG A 1 23 ? -1.333 -10.181 1.504 1.00 0.00 23 ARG A N 10
ATOM 5571 C CA . ARG A 1 23 ? -2.571 -10.335 0.754 1.00 0.00 23 ARG A CA 10
ATOM 5572 C C . ARG A 1 23 ? -2.758 -9.181 -0.196 1.00 0.00 23 ARG A C 10
ATOM 5573 O O . ARG A 1 23 ? -2.644 -8.015 0.182 1.00 0.00 23 ARG A O 10
ATOM 5594 N N . SER A 1 24 ? -3.062 -9.532 -1.425 1.00 0.00 24 SER A N 10
ATOM 5595 C CA . SER A 1 24 ? -3.280 -8.580 -2.485 1.00 0.00 24 SER A CA 10
ATOM 5596 C C . SER A 1 24 ? -4.462 -7.666 -2.168 1.00 0.00 24 SER A C 10
ATOM 5597 O O . SER A 1 24 ? -4.512 -6.516 -2.606 1.00 0.00 24 SER A O 10
ATOM 5605 N N . ASP A 1 25 ? -5.377 -8.168 -1.347 1.00 0.00 25 ASP A N 10
ATOM 5606 C CA . ASP A 1 25 ? -6.530 -7.391 -0.920 1.00 0.00 25 ASP A CA 10
ATOM 5607 C C . ASP A 1 25 ? -6.112 -6.319 0.076 1.00 0.00 25 ASP A C 10
ATOM 5608 O O . ASP A 1 25 ? -6.595 -5.186 0.030 1.00 0.00 25 ASP A O 10
ATOM 5617 N N . HIS A 1 26 ? -5.171 -6.678 0.942 1.00 0.00 26 HIS A N 10
ATOM 5618 C CA . HIS A 1 26 ? -4.652 -5.752 1.947 1.00 0.00 26 HIS A CA 10
ATOM 5619 C C . HIS A 1 26 ? -3.986 -4.555 1.284 1.00 0.00 26 HIS A C 10
ATOM 5620 O O . HIS A 1 26 ? -4.070 -3.433 1.788 1.00 0.00 26 HIS A O 10
ATOM 5635 N N . LEU A 1 27 ? -3.405 -4.788 0.110 1.00 0.00 27 LEU A N 10
ATOM 5636 C CA . LEU A 1 27 ? -2.830 -3.715 -0.692 1.00 0.00 27 LEU A CA 10
ATOM 5637 C C . LEU A 1 27 ? -3.877 -2.641 -0.955 1.00 0.00 27 LEU A C 10
ATOM 5638 O O . LEU A 1 27 ? -3.723 -1.491 -0.541 1.00 0.00 27 LEU A O 10
ATOM 5654 N N . ALA A 1 28 ? -4.930 -3.037 -1.660 1.00 0.00 28 ALA A N 10
ATOM 5655 C CA . ALA A 1 28 ? -6.004 -2.129 -2.032 1.00 0.00 28 ALA A CA 10
ATOM 5656 C C . ALA A 1 28 ? -6.604 -1.438 -0.815 1.00 0.00 28 ALA A C 10
ATOM 5657 O O . ALA A 1 28 ? -6.922 -0.253 -0.869 1.00 0.00 28 ALA A O 10
ATOM 5664 N N . LEU A 1 29 ? -6.737 -2.181 0.285 1.00 0.00 29 LEU A N 10
ATOM 5665 C CA . LEU A 1 29 ? -7.280 -1.636 1.525 1.00 0.00 29 LEU A CA 10
ATOM 5666 C C . LEU A 1 29 ? -6.501 -0.404 1.975 1.00 0.00 29 LEU A C 10
ATOM 5667 O O . LEU A 1 29 ? -7.086 0.632 2.299 1.00 0.00 29 LEU A O 10
ATOM 5683 N N . HIS A 1 30 ? -5.179 -0.499 1.930 1.00 0.00 30 HIS A N 10
ATOM 5684 C CA . HIS A 1 30 ? -4.328 0.630 2.279 1.00 0.00 30 HIS A CA 10
ATOM 5685 C C . HIS A 1 30 ? -4.374 1.683 1.183 1.00 0.00 30 HIS A C 10
ATOM 5686 O O . HIS A 1 30 ? -4.319 2.886 1.448 1.00 0.00 30 HIS A O 10
ATOM 5700 N N . ARG A 1 31 ? -4.400 1.219 -0.057 1.00 0.00 31 ARG A N 10
ATOM 5701 C CA . ARG A 1 31 ? -4.314 2.106 -1.200 1.00 0.00 31 ARG A CA 10
ATOM 5702 C C . ARG A 1 31 ? -5.610 2.886 -1.402 1.00 0.00 31 ARG A C 10
ATOM 5703 O O . ARG A 1 31 ? -5.734 3.663 -2.347 1.00 0.00 31 ARG A O 10
ATOM 5724 N N . LYS A 1 32 ? -6.529 2.753 -0.453 1.00 0.00 32 LYS A N 10
ATOM 5725 C CA . LYS A 1 32 ? -7.755 3.534 -0.459 1.00 0.00 32 LYS A CA 10
ATOM 5726 C C . LYS A 1 32 ? -7.430 4.992 -0.180 1.00 0.00 32 LYS A C 10
ATOM 5727 O O . LYS A 1 32 ? -8.102 5.898 -0.672 1.00 0.00 32 LYS A O 10
ATOM 5746 N N . ARG A 1 33 ? -6.322 5.208 0.521 1.00 0.00 33 ARG A N 10
ATOM 5747 C CA . ARG A 1 33 ? -5.828 6.553 0.783 1.00 0.00 33 ARG A CA 10
ATOM 5748 C C . ARG A 1 33 ? -5.035 7.068 -0.412 1.00 0.00 33 ARG A C 10
ATOM 5749 O O . ARG A 1 33 ? -4.435 8.140 -0.358 1.00 0.00 33 ARG A O 10
ATOM 5770 N N . HIS A 1 34 ? -5.040 6.299 -1.493 1.00 0.00 34 HIS A N 10
ATOM 5771 C CA . HIS A 1 34 ? -4.348 6.680 -2.713 1.00 0.00 34 HIS A CA 10
ATOM 5772 C C . HIS A 1 34 ? -5.353 6.866 -3.842 1.00 0.00 34 HIS A C 10
ATOM 5773 O O . HIS A 1 34 ? -5.059 6.585 -5.006 1.00 0.00 34 HIS A O 10
ATOM 5787 N N . MET A 1 35 ? -6.564 7.269 -3.479 1.00 0.00 35 MET A N 10
ATOM 5788 C CA . MET A 1 35 ? -7.636 7.441 -4.450 1.00 0.00 35 MET A CA 10
ATOM 5789 C C . MET A 1 35 ? -7.902 8.918 -4.701 1.00 0.00 35 MET A C 10
ATOM 5790 O O . MET A 1 35 ? -8.076 9.342 -5.843 1.00 0.00 35 MET A O 10
ATOM 5804 N N . LEU A 1 36 ? -7.871 9.705 -3.633 1.00 0.00 36 LEU A N 10
ATOM 5805 C CA . LEU A 1 36 ? -8.048 11.144 -3.726 1.00 0.00 36 LEU A CA 10
ATOM 5806 C C . LEU A 1 36 ? -7.153 11.817 -2.701 1.00 0.00 36 LEU A C 10
ATOM 5807 O O . LEU A 1 36 ? -7.611 12.619 -1.884 1.00 0.00 36 LEU A O 10
ATOM 5823 N N . VAL A 1 37 ? -5.876 11.450 -2.750 1.00 0.00 37 VAL A N 10
ATOM 5824 C CA . VAL A 1 37 ? -4.853 11.956 -1.837 1.00 0.00 37 VAL A CA 10
ATOM 5825 C C . VAL A 1 37 ? -5.002 11.358 -0.433 1.00 0.00 37 VAL A C 10
ATOM 5826 O O . VAL A 1 37 ? -6.118 10.921 -0.075 1.00 0.00 37 VAL A O 10
ATOM 5841 N N . GLY A 1 1 ? 13.975 4.326 -5.679 1.00 0.00 1 GLY A N 11
ATOM 5842 C CA . GLY A 1 1 ? 13.177 3.337 -6.439 1.00 0.00 1 GLY A CA 11
ATOM 5843 C C . GLY A 1 1 ? 12.326 2.480 -5.529 1.00 0.00 1 GLY A C 11
ATOM 5844 O O . GLY A 1 1 ? 12.453 2.557 -4.306 1.00 0.00 1 GLY A O 11
ATOM 5850 N N . SER A 1 2 ? 11.449 1.681 -6.120 1.00 0.00 2 SER A N 11
ATOM 5851 C CA . SER A 1 2 ? 10.558 0.822 -5.357 1.00 0.00 2 SER A CA 11
ATOM 5852 C C . SER A 1 2 ? 11.288 -0.427 -4.877 1.00 0.00 2 SER A C 11
ATOM 5853 O O . SER A 1 2 ? 12.185 -0.928 -5.559 1.00 0.00 2 SER A O 11
ATOM 5861 N N . THR A 1 3 ? 10.895 -0.925 -3.707 1.00 0.00 3 THR A N 11
ATOM 5862 C CA . THR A 1 3 ? 11.497 -2.118 -3.122 1.00 0.00 3 THR A CA 11
ATOM 5863 C C . THR A 1 3 ? 12.998 -1.919 -2.899 1.00 0.00 3 THR A C 11
ATOM 5864 O O . THR A 1 3 ? 13.823 -2.745 -3.301 1.00 0.00 3 THR A O 11
ATOM 5875 N N . ARG A 1 4 ? 13.341 -0.801 -2.271 1.00 0.00 4 ARG A N 11
ATOM 5876 C CA . ARG A 1 4 ? 14.735 -0.473 -2.002 1.00 0.00 4 ARG A CA 11
ATOM 5877 C C . ARG A 1 4 ? 15.137 -0.907 -0.595 1.00 0.00 4 ARG A C 11
ATOM 5878 O O . ARG A 1 4 ? 14.410 -0.663 0.369 1.00 0.00 4 ARG A O 11
ATOM 5899 N N . GLY A 1 5 ? 16.308 -1.527 -0.486 1.00 0.00 5 GLY A N 11
ATOM 5900 C CA . GLY A 1 5 ? 16.832 -1.943 0.808 1.00 0.00 5 GLY A CA 11
ATOM 5901 C C . GLY A 1 5 ? 15.942 -2.945 1.517 1.00 0.00 5 GLY A C 11
ATOM 5902 O O . GLY A 1 5 ? 15.996 -4.148 1.243 1.00 0.00 5 GLY A O 11
ATOM 5906 N N . SER A 1 6 ? 15.114 -2.448 2.422 1.00 0.00 6 SER A N 11
ATOM 5907 C CA . SER A 1 6 ? 14.206 -3.291 3.184 1.00 0.00 6 SER A CA 11
ATOM 5908 C C . SER A 1 6 ? 12.811 -2.680 3.192 1.00 0.00 6 SER A C 11
ATOM 5909 O O . SER A 1 6 ? 11.906 -3.158 3.876 1.00 0.00 6 SER A O 11
ATOM 5917 N N . THR A 1 7 ? 12.630 -1.678 2.354 1.00 0.00 7 THR A N 11
ATOM 5918 C CA . THR A 1 7 ? 11.334 -1.052 2.170 1.00 0.00 7 THR A CA 11
ATOM 5919 C C . THR A 1 7 ? 10.661 -1.606 0.923 1.00 0.00 7 THR A C 11
ATOM 5920 O O . THR A 1 7 ? 10.997 -1.216 -0.195 1.00 0.00 7 THR A O 11
ATOM 5931 N N . GLY A 1 8 ? 9.800 -2.593 1.115 1.00 0.00 8 GLY A N 11
ATOM 5932 C CA . GLY A 1 8 ? 9.140 -3.240 -0.001 1.00 0.00 8 GLY A CA 11
ATOM 5933 C C . GLY A 1 8 ? 9.132 -4.745 0.138 1.00 0.00 8 GLY A C 11
ATOM 5934 O O . GLY A 1 8 ? 9.327 -5.477 -0.834 1.00 0.00 8 GLY A O 11
ATOM 5938 N N . ILE A 1 9 ? 8.869 -5.204 1.347 1.00 0.00 9 ILE A N 11
ATOM 5939 C CA . ILE A 1 9 ? 8.756 -6.627 1.630 1.00 0.00 9 ILE A CA 11
ATOM 5940 C C . ILE A 1 9 ? 7.410 -7.153 1.137 1.00 0.00 9 ILE A C 11
ATOM 5941 O O . ILE A 1 9 ? 6.506 -6.362 0.861 1.00 0.00 9 ILE A O 11
ATOM 5957 N N . LYS A 1 10 ? 7.283 -8.481 1.029 1.00 0.00 10 LYS A N 11
ATOM 5958 C CA . LYS A 1 10 ? 6.040 -9.122 0.587 1.00 0.00 10 LYS A CA 11
ATOM 5959 C C . LYS A 1 10 ? 5.796 -8.894 -0.903 1.00 0.00 10 LYS A C 11
ATOM 5960 O O . LYS A 1 10 ? 6.210 -7.883 -1.468 1.00 0.00 10 LYS A O 11
ATOM 5979 N N . PRO A 1 11 ? 5.177 -9.871 -1.581 1.00 0.00 11 PRO A N 11
ATOM 5980 C CA . PRO A 1 11 ? 4.914 -9.795 -3.021 1.00 0.00 11 PRO A CA 11
ATOM 5981 C C . PRO A 1 11 ? 3.986 -8.639 -3.382 1.00 0.00 11 PRO A C 11
ATOM 5982 O O . PRO A 1 11 ? 3.918 -8.220 -4.541 1.00 0.00 11 PRO A O 11
ATOM 5993 N N . PHE A 1 12 ? 3.269 -8.133 -2.387 1.00 0.00 12 PHE A N 11
ATOM 5994 C CA . PHE A 1 12 ? 2.336 -7.040 -2.597 1.00 0.00 12 PHE A CA 11
ATOM 5995 C C . PHE A 1 12 ? 2.670 -5.855 -1.702 1.00 0.00 12 PHE A C 11
ATOM 5996 O O . PHE A 1 12 ? 2.019 -5.624 -0.687 1.00 0.00 12 PHE A O 11
ATOM 6013 N N . GLN A 1 13 ? 3.664 -5.087 -2.099 1.00 0.00 13 GLN A N 11
ATOM 6014 C CA . GLN A 1 13 ? 4.023 -3.884 -1.386 1.00 0.00 13 GLN A CA 11
ATOM 6015 C C . GLN A 1 13 ? 3.325 -2.691 -2.028 1.00 0.00 13 GLN A C 11
ATOM 6016 O O . GLN A 1 13 ? 2.977 -2.742 -3.211 1.00 0.00 13 GLN A O 11
ATOM 6030 N N . CYS A 1 14 ? 3.135 -1.618 -1.271 1.00 0.00 14 CYS A N 11
ATOM 6031 C CA . CYS A 1 14 ? 2.516 -0.427 -1.828 1.00 0.00 14 CYS A CA 11
ATOM 6032 C C . CYS A 1 14 ? 3.443 0.193 -2.863 1.00 0.00 14 CYS A C 11
ATOM 6033 O O . CYS A 1 14 ? 4.597 0.489 -2.565 1.00 0.00 14 CYS A O 11
ATOM 6040 N N . PRO A 1 15 ? 2.951 0.416 -4.087 1.00 0.00 15 PRO A N 11
ATOM 6041 C CA . PRO A 1 15 ? 3.748 1.026 -5.150 1.00 0.00 15 PRO A CA 11
ATOM 6042 C C . PRO A 1 15 ? 3.992 2.516 -4.911 1.00 0.00 15 PRO A C 11
ATOM 6043 O O . PRO A 1 15 ? 4.691 3.171 -5.687 1.00 0.00 15 PRO A O 11
ATOM 6054 N N . ASP A 1 16 ? 3.409 3.052 -3.843 1.00 0.00 16 ASP A N 11
ATOM 6055 C CA . ASP A 1 16 ? 3.558 4.470 -3.525 1.00 0.00 16 ASP A CA 11
ATOM 6056 C C . ASP A 1 16 ? 4.361 4.672 -2.244 1.00 0.00 16 ASP A C 11
ATOM 6057 O O . ASP A 1 16 ? 5.051 5.682 -2.085 1.00 0.00 16 ASP A O 11
ATOM 6066 N N . CYS A 1 17 ? 4.222 3.744 -1.306 1.00 0.00 17 CYS A N 11
ATOM 6067 C CA . CYS A 1 17 ? 4.892 3.860 -0.015 1.00 0.00 17 CYS A CA 11
ATOM 6068 C C . CYS A 1 17 ? 6.043 2.870 0.124 1.00 0.00 17 CYS A C 11
ATOM 6069 O O . CYS A 1 17 ? 6.953 3.087 0.929 1.00 0.00 17 CYS A O 11
ATOM 6076 N N . ASP A 1 18 ? 5.885 1.713 -0.513 1.00 0.00 18 ASP A N 11
ATOM 6077 C CA . ASP A 1 18 ? 6.814 0.587 -0.374 1.00 0.00 18 ASP A CA 11
ATOM 6078 C C . ASP A 1 18 ? 6.598 -0.101 0.963 1.00 0.00 18 ASP A C 11
ATOM 6079 O O . ASP A 1 18 ? 7.540 -0.367 1.709 1.00 0.00 18 ASP A O 11
ATOM 6088 N N . ARG A 1 19 ? 5.336 -0.394 1.246 1.00 0.00 19 ARG A N 11
ATOM 6089 C CA . ARG A 1 19 ? 4.959 -1.095 2.466 1.00 0.00 19 ARG A CA 11
ATOM 6090 C C . ARG A 1 19 ? 5.092 -2.600 2.266 1.00 0.00 19 ARG A C 11
ATOM 6091 O O . ARG A 1 19 ? 5.938 -3.048 1.495 1.00 0.00 19 ARG A O 11
ATOM 6112 N N . SER A 1 20 ? 4.247 -3.379 2.927 1.00 0.00 20 SER A N 11
ATOM 6113 C CA . SER A 1 20 ? 4.278 -4.822 2.757 1.00 0.00 20 SER A CA 11
ATOM 6114 C C . SER A 1 20 ? 2.950 -5.458 3.133 1.00 0.00 20 SER A C 11
ATOM 6115 O O . SER A 1 20 ? 2.469 -5.309 4.257 1.00 0.00 20 SER A O 11
ATOM 6123 N N . PHE A 1 21 ? 2.370 -6.166 2.178 1.00 0.00 21 PHE A N 11
ATOM 6124 C CA . PHE A 1 21 ? 1.118 -6.869 2.384 1.00 0.00 21 PHE A CA 11
ATOM 6125 C C . PHE A 1 21 ? 1.205 -8.241 1.734 1.00 0.00 21 PHE A C 11
ATOM 6126 O O . PHE A 1 21 ? 1.711 -8.376 0.620 1.00 0.00 21 PHE A O 11
ATOM 6143 N N . SER A 1 22 ? 0.764 -9.260 2.446 1.00 0.00 22 SER A N 11
ATOM 6144 C CA . SER A 1 22 ? 0.810 -10.620 1.934 1.00 0.00 22 SER A CA 11
ATOM 6145 C C . SER A 1 22 ? -0.405 -10.879 1.048 1.00 0.00 22 SER A C 11
ATOM 6146 O O . SER A 1 22 ? -0.389 -11.751 0.180 1.00 0.00 22 SER A O 11
ATOM 6154 N N . ARG A 1 23 ? -1.433 -10.066 1.244 1.00 0.00 23 ARG A N 11
ATOM 6155 C CA . ARG A 1 23 ? -2.643 -10.137 0.441 1.00 0.00 23 ARG A CA 11
ATOM 6156 C C . ARG A 1 23 ? -2.732 -8.937 -0.480 1.00 0.00 23 ARG A C 11
ATOM 6157 O O . ARG A 1 23 ? -2.604 -7.796 -0.028 1.00 0.00 23 ARG A O 11
ATOM 6178 N N . SER A 1 24 ? -3.080 -9.184 -1.733 1.00 0.00 24 SER A N 11
ATOM 6179 C CA . SER A 1 24 ? -3.333 -8.104 -2.675 1.00 0.00 24 SER A CA 11
ATOM 6180 C C . SER A 1 24 ? -4.533 -7.281 -2.203 1.00 0.00 24 SER A C 11
ATOM 6181 O O . SER A 1 24 ? -4.599 -6.069 -2.409 1.00 0.00 24 SER A O 11
ATOM 6189 N N . ASP A 1 25 ? -5.429 -7.944 -1.481 1.00 0.00 25 ASP A N 11
ATOM 6190 C CA . ASP A 1 25 ? -6.585 -7.296 -0.879 1.00 0.00 25 ASP A CA 11
ATOM 6191 C C . ASP A 1 25 ? -6.139 -6.270 0.154 1.00 0.00 25 ASP A C 11
ATOM 6192 O O . ASP A 1 25 ? -6.590 -5.122 0.150 1.00 0.00 25 ASP A O 11
ATOM 6201 N N . HIS A 1 26 ? -5.219 -6.695 1.011 1.00 0.00 26 HIS A N 11
ATOM 6202 C CA . HIS A 1 26 ? -4.664 -5.833 2.052 1.00 0.00 26 HIS A CA 11
ATOM 6203 C C . HIS A 1 26 ? -3.989 -4.612 1.439 1.00 0.00 26 HIS A C 11
ATOM 6204 O O . HIS A 1 26 ? -4.156 -3.493 1.928 1.00 0.00 26 HIS A O 11
ATOM 6219 N N . LEU A 1 27 ? -3.313 -4.825 0.313 1.00 0.00 27 LEU A N 11
ATOM 6220 C CA . LEU A 1 27 ? -2.709 -3.737 -0.447 1.00 0.00 27 LEU A CA 11
ATOM 6221 C C . LEU A 1 27 ? -3.765 -2.692 -0.790 1.00 0.00 27 LEU A C 11
ATOM 6222 O O . LEU A 1 27 ? -3.649 -1.519 -0.417 1.00 0.00 27 LEU A O 11
ATOM 6238 N N . ALA A 1 28 ? -4.778 -3.132 -1.526 1.00 0.00 28 ALA A N 11
ATOM 6239 C CA . ALA A 1 28 ? -5.850 -2.258 -1.979 1.00 0.00 28 ALA A CA 11
ATOM 6240 C C . ALA A 1 28 ? -6.521 -1.528 -0.819 1.00 0.00 28 ALA A C 11
ATOM 6241 O O . ALA A 1 28 ? -6.881 -0.360 -0.950 1.00 0.00 28 ALA A O 11
ATOM 6248 N N . LEU A 1 29 ? -6.668 -2.214 0.314 1.00 0.00 29 LEU A N 11
ATOM 6249 C CA . LEU A 1 29 ? -7.284 -1.622 1.499 1.00 0.00 29 LEU A CA 11
ATOM 6250 C C . LEU A 1 29 ? -6.527 -0.379 1.953 1.00 0.00 29 LEU A C 11
ATOM 6251 O O . LEU A 1 29 ? -7.127 0.661 2.236 1.00 0.00 29 LEU A O 11
ATOM 6267 N N . HIS A 1 30 ? -5.205 -0.472 1.983 1.00 0.00 30 HIS A N 11
ATOM 6268 C CA . HIS A 1 30 ? -4.380 0.663 2.366 1.00 0.00 30 HIS A CA 11
ATOM 6269 C C . HIS A 1 30 ? -4.399 1.717 1.265 1.00 0.00 30 HIS A C 11
ATOM 6270 O O . HIS A 1 30 ? -4.345 2.917 1.529 1.00 0.00 30 HIS A O 11
ATOM 6284 N N . ARG A 1 31 ? -4.428 1.254 0.028 1.00 0.00 31 ARG A N 11
ATOM 6285 C CA . ARG A 1 31 ? -4.338 2.142 -1.118 1.00 0.00 31 ARG A CA 11
ATOM 6286 C C . ARG A 1 31 ? -5.642 2.897 -1.352 1.00 0.00 31 ARG A C 11
ATOM 6287 O O . ARG A 1 31 ? -5.753 3.671 -2.299 1.00 0.00 31 ARG A O 11
ATOM 6308 N N . LYS A 1 32 ? -6.618 2.679 -0.478 1.00 0.00 32 LYS A N 11
ATOM 6309 C CA . LYS A 1 32 ? -7.907 3.353 -0.582 1.00 0.00 32 LYS A CA 11
ATOM 6310 C C . LYS A 1 32 ? -7.733 4.863 -0.521 1.00 0.00 32 LYS A C 11
ATOM 6311 O O . LYS A 1 32 ? -8.396 5.602 -1.247 1.00 0.00 32 LYS A O 11
ATOM 6330 N N . ARG A 1 33 ? -6.824 5.316 0.336 1.00 0.00 33 ARG A N 11
ATOM 6331 C CA . ARG A 1 33 ? -6.565 6.738 0.495 1.00 0.00 33 ARG A CA 11
ATOM 6332 C C . ARG A 1 33 ? -5.582 7.251 -0.553 1.00 0.00 33 ARG A C 11
ATOM 6333 O O . ARG A 1 33 ? -5.171 8.409 -0.514 1.00 0.00 33 ARG A O 11
ATOM 6354 N N . HIS A 1 34 ? -5.228 6.401 -1.510 1.00 0.00 34 HIS A N 11
ATOM 6355 C CA . HIS A 1 34 ? -4.332 6.811 -2.579 1.00 0.00 34 HIS A CA 11
ATOM 6356 C C . HIS A 1 34 ? -5.131 7.284 -3.788 1.00 0.00 34 HIS A C 11
ATOM 6357 O O . HIS A 1 34 ? -4.570 7.776 -4.769 1.00 0.00 34 HIS A O 11
ATOM 6371 N N . MET A 1 35 ? -6.450 7.234 -3.657 1.00 0.00 35 MET A N 11
ATOM 6372 C CA . MET A 1 35 ? -7.342 7.768 -4.671 1.00 0.00 35 MET A CA 11
ATOM 6373 C C . MET A 1 35 ? -7.339 9.288 -4.597 1.00 0.00 35 MET A C 11
ATOM 6374 O O . MET A 1 35 ? -7.011 9.976 -5.565 1.00 0.00 35 MET A O 11
ATOM 6388 N N . LEU A 1 36 ? -7.628 9.793 -3.411 1.00 0.00 36 LEU A N 11
ATOM 6389 C CA . LEU A 1 36 ? -7.605 11.204 -3.136 1.00 0.00 36 LEU A CA 11
ATOM 6390 C C . LEU A 1 36 ? -7.051 11.428 -1.733 1.00 0.00 36 LEU A C 11
ATOM 6391 O O . LEU A 1 36 ? -7.676 11.054 -0.736 1.00 0.00 36 LEU A O 11
ATOM 6407 N N . VAL A 1 37 ? -5.823 11.903 -1.663 1.00 0.00 37 VAL A N 11
ATOM 6408 C CA . VAL A 1 37 ? -5.153 12.076 -0.387 1.00 0.00 37 VAL A CA 11
ATOM 6409 C C . VAL A 1 37 ? -5.408 13.477 0.166 1.00 0.00 37 VAL A C 11
ATOM 6410 O O . VAL A 1 37 ? -5.578 14.418 -0.643 1.00 0.00 37 VAL A O 11
ATOM 6425 N N . GLY A 1 1 ? 9.031 5.367 -3.148 1.00 0.00 1 GLY A N 12
ATOM 6426 C CA . GLY A 1 1 ? 8.726 5.717 -1.739 1.00 0.00 1 GLY A CA 12
ATOM 6427 C C . GLY A 1 1 ? 9.419 4.782 -0.777 1.00 0.00 1 GLY A C 12
ATOM 6428 O O . GLY A 1 1 ? 9.834 3.693 -1.166 1.00 0.00 1 GLY A O 12
ATOM 6434 N N . SER A 1 2 ? 9.558 5.197 0.472 1.00 0.00 2 SER A N 12
ATOM 6435 C CA . SER A 1 2 ? 10.186 4.366 1.486 1.00 0.00 2 SER A CA 12
ATOM 6436 C C . SER A 1 2 ? 9.570 4.645 2.853 1.00 0.00 2 SER A C 12
ATOM 6437 O O . SER A 1 2 ? 9.684 5.755 3.379 1.00 0.00 2 SER A O 12
ATOM 6445 N N . THR A 1 3 ? 8.913 3.642 3.421 1.00 0.00 3 THR A N 12
ATOM 6446 C CA . THR A 1 3 ? 8.278 3.780 4.724 1.00 0.00 3 THR A CA 12
ATOM 6447 C C . THR A 1 3 ? 9.311 3.823 5.843 1.00 0.00 3 THR A C 12
ATOM 6448 O O . THR A 1 3 ? 8.966 3.875 7.024 1.00 0.00 3 THR A O 12
ATOM 6459 N N . ARG A 1 4 ? 10.575 3.800 5.444 1.00 0.00 4 ARG A N 12
ATOM 6460 C CA . ARG A 1 4 ? 11.703 3.814 6.369 1.00 0.00 4 ARG A CA 12
ATOM 6461 C C . ARG A 1 4 ? 11.592 2.654 7.352 1.00 0.00 4 ARG A C 12
ATOM 6462 O O . ARG A 1 4 ? 11.743 2.819 8.565 1.00 0.00 4 ARG A O 12
ATOM 6483 N N . GLY A 1 5 ? 11.275 1.487 6.810 1.00 0.00 5 GLY A N 12
ATOM 6484 C CA . GLY A 1 5 ? 11.105 0.298 7.618 1.00 0.00 5 GLY A CA 12
ATOM 6485 C C . GLY A 1 5 ? 10.888 -0.927 6.755 1.00 0.00 5 GLY A C 12
ATOM 6486 O O . GLY A 1 5 ? 11.849 -1.584 6.350 1.00 0.00 5 GLY A O 12
ATOM 6490 N N . SER A 1 6 ? 9.637 -1.169 6.386 1.00 0.00 6 SER A N 12
ATOM 6491 C CA . SER A 1 6 ? 9.298 -2.267 5.495 1.00 0.00 6 SER A CA 12
ATOM 6492 C C . SER A 1 6 ? 9.787 -1.965 4.084 1.00 0.00 6 SER A C 12
ATOM 6493 O O . SER A 1 6 ? 9.193 -1.155 3.382 1.00 0.00 6 SER A O 12
ATOM 6501 N N . THR A 1 7 ? 10.914 -2.549 3.709 1.00 0.00 7 THR A N 12
ATOM 6502 C CA . THR A 1 7 ? 11.532 -2.253 2.427 1.00 0.00 7 THR A CA 12
ATOM 6503 C C . THR A 1 7 ? 10.919 -3.079 1.301 1.00 0.00 7 THR A C 12
ATOM 6504 O O . THR A 1 7 ? 11.561 -3.984 0.771 1.00 0.00 7 THR A O 12
ATOM 6515 N N . GLY A 1 8 ? 9.696 -2.718 0.910 1.00 0.00 8 GLY A N 12
ATOM 6516 C CA . GLY A 1 8 ? 9.013 -3.392 -0.184 1.00 0.00 8 GLY A CA 12
ATOM 6517 C C . GLY A 1 8 ? 8.993 -4.898 -0.034 1.00 0.00 8 GLY A C 12
ATOM 6518 O O . GLY A 1 8 ? 9.246 -5.630 -0.990 1.00 0.00 8 GLY A O 12
ATOM 6522 N N . ILE A 1 9 ? 8.684 -5.354 1.166 1.00 0.00 9 ILE A N 12
ATOM 6523 C CA . ILE A 1 9 ? 8.581 -6.776 1.444 1.00 0.00 9 ILE A CA 12
ATOM 6524 C C . ILE A 1 9 ? 7.258 -7.316 0.903 1.00 0.00 9 ILE A C 12
ATOM 6525 O O . ILE A 1 9 ? 6.359 -6.533 0.586 1.00 0.00 9 ILE A O 12
ATOM 6541 N N . LYS A 1 10 ? 7.129 -8.644 0.837 1.00 0.00 10 LYS A N 12
ATOM 6542 C CA . LYS A 1 10 ? 5.891 -9.290 0.394 1.00 0.00 10 LYS A CA 12
ATOM 6543 C C . LYS A 1 10 ? 5.640 -9.062 -1.095 1.00 0.00 10 LYS A C 12
ATOM 6544 O O . LYS A 1 10 ? 6.087 -8.069 -1.672 1.00 0.00 10 LYS A O 12
ATOM 6563 N N . PRO A 1 11 ? 5.006 -10.035 -1.767 1.00 0.00 11 PRO A N 12
ATOM 6564 C CA . PRO A 1 11 ? 4.739 -9.959 -3.209 1.00 0.00 11 PRO A CA 12
ATOM 6565 C C . PRO A 1 11 ? 3.801 -8.807 -3.566 1.00 0.00 11 PRO A C 12
ATOM 6566 O O . PRO A 1 11 ? 3.619 -8.485 -4.739 1.00 0.00 11 PRO A O 12
ATOM 6577 N N . PHE A 1 12 ? 3.205 -8.197 -2.548 1.00 0.00 12 PHE A N 12
ATOM 6578 C CA . PHE A 1 12 ? 2.289 -7.087 -2.740 1.00 0.00 12 PHE A CA 12
ATOM 6579 C C . PHE A 1 12 ? 2.683 -5.912 -1.852 1.00 0.00 12 PHE A C 12
ATOM 6580 O O . PHE A 1 12 ? 2.261 -5.818 -0.701 1.00 0.00 12 PHE A O 12
ATOM 6597 N N . GLN A 1 13 ? 3.514 -5.036 -2.379 1.00 0.00 13 GLN A N 12
ATOM 6598 C CA . GLN A 1 13 ? 3.959 -3.873 -1.647 1.00 0.00 13 GLN A CA 12
ATOM 6599 C C . GLN A 1 13 ? 3.320 -2.612 -2.226 1.00 0.00 13 GLN A C 12
ATOM 6600 O O . GLN A 1 13 ? 2.982 -2.576 -3.411 1.00 0.00 13 GLN A O 12
ATOM 6614 N N . CYS A 1 14 ? 3.162 -1.575 -1.406 1.00 0.00 14 CYS A N 12
ATOM 6615 C CA . CYS A 1 14 ? 2.590 -0.330 -1.891 1.00 0.00 14 CYS A CA 12
ATOM 6616 C C . CYS A 1 14 ? 3.549 0.336 -2.869 1.00 0.00 14 CYS A C 12
ATOM 6617 O O . CYS A 1 14 ? 4.719 0.548 -2.556 1.00 0.00 14 CYS A O 12
ATOM 6624 N N . PRO A 1 15 ? 3.059 0.702 -4.058 1.00 0.00 15 PRO A N 12
ATOM 6625 C CA . PRO A 1 15 ? 3.875 1.370 -5.069 1.00 0.00 15 PRO A CA 12
ATOM 6626 C C . PRO A 1 15 ? 4.116 2.842 -4.744 1.00 0.00 15 PRO A C 12
ATOM 6627 O O . PRO A 1 15 ? 4.836 3.535 -5.463 1.00 0.00 15 PRO A O 12
ATOM 6638 N N . ASP A 1 16 ? 3.484 3.324 -3.683 1.00 0.00 16 ASP A N 12
ATOM 6639 C CA . ASP A 1 16 ? 3.606 4.725 -3.299 1.00 0.00 16 ASP A CA 12
ATOM 6640 C C . ASP A 1 16 ? 4.443 4.870 -2.041 1.00 0.00 16 ASP A C 12
ATOM 6641 O O . ASP A 1 16 ? 5.228 5.809 -1.910 1.00 0.00 16 ASP A O 12
ATOM 6650 N N . CYS A 1 17 ? 4.238 3.965 -1.096 1.00 0.00 17 CYS A N 12
ATOM 6651 C CA . CYS A 1 17 ? 4.920 4.048 0.187 1.00 0.00 17 CYS A CA 12
ATOM 6652 C C . CYS A 1 17 ? 6.022 3.007 0.322 1.00 0.00 17 CYS A C 12
ATOM 6653 O O . CYS A 1 17 ? 6.992 3.250 1.023 1.00 0.00 17 CYS A O 12
ATOM 6660 N N . ASP A 1 18 ? 5.797 1.843 -0.299 1.00 0.00 18 ASP A N 12
ATOM 6661 C CA . ASP A 1 18 ? 6.675 0.655 -0.226 1.00 0.00 18 ASP A CA 12
ATOM 6662 C C . ASP A 1 18 ? 6.365 -0.177 1.022 1.00 0.00 18 ASP A C 12
ATOM 6663 O O . ASP A 1 18 ? 7.119 -1.081 1.387 1.00 0.00 18 ASP A O 12
ATOM 6672 N N . ARG A 1 19 ? 5.129 -0.028 1.505 1.00 0.00 19 ARG A N 12
ATOM 6673 C CA . ARG A 1 19 ? 4.599 -0.891 2.561 1.00 0.00 19 ARG A CA 12
ATOM 6674 C C . ARG A 1 19 ? 4.503 -2.325 2.063 1.00 0.00 19 ARG A C 12
ATOM 6675 O O . ARG A 1 19 ? 4.665 -2.578 0.879 1.00 0.00 19 ARG A O 12
ATOM 6696 N N . SER A 1 20 ? 4.210 -3.259 2.953 1.00 0.00 20 SER A N 12
ATOM 6697 C CA . SER A 1 20 ? 4.141 -4.662 2.557 1.00 0.00 20 SER A CA 12
ATOM 6698 C C . SER A 1 20 ? 2.843 -5.325 2.997 1.00 0.00 20 SER A C 12
ATOM 6699 O O . SER A 1 20 ? 2.341 -5.073 4.096 1.00 0.00 20 SER A O 12
ATOM 6707 N N . PHE A 1 21 ? 2.290 -6.145 2.108 1.00 0.00 21 PHE A N 12
ATOM 6708 C CA . PHE A 1 21 ? 1.047 -6.857 2.364 1.00 0.00 21 PHE A CA 12
ATOM 6709 C C . PHE A 1 21 ? 1.108 -8.253 1.757 1.00 0.00 21 PHE A C 12
ATOM 6710 O O . PHE A 1 21 ? 1.510 -8.426 0.608 1.00 0.00 21 PHE A O 12
ATOM 6727 N N . SER A 1 22 ? 0.737 -9.250 2.540 1.00 0.00 22 SER A N 12
ATOM 6728 C CA . SER A 1 22 ? 0.747 -10.627 2.072 1.00 0.00 22 SER A CA 12
ATOM 6729 C C . SER A 1 22 ? -0.365 -10.841 1.046 1.00 0.00 22 SER A C 12
ATOM 6730 O O . SER A 1 22 ? -0.213 -11.604 0.091 1.00 0.00 22 SER A O 12
ATOM 6738 N N . ARG A 1 23 ? -1.477 -10.142 1.251 1.00 0.00 23 ARG A N 12
ATOM 6739 C CA . ARG A 1 23 ? -2.614 -10.209 0.350 1.00 0.00 23 ARG A CA 12
ATOM 6740 C C . ARG A 1 23 ? -2.718 -8.934 -0.465 1.00 0.00 23 ARG A C 12
ATOM 6741 O O . ARG A 1 23 ? -2.613 -7.833 0.079 1.00 0.00 23 ARG A O 12
ATOM 6762 N N . SER A 1 24 ? -3.055 -9.084 -1.737 1.00 0.00 24 SER A N 12
ATOM 6763 C CA . SER A 1 24 ? -3.314 -7.945 -2.604 1.00 0.00 24 SER A CA 12
ATOM 6764 C C . SER A 1 24 ? -4.537 -7.190 -2.092 1.00 0.00 24 SER A C 12
ATOM 6765 O O . SER A 1 24 ? -4.660 -5.974 -2.255 1.00 0.00 24 SER A O 12
ATOM 6773 N N . ASP A 1 25 ? -5.402 -7.926 -1.403 1.00 0.00 25 ASP A N 12
ATOM 6774 C CA . ASP A 1 25 ? -6.577 -7.368 -0.768 1.00 0.00 25 ASP A CA 12
ATOM 6775 C C . ASP A 1 25 ? -6.179 -6.405 0.351 1.00 0.00 25 ASP A C 12
ATOM 6776 O O . ASP A 1 25 ? -6.737 -5.316 0.474 1.00 0.00 25 ASP A O 12
ATOM 6785 N N . HIS A 1 26 ? -5.144 -6.776 1.100 1.00 0.00 26 HIS A N 12
ATOM 6786 C CA . HIS A 1 26 ? -4.626 -5.927 2.165 1.00 0.00 26 HIS A CA 12
ATOM 6787 C C . HIS A 1 26 ? -3.966 -4.687 1.582 1.00 0.00 26 HIS A C 12
ATOM 6788 O O . HIS A 1 26 ? -4.113 -3.587 2.116 1.00 0.00 26 HIS A O 12
ATOM 6803 N N . LEU A 1 27 ? -3.304 -4.868 0.444 1.00 0.00 27 LEU A N 12
ATOM 6804 C CA . LEU A 1 27 ? -2.702 -3.761 -0.288 1.00 0.00 27 LEU A CA 12
ATOM 6805 C C . LEU A 1 27 ? -3.754 -2.706 -0.598 1.00 0.00 27 LEU A C 12
ATOM 6806 O O . LEU A 1 27 ? -3.623 -1.541 -0.214 1.00 0.00 27 LEU A O 12
ATOM 6822 N N . ALA A 1 28 ? -4.781 -3.130 -1.324 1.00 0.00 28 ALA A N 12
ATOM 6823 C CA . ALA A 1 28 ? -5.852 -2.245 -1.753 1.00 0.00 28 ALA A CA 12
ATOM 6824 C C . ALA A 1 28 ? -6.501 -1.524 -0.572 1.00 0.00 28 ALA A C 12
ATOM 6825 O O . ALA A 1 28 ? -6.849 -0.351 -0.681 1.00 0.00 28 ALA A O 12
ATOM 6832 N N . LEU A 1 29 ? -6.640 -2.220 0.558 1.00 0.00 29 LEU A N 12
ATOM 6833 C CA . LEU A 1 29 ? -7.218 -1.624 1.763 1.00 0.00 29 LEU A CA 12
ATOM 6834 C C . LEU A 1 29 ? -6.465 -0.356 2.153 1.00 0.00 29 LEU A C 12
ATOM 6835 O O . LEU A 1 29 ? -7.070 0.678 2.435 1.00 0.00 29 LEU A O 12
ATOM 6851 N N . HIS A 1 30 ? -5.140 -0.432 2.121 1.00 0.00 30 HIS A N 12
ATOM 6852 C CA . HIS A 1 30 ? -4.303 0.718 2.425 1.00 0.00 30 HIS A CA 12
ATOM 6853 C C . HIS A 1 30 ? -4.301 1.694 1.254 1.00 0.00 30 HIS A C 12
ATOM 6854 O O . HIS A 1 30 ? -4.180 2.907 1.433 1.00 0.00 30 HIS A O 12
ATOM 6868 N N . ARG A 1 31 ? -4.341 1.148 0.052 1.00 0.00 31 ARG A N 12
ATOM 6869 C CA . ARG A 1 31 ? -4.211 1.951 -1.147 1.00 0.00 31 ARG A CA 12
ATOM 6870 C C . ARG A 1 31 ? -5.496 2.718 -1.440 1.00 0.00 31 ARG A C 12
ATOM 6871 O O . ARG A 1 31 ? -5.575 3.463 -2.415 1.00 0.00 31 ARG A O 12
ATOM 6892 N N . LYS A 1 32 ? -6.487 2.548 -0.572 1.00 0.00 32 LYS A N 12
ATOM 6893 C CA . LYS A 1 32 ? -7.758 3.244 -0.706 1.00 0.00 32 LYS A CA 12
ATOM 6894 C C . LYS A 1 32 ? -7.550 4.749 -0.628 1.00 0.00 32 LYS A C 12
ATOM 6895 O O . LYS A 1 32 ? -8.257 5.516 -1.278 1.00 0.00 32 LYS A O 12
ATOM 6914 N N . ARG A 1 33 ? -6.547 5.159 0.137 1.00 0.00 33 ARG A N 12
ATOM 6915 C CA . ARG A 1 33 ? -6.215 6.571 0.270 1.00 0.00 33 ARG A CA 12
ATOM 6916 C C . ARG A 1 33 ? -5.287 7.023 -0.857 1.00 0.00 33 ARG A C 12
ATOM 6917 O O . ARG A 1 33 ? -4.831 8.166 -0.881 1.00 0.00 33 ARG A O 12
ATOM 6938 N N . HIS A 1 34 ? -5.041 6.136 -1.813 1.00 0.00 34 HIS A N 12
ATOM 6939 C CA . HIS A 1 34 ? -4.214 6.466 -2.964 1.00 0.00 34 HIS A CA 12
ATOM 6940 C C . HIS A 1 34 ? -5.071 6.559 -4.218 1.00 0.00 34 HIS A C 12
ATOM 6941 O O . HIS A 1 34 ? -4.557 6.682 -5.333 1.00 0.00 34 HIS A O 12
ATOM 6955 N N . MET A 1 35 ? -6.380 6.480 -4.028 1.00 0.00 35 MET A N 12
ATOM 6956 C CA . MET A 1 35 ? -7.320 6.514 -5.139 1.00 0.00 35 MET A CA 12
ATOM 6957 C C . MET A 1 35 ? -7.473 7.931 -5.669 1.00 0.00 35 MET A C 12
ATOM 6958 O O . MET A 1 35 ? -7.198 8.201 -6.842 1.00 0.00 35 MET A O 12
ATOM 6972 N N . LEU A 1 36 ? -7.883 8.837 -4.793 1.00 0.00 36 LEU A N 12
ATOM 6973 C CA . LEU A 1 36 ? -8.043 10.241 -5.143 1.00 0.00 36 LEU A CA 12
ATOM 6974 C C . LEU A 1 36 ? -7.766 11.100 -3.920 1.00 0.00 36 LEU A C 12
ATOM 6975 O O . LEU A 1 36 ? -8.592 11.929 -3.530 1.00 0.00 36 LEU A O 12
ATOM 6991 N N . VAL A 1 37 ? -6.598 10.876 -3.322 1.00 0.00 37 VAL A N 12
ATOM 6992 C CA . VAL A 1 37 ? -6.178 11.571 -2.108 1.00 0.00 37 VAL A CA 12
ATOM 6993 C C . VAL A 1 37 ? -7.189 11.357 -0.982 1.00 0.00 37 VAL A C 12
ATOM 6994 O O . VAL A 1 37 ? -8.070 12.218 -0.779 1.00 0.00 37 VAL A O 12
ATOM 7009 N N . GLY A 1 1 ? 6.105 -3.395 6.917 1.00 0.00 1 GLY A N 13
ATOM 7010 C CA . GLY A 1 1 ? 6.261 -1.923 6.986 1.00 0.00 1 GLY A CA 13
ATOM 7011 C C . GLY A 1 1 ? 6.769 -1.346 5.683 1.00 0.00 1 GLY A C 13
ATOM 7012 O O . GLY A 1 1 ? 6.925 -2.071 4.700 1.00 0.00 1 GLY A O 13
ATOM 7018 N N . SER A 1 2 ? 7.015 -0.046 5.664 1.00 0.00 2 SER A N 13
ATOM 7019 C CA . SER A 1 2 ? 7.500 0.618 4.468 1.00 0.00 2 SER A CA 13
ATOM 7020 C C . SER A 1 2 ? 9.019 0.512 4.375 1.00 0.00 2 SER A C 13
ATOM 7021 O O . SER A 1 2 ? 9.747 1.169 5.130 1.00 0.00 2 SER A O 13
ATOM 7029 N N . THR A 1 3 ? 9.481 -0.330 3.453 1.00 0.00 3 THR A N 13
ATOM 7030 C CA . THR A 1 3 ? 10.907 -0.553 3.224 1.00 0.00 3 THR A CA 13
ATOM 7031 C C . THR A 1 3 ? 11.619 -0.994 4.511 1.00 0.00 3 THR A C 13
ATOM 7032 O O . THR A 1 3 ? 11.141 -1.904 5.193 1.00 0.00 3 THR A O 13
ATOM 7043 N N . ARG A 1 4 ? 12.788 -0.412 4.782 1.00 0.00 4 ARG A N 13
ATOM 7044 C CA . ARG A 1 4 ? 13.622 -0.785 5.928 1.00 0.00 4 ARG A CA 13
ATOM 7045 C C . ARG A 1 4 ? 14.247 -2.154 5.702 1.00 0.00 4 ARG A C 13
ATOM 7046 O O . ARG A 1 4 ? 13.743 -3.173 6.170 1.00 0.00 4 ARG A O 13
ATOM 7067 N N . GLY A 1 5 ? 15.310 -2.173 4.915 1.00 0.00 5 GLY A N 13
ATOM 7068 C CA . GLY A 1 5 ? 15.955 -3.418 4.566 1.00 0.00 5 GLY A CA 13
ATOM 7069 C C . GLY A 1 5 ? 15.722 -3.774 3.117 1.00 0.00 5 GLY A C 13
ATOM 7070 O O . GLY A 1 5 ? 16.434 -3.297 2.233 1.00 0.00 5 GLY A O 13
ATOM 7074 N N . SER A 1 6 ? 14.660 -4.518 2.860 1.00 0.00 6 SER A N 13
ATOM 7075 C CA . SER A 1 6 ? 14.286 -4.866 1.501 1.00 0.00 6 SER A CA 13
ATOM 7076 C C . SER A 1 6 ? 13.371 -3.798 0.913 1.00 0.00 6 SER A C 13
ATOM 7077 O O . SER A 1 6 ? 12.547 -3.213 1.618 1.00 0.00 6 SER A O 13
ATOM 7085 N N . THR A 1 7 ? 13.527 -3.541 -0.373 1.00 0.00 7 THR A N 13
ATOM 7086 C CA . THR A 1 7 ? 12.714 -2.552 -1.052 1.00 0.00 7 THR A CA 13
ATOM 7087 C C . THR A 1 7 ? 11.407 -3.179 -1.516 1.00 0.00 7 THR A C 13
ATOM 7088 O O . THR A 1 7 ? 11.365 -3.864 -2.542 1.00 0.00 7 THR A O 13
ATOM 7099 N N . GLY A 1 8 ? 10.377 -3.030 -0.705 1.00 0.00 8 GLY A N 13
ATOM 7100 C CA . GLY A 1 8 ? 9.104 -3.641 -1.003 1.00 0.00 8 GLY A CA 13
ATOM 7101 C C . GLY A 1 8 ? 9.046 -5.081 -0.543 1.00 0.00 8 GLY A C 13
ATOM 7102 O O . GLY A 1 8 ? 9.120 -6.004 -1.354 1.00 0.00 8 GLY A O 13
ATOM 7106 N N . ILE A 1 9 ? 8.901 -5.272 0.760 1.00 0.00 9 ILE A N 13
ATOM 7107 C CA . ILE A 1 9 ? 8.795 -6.606 1.321 1.00 0.00 9 ILE A CA 13
ATOM 7108 C C . ILE A 1 9 ? 7.429 -7.195 0.976 1.00 0.00 9 ILE A C 13
ATOM 7109 O O . ILE A 1 9 ? 6.503 -6.446 0.658 1.00 0.00 9 ILE A O 13
ATOM 7125 N N . LYS A 1 10 ? 7.297 -8.522 1.076 1.00 0.00 10 LYS A N 13
ATOM 7126 C CA . LYS A 1 10 ? 6.030 -9.200 0.785 1.00 0.00 10 LYS A CA 13
ATOM 7127 C C . LYS A 1 10 ? 5.662 -9.079 -0.700 1.00 0.00 10 LYS A C 13
ATOM 7128 O O . LYS A 1 10 ? 6.108 -8.164 -1.393 1.00 0.00 10 LYS A O 13
ATOM 7147 N N . PRO A 1 11 ? 4.962 -10.086 -1.245 1.00 0.00 11 PRO A N 13
ATOM 7148 C CA . PRO A 1 11 ? 4.623 -10.141 -2.674 1.00 0.00 11 PRO A CA 13
ATOM 7149 C C . PRO A 1 11 ? 3.809 -8.934 -3.147 1.00 0.00 11 PRO A C 13
ATOM 7150 O O . PRO A 1 11 ? 3.766 -8.641 -4.342 1.00 0.00 11 PRO A O 13
ATOM 7161 N N . PHE A 1 12 ? 3.151 -8.250 -2.218 1.00 0.00 12 PHE A N 13
ATOM 7162 C CA . PHE A 1 12 ? 2.321 -7.106 -2.553 1.00 0.00 12 PHE A CA 13
ATOM 7163 C C . PHE A 1 12 ? 2.702 -5.889 -1.721 1.00 0.00 12 PHE A C 13
ATOM 7164 O O . PHE A 1 12 ? 2.188 -5.686 -0.627 1.00 0.00 12 PHE A O 13
ATOM 7181 N N . GLN A 1 13 ? 3.609 -5.092 -2.242 1.00 0.00 13 GLN A N 13
ATOM 7182 C CA . GLN A 1 13 ? 4.041 -3.884 -1.573 1.00 0.00 13 GLN A CA 13
ATOM 7183 C C . GLN A 1 13 ? 3.351 -2.671 -2.185 1.00 0.00 13 GLN A C 13
ATOM 7184 O O . GLN A 1 13 ? 2.974 -2.700 -3.359 1.00 0.00 13 GLN A O 13
ATOM 7198 N N . CYS A 1 14 ? 3.207 -1.600 -1.412 1.00 0.00 14 CYS A N 13
ATOM 7199 C CA . CYS A 1 14 ? 2.600 -0.387 -1.935 1.00 0.00 14 CYS A CA 13
ATOM 7200 C C . CYS A 1 14 ? 3.536 0.273 -2.940 1.00 0.00 14 CYS A C 13
ATOM 7201 O O . CYS A 1 14 ? 4.722 0.451 -2.667 1.00 0.00 14 CYS A O 13
ATOM 7208 N N . PRO A 1 15 ? 3.012 0.658 -4.107 1.00 0.00 15 PRO A N 13
ATOM 7209 C CA . PRO A 1 15 ? 3.799 1.322 -5.142 1.00 0.00 15 PRO A CA 13
ATOM 7210 C C . PRO A 1 15 ? 4.062 2.798 -4.835 1.00 0.00 15 PRO A C 13
ATOM 7211 O O . PRO A 1 15 ? 4.786 3.471 -5.570 1.00 0.00 15 PRO A O 13
ATOM 7222 N N . ASP A 1 16 ? 3.456 3.313 -3.767 1.00 0.00 16 ASP A N 13
ATOM 7223 C CA . ASP A 1 16 ? 3.632 4.719 -3.404 1.00 0.00 16 ASP A CA 13
ATOM 7224 C C . ASP A 1 16 ? 4.411 4.859 -2.103 1.00 0.00 16 ASP A C 13
ATOM 7225 O O . ASP A 1 16 ? 5.130 5.840 -1.899 1.00 0.00 16 ASP A O 13
ATOM 7234 N N . CYS A 1 17 ? 4.225 3.908 -1.199 1.00 0.00 17 CYS A N 13
ATOM 7235 C CA . CYS A 1 17 ? 4.873 3.964 0.105 1.00 0.00 17 CYS A CA 13
ATOM 7236 C C . CYS A 1 17 ? 6.004 2.947 0.224 1.00 0.00 17 CYS A C 13
ATOM 7237 O O . CYS A 1 17 ? 6.941 3.152 1.001 1.00 0.00 17 CYS A O 13
ATOM 7244 N N . ASP A 1 18 ? 5.835 1.809 -0.456 1.00 0.00 18 ASP A N 13
ATOM 7245 C CA . ASP A 1 18 ? 6.775 0.683 -0.381 1.00 0.00 18 ASP A CA 13
ATOM 7246 C C . ASP A 1 18 ? 6.540 -0.115 0.894 1.00 0.00 18 ASP A C 13
ATOM 7247 O O . ASP A 1 18 ? 7.479 -0.558 1.555 1.00 0.00 18 ASP A O 13
ATOM 7256 N N . ARG A 1 19 ? 5.264 -0.300 1.226 1.00 0.00 19 ARG A N 13
ATOM 7257 C CA . ARG A 1 19 ? 4.866 -1.077 2.399 1.00 0.00 19 ARG A CA 13
ATOM 7258 C C . ARG A 1 19 ? 5.004 -2.571 2.116 1.00 0.00 19 ARG A C 13
ATOM 7259 O O . ARG A 1 19 ? 5.720 -2.964 1.200 1.00 0.00 19 ARG A O 13
ATOM 7280 N N . SER A 1 20 ? 4.304 -3.406 2.871 1.00 0.00 20 SER A N 13
ATOM 7281 C CA . SER A 1 20 ? 4.369 -4.842 2.637 1.00 0.00 20 SER A CA 13
ATOM 7282 C C . SER A 1 20 ? 3.080 -5.549 3.033 1.00 0.00 20 SER A C 13
ATOM 7283 O O . SER A 1 20 ? 2.666 -5.525 4.194 1.00 0.00 20 SER A O 13
ATOM 7291 N N . PHE A 1 21 ? 2.472 -6.206 2.062 1.00 0.00 21 PHE A N 13
ATOM 7292 C CA . PHE A 1 21 ? 1.248 -6.958 2.278 1.00 0.00 21 PHE A CA 13
ATOM 7293 C C . PHE A 1 21 ? 1.361 -8.323 1.615 1.00 0.00 21 PHE A C 13
ATOM 7294 O O . PHE A 1 21 ? 1.943 -8.455 0.538 1.00 0.00 21 PHE A O 13
ATOM 7311 N N . SER A 1 22 ? 0.827 -9.336 2.269 1.00 0.00 22 SER A N 13
ATOM 7312 C CA . SER A 1 22 ? 0.851 -10.682 1.727 1.00 0.00 22 SER A CA 13
ATOM 7313 C C . SER A 1 22 ? -0.347 -10.881 0.804 1.00 0.00 22 SER A C 13
ATOM 7314 O O . SER A 1 22 ? -0.342 -11.738 -0.081 1.00 0.00 22 SER A O 13
ATOM 7322 N N . ARG A 1 23 ? -1.356 -10.043 1.003 1.00 0.00 23 ARG A N 13
ATOM 7323 C CA . ARG A 1 23 ? -2.562 -10.065 0.193 1.00 0.00 23 ARG A CA 13
ATOM 7324 C C . ARG A 1 23 ? -2.718 -8.768 -0.557 1.00 0.00 23 ARG A C 13
ATOM 7325 O O . ARG A 1 23 ? -2.619 -7.680 0.019 1.00 0.00 23 ARG A O 13
ATOM 7346 N N . SER A 1 24 ? -3.051 -8.900 -1.821 1.00 0.00 24 SER A N 13
ATOM 7347 C CA . SER A 1 24 ? -3.331 -7.768 -2.665 1.00 0.00 24 SER A CA 13
ATOM 7348 C C . SER A 1 24 ? -4.582 -7.047 -2.165 1.00 0.00 24 SER A C 13
ATOM 7349 O O . SER A 1 24 ? -4.708 -5.827 -2.283 1.00 0.00 24 SER A O 13
ATOM 7357 N N . ASP A 1 25 ? -5.455 -7.814 -1.522 1.00 0.00 25 ASP A N 13
ATOM 7358 C CA . ASP A 1 25 ? -6.645 -7.282 -0.889 1.00 0.00 25 ASP A CA 13
ATOM 7359 C C . ASP A 1 25 ? -6.263 -6.313 0.226 1.00 0.00 25 ASP A C 13
ATOM 7360 O O . ASP A 1 25 ? -6.800 -5.210 0.315 1.00 0.00 25 ASP A O 13
ATOM 7369 N N . HIS A 1 26 ? -5.258 -6.694 1.009 1.00 0.00 26 HIS A N 13
ATOM 7370 C CA . HIS A 1 26 ? -4.757 -5.847 2.082 1.00 0.00 26 HIS A CA 13
ATOM 7371 C C . HIS A 1 26 ? -4.045 -4.629 1.518 1.00 0.00 26 HIS A C 13
ATOM 7372 O O . HIS A 1 26 ? -4.188 -3.521 2.040 1.00 0.00 26 HIS A O 13
ATOM 7387 N N . LEU A 1 27 ? -3.364 -4.823 0.394 1.00 0.00 27 LEU A N 13
ATOM 7388 C CA . LEU A 1 27 ? -2.746 -3.718 -0.329 1.00 0.00 27 LEU A CA 13
ATOM 7389 C C . LEU A 1 27 ? -3.802 -2.667 -0.655 1.00 0.00 27 LEU A C 13
ATOM 7390 O O . LEU A 1 27 ? -3.682 -1.505 -0.261 1.00 0.00 27 LEU A O 13
ATOM 7406 N N . ALA A 1 28 ? -4.825 -3.095 -1.387 1.00 0.00 28 ALA A N 13
ATOM 7407 C CA . ALA A 1 28 ? -5.911 -2.218 -1.804 1.00 0.00 28 ALA A CA 13
ATOM 7408 C C . ALA A 1 28 ? -6.570 -1.528 -0.612 1.00 0.00 28 ALA A C 13
ATOM 7409 O O . ALA A 1 28 ? -6.954 -0.363 -0.701 1.00 0.00 28 ALA A O 13
ATOM 7416 N N . LEU A 1 29 ? -6.678 -2.243 0.508 1.00 0.00 29 LEU A N 13
ATOM 7417 C CA . LEU A 1 29 ? -7.259 -1.683 1.724 1.00 0.00 29 LEU A CA 13
ATOM 7418 C C . LEU A 1 29 ? -6.484 -0.450 2.174 1.00 0.00 29 LEU A C 13
ATOM 7419 O O . LEU A 1 29 ? -7.071 0.575 2.518 1.00 0.00 29 LEU A O 13
ATOM 7435 N N . HIS A 1 30 ? -5.165 -0.532 2.100 1.00 0.00 30 HIS A N 13
ATOM 7436 C CA . HIS A 1 30 ? -4.315 0.602 2.432 1.00 0.00 30 HIS A CA 13
ATOM 7437 C C . HIS A 1 30 ? -4.356 1.639 1.310 1.00 0.00 30 HIS A C 13
ATOM 7438 O O . HIS A 1 30 ? -4.199 2.841 1.543 1.00 0.00 30 HIS A O 13
ATOM 7452 N N . ARG A 1 31 ? -4.448 1.154 0.083 1.00 0.00 31 ARG A N 13
ATOM 7453 C CA . ARG A 1 31 ? -4.338 2.013 -1.083 1.00 0.00 31 ARG A CA 13
ATOM 7454 C C . ARG A 1 31 ? -5.627 2.786 -1.356 1.00 0.00 31 ARG A C 13
ATOM 7455 O O . ARG A 1 31 ? -5.704 3.539 -2.323 1.00 0.00 31 ARG A O 13
ATOM 7476 N N . LYS A 1 32 ? -6.619 2.630 -0.484 1.00 0.00 32 LYS A N 13
ATOM 7477 C CA . LYS A 1 32 ? -7.883 3.352 -0.620 1.00 0.00 32 LYS A CA 13
ATOM 7478 C C . LYS A 1 32 ? -7.648 4.855 -0.639 1.00 0.00 32 LYS A C 13
ATOM 7479 O O . LYS A 1 32 ? -8.249 5.585 -1.433 1.00 0.00 32 LYS A O 13
ATOM 7498 N N . ARG A 1 33 ? -6.755 5.308 0.231 1.00 0.00 33 ARG A N 13
ATOM 7499 C CA . ARG A 1 33 ? -6.432 6.724 0.335 1.00 0.00 33 ARG A CA 13
ATOM 7500 C C . ARG A 1 33 ? -5.622 7.194 -0.867 1.00 0.00 33 ARG A C 13
ATOM 7501 O O . ARG A 1 33 ? -5.519 8.389 -1.134 1.00 0.00 33 ARG A O 13
ATOM 7522 N N . HIS A 1 34 ? -5.100 6.243 -1.621 1.00 0.00 34 HIS A N 13
ATOM 7523 C CA . HIS A 1 34 ? -4.328 6.551 -2.816 1.00 0.00 34 HIS A CA 13
ATOM 7524 C C . HIS A 1 34 ? -5.256 6.760 -4.005 1.00 0.00 34 HIS A C 13
ATOM 7525 O O . HIS A 1 34 ? -4.841 7.243 -5.060 1.00 0.00 34 HIS A O 13
ATOM 7539 N N . MET A 1 35 ? -6.525 6.435 -3.808 1.00 0.00 35 MET A N 13
ATOM 7540 C CA . MET A 1 35 ? -7.536 6.622 -4.840 1.00 0.00 35 MET A CA 13
ATOM 7541 C C . MET A 1 35 ? -8.247 7.953 -4.632 1.00 0.00 35 MET A C 13
ATOM 7542 O O . MET A 1 35 ? -9.099 8.353 -5.424 1.00 0.00 35 MET A O 13
ATOM 7556 N N . LEU A 1 36 ? -7.823 8.670 -3.600 1.00 0.00 36 LEU A N 13
ATOM 7557 C CA . LEU A 1 36 ? -8.358 9.987 -3.307 1.00 0.00 36 LEU A CA 13
ATOM 7558 C C . LEU A 1 36 ? -7.306 11.035 -3.625 1.00 0.00 36 LEU A C 13
ATOM 7559 O O . LEU A 1 36 ? -6.663 11.589 -2.728 1.00 0.00 36 LEU A O 13
ATOM 7575 N N . VAL A 1 37 ? -7.054 11.209 -4.911 1.00 0.00 37 VAL A N 13
ATOM 7576 C CA . VAL A 1 37 ? -6.010 12.110 -5.362 1.00 0.00 37 VAL A CA 13
ATOM 7577 C C . VAL A 1 37 ? -6.450 13.557 -5.210 1.00 0.00 37 VAL A C 13
ATOM 7578 O O . VAL A 1 37 ? -5.610 14.405 -4.845 1.00 0.00 37 VAL A O 13
ATOM 7593 N N . GLY A 1 1 ? 8.337 5.974 -2.780 1.00 0.00 1 GLY A N 14
ATOM 7594 C CA . GLY A 1 1 ? 7.608 4.826 -3.371 1.00 0.00 1 GLY A CA 14
ATOM 7595 C C . GLY A 1 1 ? 8.330 3.516 -3.146 1.00 0.00 1 GLY A C 14
ATOM 7596 O O . GLY A 1 1 ? 8.998 3.340 -2.127 1.00 0.00 1 GLY A O 14
ATOM 7602 N N . SER A 1 2 ? 8.207 2.600 -4.101 1.00 0.00 2 SER A N 14
ATOM 7603 C CA . SER A 1 2 ? 8.842 1.295 -4.005 1.00 0.00 2 SER A CA 14
ATOM 7604 C C . SER A 1 2 ? 10.350 1.400 -4.225 1.00 0.00 2 SER A C 14
ATOM 7605 O O . SER A 1 2 ? 10.833 2.314 -4.901 1.00 0.00 2 SER A O 14
ATOM 7613 N N . THR A 1 3 ? 11.092 0.504 -3.595 1.00 0.00 3 THR A N 14
ATOM 7614 C CA . THR A 1 3 ? 12.543 0.514 -3.673 1.00 0.00 3 THR A CA 14
ATOM 7615 C C . THR A 1 3 ? 13.070 -0.856 -4.100 1.00 0.00 3 THR A C 14
ATOM 7616 O O . THR A 1 3 ? 12.325 -1.836 -4.116 1.00 0.00 3 THR A O 14
ATOM 7627 N N . ARG A 1 4 ? 14.336 -0.917 -4.488 1.00 0.00 4 ARG A N 14
ATOM 7628 C CA . ARG A 1 4 ? 14.955 -2.181 -4.873 1.00 0.00 4 ARG A CA 14
ATOM 7629 C C . ARG A 1 4 ? 15.736 -2.771 -3.702 1.00 0.00 4 ARG A C 14
ATOM 7630 O O . ARG A 1 4 ? 15.665 -2.261 -2.581 1.00 0.00 4 ARG A O 14
ATOM 7651 N N . GLY A 1 5 ? 16.527 -3.803 -3.981 1.00 0.00 5 GLY A N 14
ATOM 7652 C CA . GLY A 1 5 ? 17.386 -4.388 -2.970 1.00 0.00 5 GLY A CA 14
ATOM 7653 C C . GLY A 1 5 ? 16.625 -5.174 -1.922 1.00 0.00 5 GLY A C 14
ATOM 7654 O O . GLY A 1 5 ? 16.267 -6.334 -2.141 1.00 0.00 5 GLY A O 14
ATOM 7658 N N . SER A 1 6 ? 16.403 -4.549 -0.776 1.00 0.00 6 SER A N 14
ATOM 7659 C CA . SER A 1 6 ? 15.737 -5.198 0.345 1.00 0.00 6 SER A CA 14
ATOM 7660 C C . SER A 1 6 ? 14.649 -4.292 0.909 1.00 0.00 6 SER A C 14
ATOM 7661 O O . SER A 1 6 ? 13.922 -4.657 1.836 1.00 0.00 6 SER A O 14
ATOM 7669 N N . THR A 1 7 ? 14.497 -3.151 0.267 1.00 0.00 7 THR A N 14
ATOM 7670 C CA . THR A 1 7 ? 13.450 -2.196 0.589 1.00 0.00 7 THR A CA 14
ATOM 7671 C C . THR A 1 7 ? 12.211 -2.486 -0.252 1.00 0.00 7 THR A C 14
ATOM 7672 O O . THR A 1 7 ? 12.226 -2.307 -1.466 1.00 0.00 7 THR A O 14
ATOM 7683 N N . GLY A 1 8 ? 11.241 -3.151 0.353 1.00 0.00 8 GLY A N 14
ATOM 7684 C CA . GLY A 1 8 ? 10.099 -3.629 -0.387 1.00 0.00 8 GLY A CA 14
ATOM 7685 C C . GLY A 1 8 ? 9.863 -5.115 -0.209 1.00 0.00 8 GLY A C 14
ATOM 7686 O O . GLY A 1 8 ? 9.938 -5.882 -1.173 1.00 0.00 8 GLY A O 14
ATOM 7690 N N . ILE A 1 9 ? 9.536 -5.516 1.011 1.00 0.00 9 ILE A N 14
ATOM 7691 C CA . ILE A 1 9 ? 9.229 -6.909 1.315 1.00 0.00 9 ILE A CA 14
ATOM 7692 C C . ILE A 1 9 ? 7.814 -7.264 0.841 1.00 0.00 9 ILE A C 14
ATOM 7693 O O . ILE A 1 9 ? 7.068 -6.385 0.408 1.00 0.00 9 ILE A O 14
ATOM 7709 N N . LYS A 1 10 ? 7.447 -8.544 0.974 1.00 0.00 10 LYS A N 14
ATOM 7710 C CA . LYS A 1 10 ? 6.109 -9.033 0.682 1.00 0.00 10 LYS A CA 14
ATOM 7711 C C . LYS A 1 10 ? 5.781 -9.001 -0.808 1.00 0.00 10 LYS A C 14
ATOM 7712 O O . LYS A 1 10 ? 6.234 -8.134 -1.556 1.00 0.00 10 LYS A O 14
ATOM 7731 N N . PRO A 1 11 ? 5.012 -9.999 -1.256 1.00 0.00 11 PRO A N 14
ATOM 7732 C CA . PRO A 1 11 ? 4.616 -10.156 -2.660 1.00 0.00 11 PRO A CA 14
ATOM 7733 C C . PRO A 1 11 ? 3.801 -8.974 -3.165 1.00 0.00 11 PRO A C 14
ATOM 7734 O O . PRO A 1 11 ? 3.839 -8.636 -4.349 1.00 0.00 11 PRO A O 14
ATOM 7745 N N . PHE A 1 12 ? 3.025 -8.383 -2.270 1.00 0.00 12 PHE A N 14
ATOM 7746 C CA . PHE A 1 12 ? 2.150 -7.281 -2.630 1.00 0.00 12 PHE A CA 14
ATOM 7747 C C . PHE A 1 12 ? 2.539 -6.016 -1.882 1.00 0.00 12 PHE A C 14
ATOM 7748 O O . PHE A 1 12 ? 1.984 -5.690 -0.842 1.00 0.00 12 PHE A O 14
ATOM 7765 N N . GLN A 1 13 ? 3.510 -5.321 -2.428 1.00 0.00 13 GLN A N 14
ATOM 7766 C CA . GLN A 1 13 ? 4.010 -4.084 -1.866 1.00 0.00 13 GLN A CA 14
ATOM 7767 C C . GLN A 1 13 ? 3.158 -2.900 -2.287 1.00 0.00 13 GLN A C 14
ATOM 7768 O O . GLN A 1 13 ? 2.732 -2.836 -3.438 1.00 0.00 13 GLN A O 14
ATOM 7782 N N . CYS A 1 14 ? 3.129 -1.858 -1.463 1.00 0.00 14 CYS A N 14
ATOM 7783 C CA . CYS A 1 14 ? 2.600 -0.592 -1.935 1.00 0.00 14 CYS A CA 14
ATOM 7784 C C . CYS A 1 14 ? 3.639 0.089 -2.811 1.00 0.00 14 CYS A C 14
ATOM 7785 O O . CYS A 1 14 ? 4.704 0.485 -2.324 1.00 0.00 14 CYS A O 14
ATOM 7792 N N . PRO A 1 15 ? 3.321 0.303 -4.092 1.00 0.00 15 PRO A N 14
ATOM 7793 C CA . PRO A 1 15 ? 4.216 0.998 -5.010 1.00 0.00 15 PRO A CA 14
ATOM 7794 C C . PRO A 1 15 ? 4.266 2.494 -4.717 1.00 0.00 15 PRO A C 14
ATOM 7795 O O . PRO A 1 15 ? 4.948 3.254 -5.404 1.00 0.00 15 PRO A O 14
ATOM 7806 N N . ASP A 1 16 ? 3.479 2.920 -3.737 1.00 0.00 16 ASP A N 14
ATOM 7807 C CA . ASP A 1 16 ? 3.377 4.323 -3.396 1.00 0.00 16 ASP A CA 14
ATOM 7808 C C . ASP A 1 16 ? 4.123 4.624 -2.104 1.00 0.00 16 ASP A C 14
ATOM 7809 O O . ASP A 1 16 ? 4.304 5.788 -1.743 1.00 0.00 16 ASP A O 14
ATOM 7818 N N . CYS A 1 17 ? 4.404 3.584 -1.325 1.00 0.00 17 CYS A N 14
ATOM 7819 C CA . CYS A 1 17 ? 4.918 3.790 0.022 1.00 0.00 17 CYS A CA 14
ATOM 7820 C C . CYS A 1 17 ? 6.204 3.028 0.332 1.00 0.00 17 CYS A C 14
ATOM 7821 O O . CYS A 1 17 ? 6.866 3.369 1.314 1.00 0.00 17 CYS A O 14
ATOM 7828 N N . ASP A 1 18 ? 6.343 1.842 -0.265 1.00 0.00 18 ASP A N 14
ATOM 7829 C CA . ASP A 1 18 ? 7.334 0.848 0.184 1.00 0.00 18 ASP A CA 14
ATOM 7830 C C . ASP A 1 18 ? 6.767 0.082 1.367 1.00 0.00 18 ASP A C 14
ATOM 7831 O O . ASP A 1 18 ? 7.447 -0.748 1.975 1.00 0.00 18 ASP A O 14
ATOM 7840 N N . ARG A 1 19 ? 5.451 0.210 1.531 1.00 0.00 19 ARG A N 14
ATOM 7841 C CA . ARG A 1 19 ? 4.704 -0.635 2.447 1.00 0.00 19 ARG A CA 14
ATOM 7842 C C . ARG A 1 19 ? 4.632 -2.030 1.857 1.00 0.00 19 ARG A C 14
ATOM 7843 O O . ARG A 1 19 ? 4.980 -2.217 0.697 1.00 0.00 19 ARG A O 14
ATOM 7864 N N . SER A 1 20 ? 4.230 -3.007 2.639 1.00 0.00 20 SER A N 14
ATOM 7865 C CA . SER A 1 20 ? 4.264 -4.380 2.160 1.00 0.00 20 SER A CA 14
ATOM 7866 C C . SER A 1 20 ? 3.101 -5.204 2.690 1.00 0.00 20 SER A C 14
ATOM 7867 O O . SER A 1 20 ? 2.760 -5.130 3.873 1.00 0.00 20 SER A O 14
ATOM 7875 N N . PHE A 1 21 ? 2.482 -5.972 1.800 1.00 0.00 21 PHE A N 14
ATOM 7876 C CA . PHE A 1 21 ? 1.348 -6.807 2.161 1.00 0.00 21 PHE A CA 14
ATOM 7877 C C . PHE A 1 21 ? 1.498 -8.195 1.560 1.00 0.00 21 PHE A C 14
ATOM 7878 O O . PHE A 1 21 ? 2.044 -8.363 0.472 1.00 0.00 21 PHE A O 14
ATOM 7895 N N . SER A 1 22 ? 1.022 -9.191 2.280 1.00 0.00 22 SER A N 14
ATOM 7896 C CA .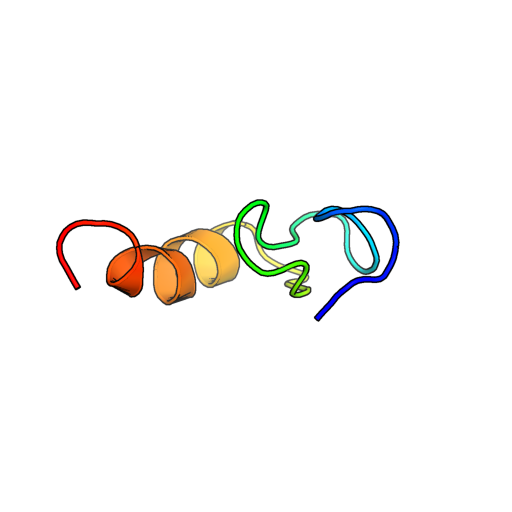 SER A 1 22 ? 1.071 -10.558 1.811 1.00 0.00 22 SER A CA 14
ATOM 7897 C C . SER A 1 22 ? -0.167 -10.849 0.964 1.00 0.00 22 SER A C 14
ATOM 7898 O O . SER A 1 22 ? -0.197 -11.794 0.174 1.00 0.00 22 SER A O 14
ATOM 7906 N N . ARG A 1 23 ? -1.178 -9.999 1.128 1.00 0.00 23 ARG A N 14
ATOM 7907 C CA . ARG A 1 23 ? -2.417 -10.101 0.379 1.00 0.00 23 ARG A CA 14
ATOM 7908 C C . ARG A 1 23 ? -2.638 -8.858 -0.469 1.00 0.00 23 ARG A C 14
ATOM 7909 O O . ARG A 1 23 ? -2.528 -7.733 0.027 1.00 0.00 23 ARG A O 14
ATOM 7930 N N . SER A 1 24 ? -3.079 -9.068 -1.701 1.00 0.00 24 SER A N 14
ATOM 7931 C CA . SER A 1 24 ? -3.449 -7.968 -2.581 1.00 0.00 24 SER A CA 14
ATOM 7932 C C . SER A 1 24 ? -4.665 -7.238 -2.020 1.00 0.00 24 SER A C 14
ATOM 7933 O O . SER A 1 24 ? -4.864 -6.046 -2.262 1.00 0.00 24 SER A O 14
ATOM 7941 N N . ASP A 1 25 ? -5.461 -7.968 -1.250 1.00 0.00 25 ASP A N 14
ATOM 7942 C CA . ASP A 1 25 ? -6.646 -7.421 -0.615 1.00 0.00 25 ASP A CA 14
ATOM 7943 C C . ASP A 1 25 ? -6.271 -6.324 0.373 1.00 0.00 25 ASP A C 14
ATOM 7944 O O . ASP A 1 25 ? -6.821 -5.222 0.332 1.00 0.00 25 ASP A O 14
ATOM 7953 N N . HIS A 1 26 ? -5.291 -6.616 1.212 1.00 0.00 26 HIS A N 14
ATOM 7954 C CA . HIS A 1 26 ? -4.808 -5.652 2.193 1.00 0.00 26 HIS A CA 14
ATOM 7955 C C . HIS A 1 26 ? -4.145 -4.471 1.499 1.00 0.00 26 HIS A C 14
ATOM 7956 O O . HIS A 1 26 ? -4.309 -3.325 1.921 1.00 0.00 26 HIS A O 14
ATOM 7971 N N . LEU A 1 27 ? -3.483 -4.753 0.380 1.00 0.00 27 LEU A N 14
ATOM 7972 C CA . LEU A 1 27 ? -2.897 -3.711 -0.456 1.00 0.00 27 LEU A CA 14
ATOM 7973 C C . LEU A 1 27 ? -3.967 -2.701 -0.865 1.00 0.00 27 LEU A C 14
ATOM 7974 O O . LEU A 1 27 ? -3.869 -1.514 -0.548 1.00 0.00 27 LEU A O 14
ATOM 7990 N N . ALA A 1 28 ? -4.969 -3.182 -1.599 1.00 0.00 28 ALA A N 14
ATOM 7991 C CA . ALA A 1 28 ? -6.039 -2.325 -2.095 1.00 0.00 28 ALA A CA 14
ATOM 7992 C C . ALA A 1 28 ? -6.734 -1.571 -0.962 1.00 0.00 28 ALA A C 14
ATOM 7993 O O . ALA A 1 28 ? -7.077 -0.398 -1.113 1.00 0.00 28 ALA A O 14
ATOM 8000 N N . LEU A 1 29 ? -6.913 -2.243 0.177 1.00 0.00 29 LEU A N 14
ATOM 8001 C CA . LEU A 1 29 ? -7.528 -1.628 1.348 1.00 0.00 29 LEU A CA 14
ATOM 8002 C C . LEU A 1 29 ? -6.762 -0.383 1.766 1.00 0.00 29 LEU A C 14
ATOM 8003 O O . LEU A 1 29 ? -7.342 0.692 1.928 1.00 0.00 29 LEU A O 14
ATOM 8019 N N . HIS A 1 30 ? -5.450 -0.521 1.893 1.00 0.00 30 HIS A N 14
ATOM 8020 C CA . HIS A 1 30 ? -4.601 0.600 2.260 1.00 0.00 30 HIS A CA 14
ATOM 8021 C C . HIS A 1 30 ? -4.580 1.646 1.144 1.00 0.00 30 HIS A C 14
ATOM 8022 O O . HIS A 1 30 ? -4.495 2.849 1.403 1.00 0.00 30 HIS A O 14
ATOM 8036 N N . ARG A 1 31 ? -4.589 1.180 -0.096 1.00 0.00 31 ARG A N 14
ATOM 8037 C CA . ARG A 1 31 ? -4.450 2.065 -1.241 1.00 0.00 31 ARG A CA 14
ATOM 8038 C C . ARG A 1 31 ? -5.716 2.881 -1.478 1.00 0.00 31 ARG A C 14
ATOM 8039 O O . ARG A 1 31 ? -5.731 3.780 -2.316 1.00 0.00 31 ARG A O 14
ATOM 8060 N N . LYS A 1 32 ? -6.729 2.652 -0.651 1.00 0.00 32 LYS A N 14
ATOM 8061 C CA . LYS A 1 32 ? -7.950 3.448 -0.698 1.00 0.00 32 LYS A CA 14
ATOM 8062 C C . LYS A 1 32 ? -7.644 4.902 -0.362 1.00 0.00 32 LYS A C 14
ATOM 8063 O O . LYS A 1 32 ? -8.306 5.819 -0.846 1.00 0.00 32 LYS A O 14
ATOM 8082 N N . ARG A 1 33 ? -6.601 5.104 0.434 1.00 0.00 33 ARG A N 14
ATOM 8083 C CA . ARG A 1 33 ? -6.173 6.442 0.815 1.00 0.00 33 ARG A CA 14
ATOM 8084 C C . ARG A 1 33 ? -5.339 7.082 -0.290 1.00 0.00 33 ARG A C 14
ATOM 8085 O O . ARG A 1 33 ? -4.995 8.260 -0.224 1.00 0.00 33 ARG A O 14
ATOM 8106 N N . HIS A 1 34 ? -5.035 6.306 -1.321 1.00 0.00 34 HIS A N 14
ATOM 8107 C CA . HIS A 1 34 ? -4.261 6.807 -2.444 1.00 0.00 34 HIS A CA 14
ATOM 8108 C C . HIS A 1 34 ? -5.189 7.266 -3.556 1.00 0.00 34 HIS A C 14
ATOM 8109 O O . HIS A 1 34 ? -4.757 7.870 -4.537 1.00 0.00 34 HIS A O 14
ATOM 8123 N N . MET A 1 35 ? -6.483 7.115 -3.315 1.00 0.00 35 MET A N 14
ATOM 8124 C CA . MET A 1 35 ? -7.493 7.663 -4.201 1.00 0.00 35 MET A CA 14
ATOM 8125 C C . MET A 1 35 ? -7.695 9.134 -3.863 1.00 0.00 35 MET A C 14
ATOM 8126 O O . MET A 1 35 ? -8.164 9.922 -4.684 1.00 0.00 35 MET A O 14
ATOM 8140 N N . LEU A 1 36 ? -7.207 9.506 -2.683 1.00 0.00 36 LEU A N 14
ATOM 8141 C CA . LEU A 1 36 ? -7.169 10.894 -2.254 1.00 0.00 36 LEU A CA 14
ATOM 8142 C C . LEU A 1 36 ? -5.725 11.272 -1.938 1.00 0.00 36 LEU A C 14
ATOM 8143 O O . LEU A 1 36 ? -5.390 11.663 -0.816 1.00 0.00 36 LEU A O 14
ATOM 8159 N N . VAL A 1 37 ? -4.863 11.051 -2.918 1.00 0.00 37 VAL A N 14
ATOM 8160 C CA . VAL A 1 37 ? -3.437 11.293 -2.765 1.00 0.00 37 VAL A CA 14
ATOM 8161 C C . VAL A 1 37 ? -3.138 12.789 -2.845 1.00 0.00 37 VAL A C 14
ATOM 8162 O O . VAL A 1 37 ? -3.908 13.514 -3.510 1.00 0.00 37 VAL A O 14
ATOM 8177 N N . GLY A 1 1 ? 5.936 6.827 2.900 1.00 0.00 1 GLY A N 15
ATOM 8178 C CA . GLY A 1 1 ? 7.016 5.916 2.446 1.00 0.00 1 GLY A CA 15
ATOM 8179 C C . GLY A 1 1 ? 8.045 5.664 3.530 1.00 0.00 1 GLY A C 15
ATOM 8180 O O . GLY A 1 1 ? 7.773 5.894 4.710 1.00 0.00 1 GLY A O 15
ATOM 8186 N N . SER A 1 2 ? 9.227 5.202 3.118 1.00 0.00 2 SER A N 15
ATOM 8187 C CA . SER A 1 2 ? 10.332 4.919 4.030 1.00 0.00 2 SER A CA 15
ATOM 8188 C C . SER A 1 2 ? 9.936 3.894 5.093 1.00 0.00 2 SER A C 15
ATOM 8189 O O . SER A 1 2 ? 9.867 4.210 6.285 1.00 0.00 2 SER A O 15
ATOM 8197 N N . THR A 1 3 ? 9.657 2.674 4.652 1.00 0.00 3 THR A N 15
ATOM 8198 C CA . THR A 1 3 ? 9.265 1.597 5.548 1.00 0.00 3 THR A CA 15
ATOM 8199 C C . THR A 1 3 ? 10.465 1.044 6.324 1.00 0.00 3 THR A C 15
ATOM 8200 O O . THR A 1 3 ? 10.854 -0.113 6.147 1.00 0.00 3 THR A O 15
ATOM 8211 N N . ARG A 1 4 ? 11.039 1.884 7.181 1.00 0.00 4 ARG A N 15
ATOM 8212 C CA . ARG A 1 4 ? 12.186 1.520 8.012 1.00 0.00 4 ARG A CA 15
ATOM 8213 C C . ARG A 1 4 ? 13.389 1.096 7.165 1.00 0.00 4 ARG A C 15
ATOM 8214 O O . ARG A 1 4 ? 14.041 1.934 6.544 1.00 0.00 4 ARG A O 15
ATOM 8235 N N . GLY A 1 5 ? 13.680 -0.199 7.142 1.00 0.00 5 GLY A N 15
ATOM 8236 C CA . GLY A 1 5 ? 14.821 -0.688 6.396 1.00 0.00 5 GLY A CA 15
ATOM 8237 C C . GLY A 1 5 ? 14.418 -1.619 5.278 1.00 0.00 5 GLY A C 15
ATOM 8238 O O . GLY A 1 5 ? 14.890 -1.487 4.145 1.00 0.00 5 GLY A O 15
ATOM 8242 N N . SER A 1 6 ? 13.511 -2.532 5.581 1.00 0.00 6 SER A N 15
ATOM 8243 C CA . SER A 1 6 ? 12.997 -3.454 4.586 1.00 0.00 6 SER A CA 15
ATOM 8244 C C . SER A 1 6 ? 11.896 -2.778 3.770 1.00 0.00 6 SER A C 15
ATOM 8245 O O . SER A 1 6 ? 10.709 -2.897 4.079 1.00 0.00 6 SER A O 15
ATOM 8253 N N . THR A 1 7 ? 12.315 -1.966 2.812 1.00 0.00 7 THR A N 15
ATOM 8254 C CA . THR A 1 7 ? 11.399 -1.157 2.032 1.00 0.00 7 THR A CA 15
ATOM 8255 C C . THR A 1 7 ? 10.808 -1.952 0.871 1.00 0.00 7 THR A C 15
ATOM 8256 O O . THR A 1 7 ? 11.185 -1.762 -0.287 1.00 0.00 7 THR A O 15
ATOM 8267 N N . GLY A 1 8 ? 9.876 -2.839 1.193 1.00 0.00 8 GLY A N 15
ATOM 8268 C CA . GLY A 1 8 ? 9.218 -3.621 0.169 1.00 0.00 8 GLY A CA 15
ATOM 8269 C C . GLY A 1 8 ? 9.195 -5.103 0.478 1.00 0.00 8 GLY A C 15
ATOM 8270 O O . GLY A 1 8 ? 9.563 -5.922 -0.362 1.00 0.00 8 GLY A O 15
ATOM 8274 N N . ILE A 1 9 ? 8.686 -5.448 1.651 1.00 0.00 9 ILE A N 15
ATOM 8275 C CA . ILE A 1 9 ? 8.492 -6.844 2.029 1.00 0.00 9 ILE A CA 15
ATOM 8276 C C . ILE A 1 9 ? 7.242 -7.407 1.347 1.00 0.00 9 ILE A C 15
ATOM 8277 O O . ILE A 1 9 ? 6.372 -6.640 0.939 1.00 0.00 9 ILE A O 15
ATOM 8293 N N . LYS A 1 10 ? 7.101 -8.735 1.329 1.00 0.00 10 LYS A N 15
ATOM 8294 C CA . LYS A 1 10 ? 5.886 -9.393 0.823 1.00 0.00 10 LYS A CA 15
ATOM 8295 C C . LYS A 1 10 ? 5.674 -9.153 -0.678 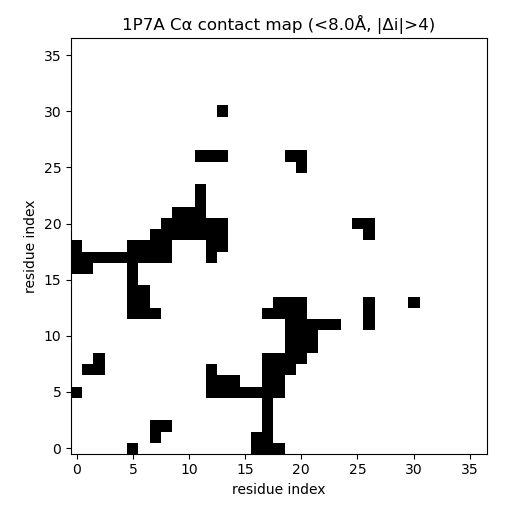1.00 0.00 10 LYS A C 15
ATOM 8296 O O . LYS A 1 10 ? 6.097 -8.142 -1.229 1.00 0.00 10 LYS A O 15
ATOM 8315 N N . PRO A 1 11 ? 5.083 -10.130 -1.382 1.00 0.00 11 PRO A N 15
ATOM 8316 C CA . PRO A 1 11 ? 4.897 -10.068 -2.842 1.00 0.00 11 PRO A CA 15
ATOM 8317 C C . PRO A 1 11 ? 4.009 -8.906 -3.304 1.00 0.00 11 PRO A C 15
ATOM 8318 O O . PRO A 1 11 ? 3.978 -8.573 -4.494 1.00 0.00 11 PRO A O 15
ATOM 8329 N N . PHE A 1 12 ? 3.279 -8.301 -2.373 1.00 0.00 12 PHE A N 15
ATOM 8330 C CA . PHE A 1 12 ? 2.377 -7.206 -2.698 1.00 0.00 12 PHE A CA 15
ATOM 8331 C C . PHE A 1 12 ? 2.689 -5.975 -1.857 1.00 0.00 12 PHE A C 15
ATOM 8332 O O . PHE A 1 12 ? 2.130 -5.787 -0.782 1.00 0.00 12 PHE A O 15
ATOM 8349 N N . GLN A 1 13 ? 3.563 -5.125 -2.353 1.00 0.00 13 GLN A N 15
ATOM 8350 C CA . GLN A 1 13 ? 3.894 -3.898 -1.649 1.00 0.00 13 GLN A CA 15
ATOM 8351 C C . GLN A 1 13 ? 3.074 -2.740 -2.161 1.00 0.00 13 GLN A C 15
ATOM 8352 O O . GLN A 1 13 ? 2.651 -2.736 -3.321 1.00 0.00 13 GLN A O 15
ATOM 8366 N N . CYS A 1 14 ? 3.107 -1.657 -1.406 1.00 0.00 14 CYS A N 15
ATOM 8367 C CA . CYS A 1 14 ? 2.597 -0.400 -1.917 1.00 0.00 14 CYS A CA 15
ATOM 8368 C C . CYS A 1 14 ? 3.604 0.182 -2.896 1.00 0.00 14 CYS A C 15
ATOM 8369 O O . CYS A 1 14 ? 4.786 0.304 -2.576 1.00 0.00 14 CYS A O 15
ATOM 8376 N N . PRO A 1 15 ? 3.156 0.548 -4.098 1.00 0.00 15 PRO A N 15
ATOM 8377 C CA . PRO A 1 15 ? 4.031 1.125 -5.109 1.00 0.00 15 PRO A CA 15
ATOM 8378 C C . PRO A 1 15 ? 4.370 2.587 -4.823 1.00 0.00 15 PRO A C 15
ATOM 8379 O O . PRO A 1 15 ? 5.249 3.162 -5.463 1.00 0.00 15 PRO A O 15
ATOM 8390 N N . ASP A 1 16 ? 3.683 3.185 -3.857 1.00 0.00 16 ASP A N 15
ATOM 8391 C CA . ASP A 1 16 ? 3.932 4.582 -3.513 1.00 0.00 16 ASP A CA 15
ATOM 8392 C C . ASP A 1 16 ? 4.712 4.691 -2.215 1.00 0.00 16 ASP A C 15
ATOM 8393 O O . ASP A 1 16 ? 5.571 5.560 -2.063 1.00 0.00 16 ASP A O 15
ATOM 8402 N N . CYS A 1 17 ? 4.368 3.842 -1.260 1.00 0.00 17 CYS A N 15
ATOM 8403 C CA . CYS A 1 17 ? 4.969 3.913 0.062 1.00 0.00 17 CYS A CA 15
ATOM 8404 C C . CYS A 1 17 ? 6.135 2.947 0.219 1.00 0.00 17 CYS A C 15
ATOM 8405 O O . CYS A 1 17 ? 6.987 3.151 1.085 1.00 0.00 17 CYS A O 15
ATOM 8412 N N . ASP A 1 18 ? 6.043 1.814 -0.473 1.00 0.00 18 ASP A N 15
ATOM 8413 C CA . ASP A 1 18 ? 6.977 0.698 -0.300 1.00 0.00 18 ASP A CA 15
ATOM 8414 C C . ASP A 1 18 ? 6.615 -0.074 0.956 1.00 0.00 18 ASP A C 15
ATOM 8415 O O . ASP A 1 18 ? 7.460 -0.722 1.578 1.00 0.00 18 ASP A O 15
ATOM 8424 N N . ARG A 1 19 ? 5.319 -0.068 1.260 1.00 0.00 19 ARG A N 15
ATOM 8425 C CA . ARG A 1 19 ? 4.780 -0.848 2.362 1.00 0.00 19 ARG A CA 15
ATOM 8426 C C . ARG A 1 19 ? 4.784 -2.322 1.986 1.00 0.00 19 ARG A C 15
ATOM 8427 O O . ARG A 1 19 ? 5.427 -2.709 1.017 1.00 0.00 19 ARG A O 15
ATOM 8448 N N . SER A 1 20 ? 4.127 -3.161 2.760 1.00 0.00 20 SER A N 15
ATOM 8449 C CA . SER A 1 20 ? 4.193 -4.581 2.489 1.00 0.00 20 SER A CA 15
ATOM 8450 C C . SER A 1 20 ? 2.936 -5.320 2.915 1.00 0.00 20 SER A C 15
ATOM 8451 O O . SER A 1 20 ? 2.511 -5.244 4.071 1.00 0.00 20 SER A O 15
ATOM 8459 N N . PHE A 1 21 ? 2.339 -6.019 1.961 1.00 0.00 21 PHE A N 15
ATOM 8460 C CA . PHE A 1 21 ? 1.124 -6.780 2.205 1.00 0.00 21 PHE A CA 15
ATOM 8461 C C . PHE A 1 21 ? 1.234 -8.166 1.575 1.00 0.00 21 PHE A C 15
ATOM 8462 O O . PHE A 1 21 ? 1.667 -8.306 0.433 1.00 0.00 21 PHE A O 15
ATOM 8479 N N . SER A 1 22 ? 0.878 -9.192 2.334 1.00 0.00 22 SER A N 15
ATOM 8480 C CA . SER A 1 22 ? 0.936 -10.562 1.851 1.00 0.00 22 SER A CA 15
ATOM 8481 C C . SER A 1 22 ? -0.275 -10.867 0.971 1.00 0.00 22 SER A C 15
ATOM 8482 O O . SER A 1 22 ? -0.219 -11.719 0.082 1.00 0.00 22 SER A O 15
ATOM 8490 N N . ARG A 1 23 ? -1.351 -10.127 1.198 1.00 0.00 23 ARG A N 15
ATOM 8491 C CA . ARG A 1 23 ? -2.562 -10.250 0.400 1.00 0.00 23 ARG A CA 15
ATOM 8492 C C . ARG A 1 23 ? -2.806 -8.971 -0.360 1.00 0.00 23 ARG A C 15
ATOM 8493 O O . ARG A 1 23 ? -2.708 -7.871 0.189 1.00 0.00 23 ARG A O 15
ATOM 8514 N N . SER A 1 24 ? -3.093 -9.136 -1.632 1.00 0.00 24 SER A N 15
ATOM 8515 C CA . SER A 1 24 ? -3.323 -8.029 -2.527 1.00 0.00 24 SER A CA 15
ATOM 8516 C C . SER A 1 24 ? -4.561 -7.236 -2.105 1.00 0.00 24 SER A C 15
ATOM 8517 O O . SER A 1 24 ? -4.670 -6.037 -2.381 1.00 0.00 24 SER A O 15
ATOM 8525 N N . ASP A 1 25 ? -5.426 -7.887 -1.334 1.00 0.00 25 ASP A N 15
ATOM 8526 C CA . ASP A 1 25 ? -6.586 -7.228 -0.740 1.00 0.00 25 ASP A CA 15
ATOM 8527 C C . ASP A 1 25 ? -6.125 -6.171 0.251 1.00 0.00 25 ASP A C 15
ATOM 8528 O O . ASP A 1 25 ? -6.549 -5.017 0.190 1.00 0.00 25 ASP A O 15
ATOM 8537 N N . HIS A 1 26 ? -5.188 -6.562 1.110 1.00 0.00 26 HIS A N 15
ATOM 8538 C CA . HIS A 1 26 ? -4.605 -5.646 2.085 1.00 0.00 26 HIS A CA 15
ATOM 8539 C C . HIS A 1 26 ? -3.950 -4.458 1.396 1.00 0.00 26 HIS A C 15
ATOM 8540 O O . HIS A 1 26 ? -4.042 -3.329 1.880 1.00 0.00 26 HIS A O 15
ATOM 8555 N N . LEU A 1 27 ? -3.351 -4.709 0.234 1.00 0.00 27 LEU A N 15
ATOM 8556 C CA . LEU A 1 27 ? -2.776 -3.644 -0.579 1.00 0.00 27 LEU A CA 15
ATOM 8557 C C . LEU A 1 27 ? -3.840 -2.595 -0.874 1.00 0.00 27 LEU A C 15
ATOM 8558 O O . LEU A 1 27 ? -3.712 -1.434 -0.483 1.00 0.00 27 LEU A O 15
ATOM 8574 N N . ALA A 1 28 ? -4.891 -3.030 -1.561 1.00 0.00 28 ALA A N 15
ATOM 8575 C CA . ALA A 1 28 ? -5.993 -2.157 -1.935 1.00 0.00 28 ALA A CA 15
ATOM 8576 C C . ALA A 1 28 ? -6.601 -1.470 -0.717 1.00 0.00 28 ALA A C 15
ATOM 8577 O O . ALA A 1 28 ? -6.909 -0.285 -0.770 1.00 0.00 28 ALA A O 15
ATOM 8584 N N . LEU A 1 29 ? -6.750 -2.216 0.382 1.00 0.00 29 LEU A N 15
ATOM 8585 C CA . LEU A 1 29 ? -7.303 -1.674 1.626 1.00 0.00 29 LEU A CA 15
ATOM 8586 C C . LEU A 1 29 ? -6.560 -0.411 2.055 1.00 0.00 29 LEU A C 15
ATOM 8587 O O . LEU A 1 29 ? -7.175 0.604 2.389 1.00 0.00 29 LEU A O 15
ATOM 8603 N N . HIS A 1 30 ? -5.239 -0.467 1.995 1.00 0.00 30 HIS A N 15
ATOM 8604 C CA . HIS A 1 30 ? -4.417 0.689 2.323 1.00 0.00 30 HIS A CA 15
ATOM 8605 C C . HIS A 1 30 ? -4.473 1.705 1.186 1.00 0.00 30 HIS A C 15
ATOM 8606 O O . HIS A 1 30 ? -4.406 2.913 1.405 1.00 0.00 30 HIS A O 15
ATOM 8620 N N . ARG A 1 31 ? -4.496 1.196 -0.034 1.00 0.00 31 ARG A N 15
ATOM 8621 C CA . ARG A 1 31 ? -4.406 2.041 -1.211 1.00 0.00 31 ARG A CA 15
ATOM 8622 C C . ARG A 1 31 ? -5.704 2.795 -1.478 1.00 0.00 31 ARG A C 15
ATOM 8623 O O . ARG A 1 31 ? -5.765 3.622 -2.386 1.00 0.00 31 ARG A O 15
ATOM 8644 N N . LYS A 1 32 ? -6.734 2.530 -0.685 1.00 0.00 32 LYS A N 15
ATOM 8645 C CA . LYS A 1 32 ? -8.003 3.229 -0.833 1.00 0.00 32 LYS A CA 15
ATOM 8646 C C . LYS A 1 32 ? -7.811 4.712 -0.544 1.00 0.00 32 LYS A C 15
ATOM 8647 O O . LYS A 1 32 ? -8.410 5.570 -1.194 1.00 0.00 32 LYS A O 15
ATOM 8666 N N . ARG A 1 33 ? -6.907 5.008 0.381 1.00 0.00 33 ARG A N 15
ATOM 8667 C CA . ARG A 1 33 ? -6.581 6.382 0.727 1.00 0.00 33 ARG A CA 15
ATOM 8668 C C . ARG A 1 33 ? -5.649 7.005 -0.312 1.00 0.00 33 ARG A C 15
ATOM 8669 O O . ARG A 1 33 ? -5.391 8.204 -0.279 1.00 0.00 33 ARG A O 15
ATOM 8690 N N . HIS A 1 34 ? -5.220 6.208 -1.289 1.00 0.00 34 HIS A N 15
ATOM 8691 C CA . HIS A 1 34 ? -4.389 6.719 -2.376 1.00 0.00 34 HIS A CA 15
ATOM 8692 C C . HIS A 1 34 ? -5.265 7.233 -3.510 1.00 0.00 34 HIS A C 15
ATOM 8693 O O . HIS A 1 34 ? -4.805 7.420 -4.637 1.00 0.00 34 HIS A O 15
ATOM 8707 N N . MET A 1 35 ? -6.515 7.535 -3.179 1.00 0.00 35 MET A N 15
ATOM 8708 C CA . MET A 1 35 ? -7.443 8.123 -4.133 1.00 0.00 35 MET A CA 15
ATOM 8709 C C . MET A 1 35 ? -7.225 9.629 -4.194 1.00 0.00 35 MET A C 15
ATOM 8710 O O . MET A 1 35 ? -7.779 10.320 -5.047 1.00 0.00 35 MET A O 15
ATOM 8724 N N . LEU A 1 36 ? -6.343 10.105 -3.328 1.00 0.00 36 LEU A N 15
ATOM 8725 C CA . LEU A 1 36 ? -5.949 11.501 -3.299 1.00 0.00 36 LEU A CA 15
ATOM 8726 C C . LEU A 1 36 ? -4.455 11.563 -3.058 1.00 0.00 36 LEU A C 15
ATOM 8727 O O . LEU A 1 36 ? -3.985 12.198 -2.109 1.00 0.00 36 LEU A O 15
ATOM 8743 N N . VAL A 1 37 ? -3.731 10.828 -3.898 1.00 0.00 37 VAL A N 15
ATOM 8744 C CA . VAL A 1 37 ? -2.284 10.674 -3.792 1.00 0.00 37 VAL A CA 15
ATOM 8745 C C . VAL A 1 37 ? -1.913 9.736 -2.639 1.00 0.00 37 VAL A C 15
ATOM 8746 O O . VAL A 1 37 ? -2.671 9.664 -1.651 1.00 0.00 37 VAL A O 15
ATOM 8761 N N . GLY A 1 1 ? 14.017 3.375 -0.496 1.00 0.00 1 GLY A N 16
ATOM 8762 C CA . GLY A 1 1 ? 13.035 4.484 -0.546 1.00 0.00 1 GLY A CA 16
ATOM 8763 C C . GLY A 1 1 ? 11.691 4.014 -1.048 1.00 0.00 1 GLY A C 16
ATOM 8764 O O . GLY A 1 1 ? 11.502 2.821 -1.274 1.00 0.00 1 GLY A O 16
ATOM 8770 N N . SER A 1 2 ? 10.760 4.942 -1.233 1.00 0.00 2 SER A N 16
ATOM 8771 C CA . SER A 1 2 ? 9.437 4.606 -1.732 1.00 0.00 2 SER A CA 16
ATOM 8772 C C . SER A 1 2 ? 9.527 3.986 -3.126 1.00 0.00 2 SER A C 16
ATOM 8773 O O . SER A 1 2 ? 10.198 4.525 -4.010 1.00 0.00 2 SER A O 16
ATOM 8781 N N . THR A 1 3 ? 8.957 2.788 -3.263 1.00 0.00 3 THR A N 16
ATOM 8782 C CA . THR A 1 3 ? 9.056 2.007 -4.493 1.00 0.00 3 THR A CA 16
ATOM 8783 C C . THR A 1 3 ? 10.519 1.698 -4.814 1.00 0.00 3 THR A C 16
ATOM 8784 O O . THR A 1 3 ? 11.074 2.195 -5.797 1.00 0.00 3 THR A O 16
ATOM 8795 N N . ARG A 1 4 ? 11.157 0.940 -3.926 1.00 0.00 4 ARG A N 16
ATOM 8796 C CA . ARG A 1 4 ? 12.583 0.647 -4.047 1.00 0.00 4 ARG A CA 16
ATOM 8797 C C . ARG A 1 4 ? 12.867 -0.291 -5.219 1.00 0.00 4 ARG A C 16
ATOM 8798 O O . ARG A 1 4 ? 13.981 -0.326 -5.740 1.00 0.00 4 ARG A O 16
ATOM 8819 N N . GLY A 1 5 ? 11.856 -1.039 -5.632 1.00 0.00 5 GLY A N 16
ATOM 8820 C CA . GLY A 1 5 ? 12.023 -1.962 -6.737 1.00 0.00 5 GLY A CA 16
ATOM 8821 C C . GLY A 1 5 ? 10.825 -2.867 -6.911 1.00 0.00 5 GLY A C 16
ATOM 8822 O O . GLY A 1 5 ? 10.879 -4.044 -6.547 1.00 0.00 5 GLY A O 16
ATOM 8826 N N . SER A 1 6 ? 9.771 -2.321 -7.522 1.00 0.00 6 SER A N 16
ATOM 8827 C CA . SER A 1 6 ? 8.541 -3.033 -7.799 1.00 0.00 6 SER A CA 16
ATOM 8828 C C . SER A 1 6 ? 7.876 -3.536 -6.530 1.00 0.00 6 SER A C 16
ATOM 8829 O O . SER A 1 6 ? 6.965 -2.903 -6.000 1.00 0.00 6 SER A O 16
ATOM 8837 N N . THR A 1 7 ? 8.369 -4.636 -6.026 1.00 0.00 7 THR A N 16
ATOM 8838 C CA . THR A 1 7 ? 7.882 -5.201 -4.785 1.00 0.00 7 THR A CA 16
ATOM 8839 C C . THR A 1 7 ? 9.041 -5.652 -3.905 1.00 0.00 7 THR A C 16
ATOM 8840 O O . THR A 1 7 ? 9.600 -6.732 -4.101 1.00 0.00 7 THR A O 16
ATOM 8851 N N . GLY A 1 8 ? 9.441 -4.782 -2.985 1.00 0.00 8 GLY A N 16
ATOM 8852 C CA . GLY A 1 8 ? 10.541 -5.084 -2.089 1.00 0.00 8 GLY A CA 16
ATOM 8853 C C . GLY A 1 8 ? 10.209 -6.232 -1.157 1.00 0.00 8 GLY A C 16
ATOM 8854 O O . GLY A 1 8 ? 10.311 -7.399 -1.542 1.00 0.00 8 GLY A O 16
ATOM 8858 N N . ILE A 1 9 ? 9.726 -5.916 0.036 1.00 0.00 9 ILE A N 16
ATOM 8859 C CA . ILE A 1 9 ? 9.257 -6.956 0.937 1.00 0.00 9 ILE A CA 16
ATOM 8860 C C . ILE A 1 9 ? 7.864 -7.411 0.508 1.00 0.00 9 ILE A C 16
ATOM 8861 O O . ILE A 1 9 ? 7.108 -6.603 -0.036 1.00 0.00 9 ILE A O 16
ATOM 8877 N N . LYS A 1 10 ? 7.478 -8.626 0.917 1.00 0.00 10 LYS A N 16
ATOM 8878 C CA . LYS A 1 10 ? 6.130 -9.167 0.679 1.00 0.00 10 LYS A CA 16
ATOM 8879 C C . LYS A 1 10 ? 5.751 -9.192 -0.815 1.00 0.00 10 LYS A C 16
ATOM 8880 O O . LYS A 1 10 ? 6.245 -8.406 -1.620 1.00 0.00 10 LYS A O 16
ATOM 8899 N N . PRO A 1 11 ? 4.941 -10.173 -1.230 1.00 0.00 11 PRO A N 16
ATOM 8900 C CA . PRO A 1 11 ? 4.544 -10.328 -2.638 1.00 0.00 11 PRO A CA 16
ATOM 8901 C C . PRO A 1 11 ? 3.731 -9.136 -3.151 1.00 0.00 11 PRO A C 16
ATOM 8902 O O . PRO A 1 11 ? 3.653 -8.890 -4.357 1.00 0.00 11 PRO A O 16
ATOM 8913 N N . PHE A 1 12 ? 3.120 -8.404 -2.226 1.00 0.00 12 PHE A N 16
ATOM 8914 C CA . PHE A 1 12 ? 2.292 -7.262 -2.576 1.00 0.00 12 PHE A CA 16
ATOM 8915 C C . PHE A 1 12 ? 2.640 -6.059 -1.710 1.00 0.00 12 PHE A C 16
ATOM 8916 O O . PHE A 1 12 ? 2.088 -5.881 -0.630 1.00 0.00 12 PHE A O 16
ATOM 8933 N N . GLN A 1 13 ? 3.549 -5.234 -2.186 1.00 0.00 13 GLN A N 16
ATOM 8934 C CA . GLN A 1 13 ? 3.942 -4.042 -1.454 1.00 0.00 13 GLN A CA 16
ATOM 8935 C C . GLN A 1 13 ? 3.234 -2.823 -2.037 1.00 0.00 13 GLN A C 16
ATOM 8936 O O . GLN A 1 13 ? 2.839 -2.839 -3.204 1.00 0.00 13 GLN A O 16
ATOM 8950 N N . CYS A 1 14 ? 3.151 -1.741 -1.271 1.00 0.00 14 CYS A N 16
ATOM 8951 C CA . CYS A 1 14 ? 2.588 -0.512 -1.803 1.00 0.00 14 CYS A CA 16
ATOM 8952 C C . CYS A 1 14 ? 3.572 0.124 -2.774 1.00 0.00 14 CYS A C 16
ATOM 8953 O O . CYS A 1 14 ? 4.715 0.404 -2.412 1.00 0.00 14 CYS A O 16
ATOM 8960 N N . PRO A 1 15 ? 3.124 0.408 -4.001 1.00 0.00 15 PRO A N 16
ATOM 8961 C CA . PRO A 1 15 ? 3.956 1.053 -5.010 1.00 0.00 15 PRO A CA 16
ATOM 8962 C C . PRO A 1 15 ? 4.088 2.555 -4.777 1.00 0.00 15 PRO A C 16
ATOM 8963 O O . PRO A 1 15 ? 4.809 3.241 -5.499 1.00 0.00 15 PRO A O 16
ATOM 8974 N N . ASP A 1 16 ? 3.379 3.061 -3.776 1.00 0.00 16 ASP A N 16
ATOM 8975 C CA . ASP A 1 16 ? 3.400 4.483 -3.470 1.00 0.00 16 ASP A CA 16
ATOM 8976 C C . ASP A 1 16 ? 4.241 4.751 -2.229 1.00 0.00 16 ASP A C 16
ATOM 8977 O O . ASP A 1 16 ? 4.896 5.787 -2.120 1.00 0.00 16 ASP A O 16
ATOM 8986 N N . CYS A 1 17 ? 4.173 3.837 -1.270 1.00 0.00 17 CYS A N 16
ATOM 8987 C CA . CYS A 1 17 ? 4.857 4.020 0.003 1.00 0.00 17 CYS A CA 16
ATOM 8988 C C . CYS A 1 17 ? 6.125 3.185 0.119 1.00 0.00 17 CYS A C 16
ATOM 8989 O O . CYS A 1 17 ? 6.962 3.468 0.979 1.00 0.00 17 CYS A O 16
ATOM 8996 N N . ASP A 1 18 ? 6.097 2.018 -0.524 1.00 0.00 18 ASP A N 16
ATOM 8997 C CA . ASP A 1 18 ? 7.093 0.966 -0.298 1.00 0.00 18 ASP A CA 16
ATOM 8998 C C . ASP A 1 18 ? 6.725 0.191 0.960 1.00 0.00 18 ASP A C 16
ATOM 8999 O O . ASP A 1 18 ? 7.586 -0.260 1.713 1.00 0.00 18 ASP A O 16
ATOM 9008 N N . ARG A 1 19 ? 5.423 -0.003 1.145 1.00 0.00 19 ARG A N 16
ATOM 9009 C CA . ARG A 1 19 ? 4.905 -0.799 2.251 1.00 0.00 19 ARG A CA 16
ATOM 9010 C C . ARG A 1 19 ? 5.034 -2.279 1.914 1.00 0.00 19 ARG A C 16
ATOM 9011 O O . ARG A 1 19 ? 5.820 -2.640 1.044 1.00 0.00 19 ARG A O 16
ATOM 9032 N N . SER A 1 20 ? 4.268 -3.140 2.575 1.00 0.00 20 SER A N 16
ATOM 9033 C CA . SER A 1 20 ? 4.329 -4.568 2.281 1.00 0.00 20 SER A CA 16
ATOM 9034 C C . SER A 1 20 ? 3.142 -5.321 2.880 1.00 0.00 20 SER A C 16
ATOM 9035 O O . SER A 1 20 ? 2.873 -5.228 4.078 1.00 0.00 20 SER A O 16
ATOM 9043 N N . PHE A 1 21 ? 2.436 -6.065 2.035 1.00 0.00 21 PHE A N 16
ATOM 9044 C CA . PHE A 1 21 ? 1.284 -6.847 2.460 1.00 0.00 21 PHE A CA 16
ATOM 9045 C C . PHE A 1 21 ? 1.354 -8.244 1.859 1.00 0.00 21 PHE A C 16
ATOM 9046 O O . PHE A 1 21 ? 1.902 -8.434 0.771 1.00 0.00 21 PHE A O 16
ATOM 9063 N N . SER A 1 22 ? 0.834 -9.220 2.578 1.00 0.00 22 SER A N 16
ATOM 9064 C CA . SER A 1 22 ? 0.853 -10.595 2.118 1.00 0.00 22 SER A CA 16
ATOM 9065 C C . SER A 1 22 ? -0.257 -10.839 1.096 1.00 0.00 22 SER A C 16
ATOM 9066 O O . SER A 1 22 ? -0.148 -11.719 0.240 1.00 0.00 22 SER A O 16
ATOM 9074 N N . ARG A 1 23 ? -1.332 -10.066 1.211 1.00 0.00 23 ARG A N 16
ATOM 9075 C CA . ARG A 1 23 ? -2.479 -10.198 0.323 1.00 0.00 23 ARG A CA 16
ATOM 9076 C C . ARG A 1 23 ? -2.733 -8.911 -0.420 1.00 0.00 23 ARG A C 16
ATOM 9077 O O . ARG A 1 23 ? -2.720 -7.821 0.153 1.00 0.00 23 ARG A O 16
ATOM 9098 N N . SER A 1 24 ? -2.976 -9.067 -1.706 1.00 0.00 24 SER A N 16
ATOM 9099 C CA . SER A 1 24 ? -3.237 -7.960 -2.593 1.00 0.00 24 SER A CA 16
ATOM 9100 C C . SER A 1 24 ? -4.505 -7.227 -2.179 1.00 0.00 24 SER A C 16
ATOM 9101 O O . SER A 1 24 ? -4.642 -6.022 -2.392 1.00 0.00 24 SER A O 16
ATOM 9109 N N . ASP A 1 25 ? -5.390 -7.949 -1.508 1.00 0.00 25 ASP A N 16
ATOM 9110 C CA . ASP A 1 25 ? -6.606 -7.360 -0.973 1.00 0.00 25 ASP A CA 16
ATOM 9111 C C . ASP A 1 25 ? -6.264 -6.322 0.090 1.00 0.00 25 ASP A C 16
ATOM 9112 O O . ASP A 1 25 ? -6.808 -5.220 0.093 1.00 0.00 25 ASP A O 16
ATOM 9121 N N . HIS A 1 26 ? -5.290 -6.652 0.933 1.00 0.00 26 HIS A N 16
ATOM 9122 C CA . HIS A 1 26 ? -4.840 -5.740 1.976 1.00 0.00 26 HIS A CA 16
ATOM 9123 C C . HIS A 1 26 ? -4.137 -4.532 1.371 1.00 0.00 26 HIS A C 16
ATOM 9124 O O . HIS A 1 26 ? -4.310 -3.408 1.842 1.00 0.00 26 HIS A O 16
ATOM 9139 N N . LEU A 1 27 ? -3.434 -4.759 0.261 1.00 0.00 27 LEU A N 16
ATOM 9140 C CA . LEU A 1 27 ? -2.824 -3.670 -0.496 1.00 0.00 27 LEU A CA 16
ATOM 9141 C C . LEU A 1 27 ? -3.886 -2.643 -0.877 1.00 0.00 27 LEU A C 16
ATOM 9142 O O . LEU A 1 27 ? -3.791 -1.467 -0.522 1.00 0.00 27 LEU A O 16
ATOM 9158 N N . ALA A 1 28 ? -4.884 -3.111 -1.619 1.00 0.00 28 ALA A N 16
ATOM 9159 C CA . ALA A 1 28 ? -5.968 -2.259 -2.096 1.00 0.00 28 ALA A CA 16
ATOM 9160 C C . ALA A 1 28 ? -6.652 -1.527 -0.949 1.00 0.00 28 ALA A C 16
ATOM 9161 O O . ALA A 1 28 ? -7.013 -0.359 -1.086 1.00 0.00 28 ALA A O 16
ATOM 9168 N N . LEU A 1 29 ? -6.803 -2.207 0.186 1.00 0.00 29 LEU A N 16
ATOM 9169 C CA . LEU A 1 29 ? -7.425 -1.611 1.364 1.00 0.00 29 LEU A CA 16
ATOM 9170 C C . LEU A 1 29 ? -6.666 -0.369 1.809 1.00 0.00 29 LEU A C 16
ATOM 9171 O O . LEU A 1 29 ? -7.263 0.670 2.087 1.00 0.00 29 LEU A O 16
ATOM 9187 N N . HIS A 1 30 ? -5.344 -0.470 1.832 1.00 0.00 30 HIS A N 16
ATOM 9188 C CA . HIS A 1 30 ? -4.506 0.662 2.197 1.00 0.00 30 HIS A CA 16
ATOM 9189 C C . HIS A 1 30 ? -4.502 1.697 1.075 1.00 0.00 30 HIS A C 16
ATOM 9190 O O . HIS A 1 30 ? -4.447 2.904 1.319 1.00 0.00 30 HIS A O 16
ATOM 9204 N N . ARG A 1 31 ? -4.514 1.213 -0.156 1.00 0.00 31 ARG A N 16
ATOM 9205 C CA . ARG A 1 31 ? -4.404 2.086 -1.313 1.00 0.00 31 ARG A CA 16
ATOM 9206 C C . ARG A 1 31 ? -5.673 2.904 -1.519 1.00 0.00 31 ARG A C 16
ATOM 9207 O O . ARG A 1 31 ? -5.697 3.824 -2.333 1.00 0.00 31 ARG A O 16
ATOM 9228 N N . LYS A 1 32 ? -6.694 2.621 -0.720 1.00 0.00 32 LYS A N 16
ATOM 9229 C CA . LYS A 1 32 ? -7.926 3.400 -0.742 1.00 0.00 32 LYS A CA 16
ATOM 9230 C C . LYS A 1 32 ? -7.635 4.841 -0.349 1.00 0.00 32 LYS A C 16
ATOM 9231 O O . LYS A 1 32 ? -8.250 5.780 -0.857 1.00 0.00 32 LYS A O 16
ATOM 9250 N N . ARG A 1 33 ? -6.635 5.011 0.506 1.00 0.00 33 ARG A N 16
ATOM 9251 C CA . ARG A 1 33 ? -6.214 6.333 0.941 1.00 0.00 33 ARG A CA 16
ATOM 9252 C C . ARG A 1 33 ? -5.451 7.055 -0.159 1.00 0.00 33 ARG A C 16
ATOM 9253 O O . ARG A 1 33 ? -5.282 8.274 -0.117 1.00 0.00 33 ARG A O 16
ATOM 9274 N N . HIS A 1 34 ? -5.012 6.304 -1.156 1.00 0.00 34 HIS A N 16
ATOM 9275 C CA . HIS A 1 34 ? -4.248 6.875 -2.257 1.00 0.00 34 HIS A CA 16
ATOM 9276 C C . HIS A 1 34 ? -5.167 7.422 -3.331 1.00 0.00 34 HIS A C 16
ATOM 9277 O O . HIS A 1 34 ? -4.713 8.037 -4.296 1.00 0.00 34 HIS A O 16
ATOM 9291 N N . MET A 1 35 ? -6.467 7.327 -3.080 1.00 0.00 35 MET A N 16
ATOM 9292 C CA . MET A 1 35 ? -7.458 7.943 -3.947 1.00 0.00 35 MET A CA 16
ATOM 9293 C C . MET A 1 35 ? -7.530 9.436 -3.652 1.00 0.00 35 MET A C 16
ATOM 9294 O O . MET A 1 35 ? -8.080 10.214 -4.431 1.00 0.00 35 MET A O 16
ATOM 9308 N N . LEU A 1 36 ? -6.852 9.834 -2.582 1.00 0.00 36 LEU A N 16
ATOM 9309 C CA . LEU A 1 36 ? -6.711 11.231 -2.230 1.00 0.00 36 LEU A CA 16
ATOM 9310 C C . LEU A 1 36 ? -5.272 11.483 -1.813 1.00 0.00 36 LEU A C 16
ATOM 9311 O O . LEU A 1 36 ? -5.010 12.040 -0.745 1.00 0.00 36 LEU A O 16
ATOM 9327 N N . VAL A 1 37 ? -4.354 11.073 -2.683 1.00 0.00 37 VAL A N 16
ATOM 9328 C CA . VAL A 1 37 ? -2.918 11.217 -2.460 1.00 0.00 37 VAL A CA 16
ATOM 9329 C C . VAL A 1 37 ? -2.464 10.488 -1.193 1.00 0.00 37 VAL A C 16
ATOM 9330 O O . VAL A 1 37 ? -2.076 9.302 -1.292 1.00 0.00 37 VAL A O 16
ATOM 9345 N N . GLY A 1 1 ? 8.229 3.100 -3.758 1.00 0.00 1 GLY A N 17
ATOM 9346 C CA . GLY A 1 1 ? 7.394 1.936 -3.369 1.00 0.00 1 GLY A CA 17
ATOM 9347 C C . GLY A 1 1 ? 7.671 0.725 -4.234 1.00 0.00 1 GLY A C 17
ATOM 9348 O O . GLY A 1 1 ? 7.961 0.869 -5.421 1.00 0.00 1 GLY A O 17
ATOM 9354 N N . SER A 1 2 ? 7.599 -0.466 -3.632 1.00 0.00 2 SER A N 17
ATOM 9355 C CA . SER A 1 2 ? 7.863 -1.721 -4.336 1.00 0.00 2 SER A CA 17
ATOM 9356 C C . SER A 1 2 ? 9.263 -1.724 -4.948 1.00 0.00 2 SER A C 17
ATOM 9357 O O . SER A 1 2 ? 9.427 -1.883 -6.156 1.00 0.00 2 SER A O 17
ATOM 9365 N N . THR A 1 3 ? 10.265 -1.509 -4.107 1.00 0.00 3 THR A N 17
ATOM 9366 C CA . THR A 1 3 ? 11.646 -1.429 -4.564 1.00 0.00 3 THR A CA 17
ATOM 9367 C C . THR A 1 3 ? 12.279 -2.814 -4.682 1.00 0.00 3 THR A C 17
ATOM 9368 O O . THR A 1 3 ? 13.409 -2.958 -5.149 1.00 0.00 3 THR A O 17
ATOM 9379 N N . ARG A 1 4 ? 11.489 -3.820 -4.334 1.00 0.00 4 ARG A N 17
ATOM 9380 C CA . ARG A 1 4 ? 11.880 -5.230 -4.439 1.00 0.00 4 ARG A CA 17
ATOM 9381 C C . ARG A 1 4 ? 13.225 -5.512 -3.760 1.00 0.00 4 ARG A C 17
ATOM 9382 O O . ARG A 1 4 ? 14.281 -5.470 -4.396 1.00 0.00 4 ARG A O 17
ATOM 9403 N N . GLY A 1 5 ? 13.171 -5.843 -2.478 1.00 0.00 5 GLY A N 17
ATOM 9404 C CA . GLY A 1 5 ? 14.373 -6.162 -1.732 1.00 0.00 5 GLY A CA 17
ATOM 9405 C C . GLY A 1 5 ? 14.163 -5.976 -0.247 1.00 0.00 5 GLY A C 17
ATOM 9406 O O . GLY A 1 5 ? 13.154 -6.427 0.294 1.00 0.00 5 GLY A O 17
ATOM 9410 N N . SER A 1 6 ? 15.023 -5.184 0.385 1.00 0.00 6 SER A N 17
ATOM 9411 C CA . SER A 1 6 ? 14.818 -4.809 1.777 1.00 0.00 6 SER A CA 17
ATOM 9412 C C . SER A 1 6 ? 13.732 -3.754 1.843 1.00 0.00 6 SER A C 17
ATOM 9413 O O . SER A 1 6 ? 12.729 -3.905 2.542 1.00 0.00 6 SER A O 17
ATOM 9421 N N . THR A 1 7 ? 13.801 -2.884 0.867 1.00 0.00 7 THR A N 17
ATOM 9422 C CA . THR A 1 7 ? 12.696 -2.013 0.547 1.00 0.00 7 THR A CA 17
ATOM 9423 C C . THR A 1 7 ? 11.900 -2.666 -0.571 1.00 0.00 7 THR A C 17
ATOM 9424 O O . THR A 1 7 ? 12.353 -2.720 -1.706 1.00 0.00 7 THR A O 17
ATOM 9435 N N . GLY A 1 8 ? 10.849 -3.366 -0.201 1.00 0.00 8 GLY A N 17
ATOM 9436 C CA . GLY A 1 8 ? 10.124 -4.166 -1.163 1.00 0.00 8 GLY A CA 17
ATOM 9437 C C . GLY A 1 8 ? 9.927 -5.588 -0.698 1.00 0.00 8 GLY A C 17
ATOM 9438 O O . GLY A 1 8 ? 10.119 -6.534 -1.465 1.00 0.00 8 GLY A O 17
ATOM 9442 N N . ILE A 1 9 ? 9.496 -5.730 0.545 1.00 0.00 9 ILE A N 17
ATOM 9443 C CA . ILE A 1 9 ? 9.165 -7.030 1.106 1.00 0.00 9 ILE A CA 17
ATOM 9444 C C . ILE A 1 9 ? 7.796 -7.482 0.604 1.00 0.00 9 ILE A C 17
ATOM 9445 O O . ILE A 1 9 ? 6.978 -6.643 0.236 1.00 0.00 9 ILE A O 17
ATOM 9461 N N . LYS A 1 10 ? 7.498 -8.777 0.730 1.00 0.00 10 LYS A N 17
ATOM 9462 C CA . LYS A 1 10 ? 6.170 -9.313 0.406 1.00 0.00 10 LYS A CA 17
ATOM 9463 C C . LYS A 1 10 ? 5.830 -9.166 -1.083 1.00 0.00 10 LYS A C 17
ATOM 9464 O O . LYS A 1 10 ? 6.297 -8.252 -1.763 1.00 0.00 10 LYS A O 17
ATOM 9483 N N . PRO A 1 11 ? 5.069 -10.122 -1.634 1.00 0.00 11 PRO A N 17
ATOM 9484 C CA . PRO A 1 11 ? 4.719 -10.131 -3.060 1.00 0.00 11 PRO A CA 17
ATOM 9485 C C . PRO A 1 11 ? 3.798 -8.976 -3.456 1.00 0.00 11 PRO A C 17
ATOM 9486 O O . PRO A 1 11 ? 3.643 -8.678 -4.639 1.00 0.00 11 PRO A O 17
ATOM 9497 N N . PHE A 1 12 ? 3.177 -8.339 -2.468 1.00 0.00 12 PHE A N 17
ATOM 9498 C CA . PHE A 1 12 ? 2.252 -7.245 -2.717 1.00 0.00 12 PHE A CA 17
ATOM 9499 C C . PHE A 1 12 ? 2.615 -6.030 -1.877 1.00 0.00 12 PHE A C 17
ATOM 9500 O O . PHE A 1 12 ? 2.211 -5.916 -0.724 1.00 0.00 12 PHE A O 17
ATOM 9517 N N . GLN A 1 13 ? 3.397 -5.140 -2.442 1.00 0.00 13 GLN A N 17
ATOM 9518 C CA . GLN A 1 13 ? 3.809 -3.944 -1.733 1.00 0.00 13 GLN A CA 17
ATOM 9519 C C . GLN A 1 13 ? 3.074 -2.723 -2.246 1.00 0.00 13 GLN A C 17
ATOM 9520 O O . GLN A 1 13 ? 2.651 -2.691 -3.401 1.00 0.00 13 GLN A O 17
ATOM 9534 N N . CYS A 1 14 ? 3.060 -1.669 -1.442 1.00 0.00 14 CYS A N 17
ATOM 9535 C CA . CYS A 1 14 ? 2.530 -0.401 -1.900 1.00 0.00 14 CYS A CA 17
ATOM 9536 C C . CYS A 1 14 ? 3.504 0.212 -2.895 1.00 0.00 14 CYS A C 17
ATOM 9537 O O . CYS A 1 14 ? 4.682 0.408 -2.579 1.00 0.00 14 CYS A O 17
ATOM 9544 N N . PRO A 1 15 ? 3.041 0.502 -4.113 1.00 0.00 15 PRO A N 17
ATOM 9545 C CA . PRO A 1 15 ? 3.883 1.083 -5.151 1.00 0.00 15 PRO A CA 17
ATOM 9546 C C . PRO A 1 15 ? 4.204 2.547 -4.888 1.00 0.00 15 PRO A C 17
ATOM 9547 O O . PRO A 1 15 ? 4.933 3.176 -5.653 1.00 0.00 15 PRO A O 17
ATOM 9558 N N . ASP A 1 16 ? 3.679 3.085 -3.795 1.00 0.00 16 ASP A N 17
ATOM 9559 C CA . ASP A 1 16 ? 3.929 4.476 -3.448 1.00 0.00 16 ASP A CA 17
ATOM 9560 C C . ASP A 1 16 ? 4.710 4.598 -2.144 1.00 0.00 16 ASP A C 17
ATOM 9561 O O . ASP A 1 16 ? 5.562 5.476 -2.004 1.00 0.00 16 ASP A O 17
ATOM 9570 N N . CYS A 1 17 ? 4.359 3.773 -1.165 1.00 0.00 17 CYS A N 17
ATOM 9571 C CA . CYS A 1 17 ? 4.938 3.898 0.171 1.00 0.00 17 CYS A CA 17
ATOM 9572 C C . CYS A 1 17 ? 6.138 2.995 0.386 1.00 0.00 17 CYS A C 17
ATOM 9573 O O . CYS A 1 17 ? 6.897 3.233 1.313 1.00 0.00 17 CYS A O 17
ATOM 9580 N N . ASP A 1 18 ? 6.104 1.829 -0.252 1.00 0.00 18 ASP A N 17
ATOM 9581 C CA . ASP A 1 18 ? 7.007 0.715 0.073 1.00 0.00 18 ASP A CA 17
ATOM 9582 C C . ASP A 1 18 ? 6.528 0.036 1.355 1.00 0.00 18 ASP A C 17
ATOM 9583 O O . ASP A 1 18 ? 7.198 -0.823 1.916 1.00 0.00 18 ASP A O 17
ATOM 9592 N N . ARG A 1 19 ? 5.230 0.204 1.613 1.00 0.00 19 ARG A N 17
ATOM 9593 C CA . ARG A 1 19 ? 4.534 -0.624 2.587 1.00 0.00 19 ARG A CA 17
ATOM 9594 C C . ARG A 1 19 ? 4.388 -2.015 2.005 1.00 0.00 19 ARG A C 17
ATOM 9595 O O . ARG A 1 19 ? 4.423 -2.166 0.795 1.00 0.00 19 ARG A O 17
ATOM 9616 N N . SER A 1 20 ? 4.218 -3.022 2.838 1.00 0.00 20 SER A N 17
ATOM 9617 C CA . SER A 1 20 ? 4.172 -4.397 2.335 1.00 0.00 20 SER A CA 17
ATOM 9618 C C . SER A 1 20 ? 2.966 -5.170 2.847 1.00 0.00 20 SER A C 17
ATOM 9619 O O . SER A 1 20 ? 2.532 -4.990 3.988 1.00 0.00 20 SER A O 17
ATOM 9627 N N . PHE A 1 21 ? 2.415 -6.009 1.976 1.00 0.00 21 PHE A N 17
ATOM 9628 C CA . PHE A 1 21 ? 1.238 -6.804 2.296 1.00 0.00 21 PHE A CA 17
ATOM 9629 C C . PHE A 1 21 ? 1.366 -8.198 1.693 1.00 0.00 21 PHE A C 17
ATOM 9630 O O . PHE A 1 21 ? 1.916 -8.368 0.606 1.00 0.00 21 PHE A O 17
ATOM 9647 N N . SER A 1 22 ? 0.885 -9.192 2.414 1.00 0.00 22 SER A N 17
ATOM 9648 C CA . SER A 1 22 ? 0.936 -10.567 1.958 1.00 0.00 22 SER A CA 17
ATOM 9649 C C . SER A 1 22 ? -0.260 -10.875 1.064 1.00 0.00 22 SER A C 17
ATOM 9650 O O . SER A 1 22 ? -0.232 -11.804 0.260 1.00 0.00 22 SER A O 17
ATOM 9658 N N . ARG A 1 23 ? -1.299 -10.059 1.192 1.00 0.00 23 ARG A N 17
ATOM 9659 C CA . ARG A 1 23 ? -2.497 -10.194 0.372 1.00 0.00 23 ARG A CA 17
ATOM 9660 C C . ARG A 1 23 ? -2.783 -8.884 -0.344 1.00 0.00 23 ARG A C 17
ATOM 9661 O O . ARG A 1 23 ? -2.775 -7.817 0.274 1.00 0.00 23 ARG A O 17
ATOM 9682 N N . SER A 1 24 ? -3.028 -8.968 -1.646 1.00 0.00 24 SER A N 17
ATOM 9683 C CA . SER A 1 24 ? -3.314 -7.789 -2.455 1.00 0.00 24 SER A CA 17
ATOM 9684 C C . SER A 1 24 ? -4.588 -7.098 -1.969 1.00 0.00 24 SER A C 17
ATOM 9685 O O . SER A 1 24 ? -4.770 -5.892 -2.152 1.00 0.00 24 SER A O 17
ATOM 9693 N N . ASP A 1 25 ? -5.434 -7.859 -1.287 1.00 0.00 25 ASP A N 17
ATOM 9694 C CA . ASP A 1 25 ? -6.642 -7.326 -0.683 1.00 0.00 25 ASP A CA 17
ATOM 9695 C C . ASP A 1 25 ? -6.289 -6.295 0.383 1.00 0.00 25 ASP A C 17
ATOM 9696 O O . ASP A 1 25 ? -6.795 -5.174 0.372 1.00 0.00 25 ASP A O 17
ATOM 9705 N N . HIS A 1 26 ? -5.332 -6.654 1.225 1.00 0.00 26 HIS A N 17
ATOM 9706 C CA . HIS A 1 26 ? -4.827 -5.753 2.257 1.00 0.00 26 HIS A CA 17
ATOM 9707 C C . HIS A 1 26 ? -4.125 -4.555 1.624 1.00 0.00 26 HIS A C 17
ATOM 9708 O O . HIS A 1 26 ? -4.265 -3.424 2.093 1.00 0.00 26 HIS A O 17
ATOM 9723 N N . LEU A 1 27 ? -3.441 -4.804 0.505 1.00 0.00 27 LEU A N 17
ATOM 9724 C CA . LEU A 1 27 ? -2.811 -3.741 -0.271 1.00 0.00 27 LEU A CA 17
ATOM 9725 C C . LEU A 1 27 ? -3.846 -2.688 -0.647 1.00 0.00 27 LEU A C 17
ATOM 9726 O O . LEU A 1 27 ? -3.713 -1.515 -0.299 1.00 0.00 27 LEU A O 17
ATOM 9742 N N . ALA A 1 28 ? -4.856 -3.127 -1.390 1.00 0.00 28 ALA A N 17
ATOM 9743 C CA . ALA A 1 28 ? -5.910 -2.247 -1.873 1.00 0.00 28 ALA A CA 17
ATOM 9744 C C . ALA A 1 28 ? -6.593 -1.506 -0.730 1.00 0.00 28 ALA A C 17
ATOM 9745 O O . ALA A 1 28 ? -6.906 -0.328 -0.859 1.00 0.00 28 ALA A O 17
ATOM 9752 N N . LEU A 1 29 ? -6.787 -2.186 0.397 1.00 0.00 29 LEU A N 17
ATOM 9753 C CA . LEU A 1 29 ? -7.395 -1.565 1.574 1.00 0.00 29 LEU A CA 17
ATOM 9754 C C . LEU A 1 29 ? -6.619 -0.320 1.985 1.00 0.00 29 LEU A C 17
ATOM 9755 O O . LEU A 1 29 ? -7.198 0.728 2.267 1.00 0.00 29 LEU A O 17
ATOM 9771 N N . HIS A 1 30 ? -5.300 -0.426 1.935 1.00 0.00 30 HIS A N 17
ATOM 9772 C CA . HIS A 1 30 ? -4.437 0.700 2.231 1.00 0.00 30 HIS A CA 17
ATOM 9773 C C . HIS A 1 30 ? -4.432 1.692 1.071 1.00 0.00 30 HIS A C 17
ATOM 9774 O O . HIS A 1 30 ? -4.354 2.904 1.275 1.00 0.00 30 HIS A O 17
ATOM 9788 N N . ARG A 1 31 ? -4.391 1.166 -0.145 1.00 0.00 31 ARG A N 17
ATOM 9789 C CA . ARG A 1 31 ? -4.214 2.004 -1.318 1.00 0.00 31 ARG A CA 17
ATOM 9790 C C . ARG A 1 31 ? -5.482 2.774 -1.655 1.00 0.00 31 ARG A C 17
ATOM 9791 O O . ARG A 1 31 ? -5.458 3.695 -2.468 1.00 0.00 31 ARG A O 17
ATOM 9812 N N . LYS A 1 32 ? -6.569 2.443 -0.978 1.00 0.00 32 LYS A N 17
ATOM 9813 C CA . LYS A 1 32 ? -7.821 3.160 -1.150 1.00 0.00 32 LYS A CA 17
ATOM 9814 C C . LYS A 1 32 ? -7.637 4.614 -0.746 1.00 0.00 32 LYS A C 17
ATOM 9815 O O . LYS A 1 32 ? -8.218 5.520 -1.341 1.00 0.00 32 LYS A O 17
ATOM 9834 N N . ARG A 1 33 ? -6.742 4.830 0.208 1.00 0.00 33 ARG A N 17
ATOM 9835 C CA . ARG A 1 33 ? -6.418 6.171 0.664 1.00 0.00 33 ARG A CA 17
ATOM 9836 C C . ARG A 1 33 ? -5.602 6.925 -0.378 1.00 0.00 33 ARG A C 17
ATOM 9837 O O . ARG A 1 33 ? -5.537 8.152 -0.354 1.00 0.00 33 ARG A O 17
ATOM 9858 N N . HIS A 1 34 ? -5.026 6.193 -1.319 1.00 0.00 34 HIS A N 17
ATOM 9859 C CA . HIS A 1 34 ? -4.229 6.804 -2.373 1.00 0.00 34 HIS A CA 17
ATOM 9860 C C . HIS A 1 34 ? -5.124 7.312 -3.496 1.00 0.00 34 HIS A C 17
ATOM 9861 O O . HIS A 1 34 ? -4.683 8.054 -4.373 1.00 0.00 34 HIS A O 17
ATOM 9875 N N . MET A 1 35 ? -6.400 6.959 -3.420 1.00 0.00 35 MET A N 17
ATOM 9876 C CA . MET A 1 35 ? -7.384 7.432 -4.384 1.00 0.00 35 MET A CA 17
ATOM 9877 C C . MET A 1 35 ? -8.141 8.622 -3.812 1.00 0.00 35 MET A C 17
ATOM 9878 O O . MET A 1 35 ? -8.903 9.289 -4.512 1.00 0.00 35 MET A O 17
ATOM 9892 N N . LEU A 1 36 ? -7.917 8.877 -2.530 1.00 0.00 36 LEU A N 17
ATOM 9893 C CA . LEU A 1 36 ? -8.553 9.989 -1.841 1.00 0.00 36 LEU A CA 17
ATOM 9894 C C . LEU A 1 36 ? -7.546 10.666 -0.919 1.00 0.00 36 LEU A C 17
ATOM 9895 O O . LEU A 1 36 ? -7.685 10.632 0.307 1.00 0.00 36 LEU A O 17
ATOM 9911 N N . VAL A 1 37 ? -6.497 11.218 -1.512 1.00 0.00 37 VAL A N 17
ATOM 9912 C CA . VAL A 1 37 ? -5.434 11.853 -0.745 1.00 0.00 37 VAL A CA 17
ATOM 9913 C C . VAL A 1 37 ? -5.792 13.297 -0.419 1.00 0.00 37 VAL A C 17
ATOM 9914 O O . VAL A 1 37 ? -6.877 13.754 -0.842 1.00 0.00 37 VAL A O 17
ATOM 9929 N N . GLY A 1 1 ? 10.386 -7.039 -4.944 1.00 0.00 1 GLY A N 18
ATOM 9930 C CA . GLY A 1 1 ? 11.506 -6.077 -4.812 1.00 0.00 1 GLY A CA 18
ATOM 9931 C C . GLY A 1 1 ? 11.158 -4.937 -3.880 1.00 0.00 1 GLY A C 18
ATOM 9932 O O . GLY A 1 1 ? 9.983 -4.641 -3.676 1.00 0.00 1 GLY A O 18
ATOM 9938 N N . SER A 1 2 ? 12.167 -4.296 -3.319 1.00 0.00 2 SER A N 18
ATOM 9939 C CA . SER A 1 2 ? 11.951 -3.178 -2.415 1.00 0.00 2 SER A CA 18
ATOM 9940 C C . SER A 1 2 ? 12.792 -1.981 -2.837 1.00 0.00 2 SER A C 18
ATOM 9941 O O . SER A 1 2 ? 13.758 -2.122 -3.590 1.00 0.00 2 SER A O 18
ATOM 9949 N N . THR A 1 3 ? 12.400 -0.804 -2.384 1.00 0.00 3 THR A N 18
ATOM 9950 C CA . THR A 1 3 ? 13.105 0.419 -2.730 1.00 0.00 3 THR A CA 18
ATOM 9951 C C . THR A 1 3 ? 14.273 0.653 -1.774 1.00 0.00 3 THR A C 18
ATOM 9952 O O . THR A 1 3 ? 14.415 -0.050 -0.772 1.00 0.00 3 THR A O 18
ATOM 9963 N N . ARG A 1 4 ? 15.105 1.637 -2.084 1.00 0.00 4 ARG A N 18
ATOM 9964 C CA . ARG A 1 4 ? 16.239 1.972 -1.238 1.00 0.00 4 ARG A CA 18
ATOM 9965 C C . ARG A 1 4 ? 15.807 2.908 -0.118 1.00 0.00 4 ARG A C 18
ATOM 9966 O O . ARG A 1 4 ? 16.015 4.118 -0.192 1.00 0.00 4 ARG A O 18
ATOM 9987 N N . GLY A 1 5 ? 15.148 2.354 0.883 1.00 0.00 5 GLY A N 18
ATOM 9988 C CA . GLY A 1 5 ? 14.649 3.153 1.980 1.00 0.00 5 GLY A CA 18
ATOM 9989 C C . GLY A 1 5 ? 13.528 2.455 2.715 1.00 0.00 5 GLY A C 18
ATOM 9990 O O . GLY A 1 5 ? 13.755 1.805 3.736 1.00 0.00 5 GLY A O 18
ATOM 9994 N N . SER A 1 6 ? 12.337 2.513 2.143 1.00 0.00 6 SER A N 18
ATOM 9995 C CA . SER A 1 6 ? 11.183 1.830 2.700 1.00 0.00 6 SER A CA 18
ATOM 9996 C C . SER A 1 6 ? 11.253 0.341 2.380 1.00 0.00 6 SER A C 18
ATOM 9997 O O . SER A 1 6 ? 11.871 -0.061 1.391 1.00 0.00 6 SER A O 18
ATOM 10005 N N . THR A 1 7 ? 10.765 -0.479 3.293 1.00 0.00 7 THR A N 18
ATOM 10006 C CA . THR A 1 7 ? 10.883 -1.917 3.155 1.00 0.00 7 THR A CA 18
ATOM 10007 C C . THR A 1 7 ? 9.652 -2.518 2.484 1.00 0.00 7 THR A C 18
ATOM 10008 O O . THR A 1 7 ? 8.718 -2.976 3.153 1.00 0.00 7 THR A O 18
ATOM 10019 N N . GLY A 1 8 ? 9.647 -2.477 1.158 1.00 0.00 8 GLY A N 18
ATOM 10020 C CA . GLY A 1 8 ? 8.539 -3.000 0.388 1.00 0.00 8 GLY A CA 18
ATOM 10021 C C . GLY A 1 8 ? 8.613 -4.502 0.230 1.00 0.00 8 GLY A C 18
ATOM 10022 O O . GLY A 1 8 ? 8.730 -5.017 -0.880 1.00 0.00 8 GLY A O 18
ATOM 10026 N N . ILE A 1 9 ? 8.588 -5.196 1.353 1.00 0.00 9 ILE A N 18
ATOM 10027 C CA . ILE A 1 9 ? 8.638 -6.648 1.372 1.00 0.00 9 ILE A CA 18
ATOM 10028 C C . ILE A 1 9 ? 7.276 -7.223 0.977 1.00 0.00 9 ILE A C 18
ATOM 10029 O O . ILE A 1 9 ? 6.304 -6.474 0.864 1.00 0.00 9 ILE A O 18
ATOM 10045 N N . LYS A 1 10 ? 7.216 -8.541 0.746 1.00 0.00 10 LYS A N 18
ATOM 10046 C CA . LYS A 1 10 ? 5.977 -9.215 0.344 1.00 0.00 10 LYS A CA 18
ATOM 10047 C C . LYS A 1 10 ? 5.616 -8.870 -1.103 1.00 0.00 10 LYS A C 18
ATOM 10048 O O . LYS A 1 10 ? 5.982 -7.812 -1.614 1.00 0.00 10 LYS A O 18
ATOM 10067 N N . PRO A 1 11 ? 5.001 -9.814 -1.833 1.00 0.00 11 PRO A N 18
ATOM 10068 C CA . PRO A 1 11 ? 4.671 -9.631 -3.254 1.00 0.00 11 PRO A CA 18
ATOM 10069 C C . PRO A 1 11 ? 3.703 -8.472 -3.490 1.00 0.00 11 PRO A C 18
ATOM 10070 O O . PRO A 1 11 ? 3.551 -7.991 -4.615 1.00 0.00 11 PRO A O 18
ATOM 10081 N N . PHE A 1 12 ? 3.041 -8.032 -2.427 1.00 0.00 12 PHE A N 18
ATOM 10082 C CA . PHE A 1 12 ? 2.077 -6.951 -2.523 1.00 0.00 12 PHE A CA 18
ATOM 10083 C C . PHE A 1 12 ? 2.478 -5.779 -1.641 1.00 0.00 12 PHE A C 18
ATOM 10084 O O . PHE A 1 12 ? 1.913 -5.568 -0.574 1.00 0.00 12 PHE A O 18
ATOM 10101 N N . GLN A 1 13 ? 3.438 -5.002 -2.107 1.00 0.00 13 GLN A N 18
ATOM 10102 C CA . GLN A 1 13 ? 3.863 -3.811 -1.411 1.00 0.00 13 GLN A CA 18
ATOM 10103 C C . GLN A 1 13 ? 3.227 -2.590 -2.063 1.00 0.00 13 GLN A C 18
ATOM 10104 O O . GLN A 1 13 ? 2.876 -2.629 -3.243 1.00 0.00 13 GLN A O 18
ATOM 10118 N N . CYS A 1 14 ? 3.095 -1.503 -1.313 1.00 0.00 14 CYS A N 18
ATOM 10119 C CA . CYS A 1 14 ? 2.532 -0.286 -1.870 1.00 0.00 14 CYS A CA 18
ATOM 10120 C C . CYS A 1 14 ? 3.498 0.315 -2.882 1.00 0.00 14 CYS A C 18
ATOM 10121 O O . CYS A 1 14 ? 4.666 0.534 -2.573 1.00 0.00 14 CYS A O 18
ATOM 10128 N N . PRO A 1 15 ? 3.028 0.601 -4.099 1.00 0.00 15 PRO A N 18
ATOM 10129 C CA . PRO A 1 15 ? 3.865 1.193 -5.141 1.00 0.00 15 PRO A CA 18
ATOM 10130 C C . PRO A 1 15 ? 4.159 2.670 -4.887 1.00 0.00 15 PRO A C 18
ATOM 10131 O O . PRO A 1 15 ? 4.883 3.306 -5.653 1.00 0.00 15 PRO A O 18
ATOM 10142 N N . ASP A 1 16 ? 3.591 3.216 -3.816 1.00 0.00 16 ASP A N 18
ATOM 10143 C CA . ASP A 1 16 ? 3.796 4.622 -3.486 1.00 0.00 16 ASP A CA 18
ATOM 10144 C C . ASP A 1 16 ? 4.573 4.775 -2.184 1.00 0.00 16 ASP A C 18
ATOM 10145 O O . ASP A 1 16 ? 5.391 5.684 -2.039 1.00 0.00 16 ASP A O 18
ATOM 10154 N N . CYS A 1 17 ? 4.297 3.902 -1.226 1.00 0.00 17 CYS A N 18
ATOM 10155 C CA . CYS A 1 17 ? 4.949 3.971 0.079 1.00 0.00 17 CYS A CA 18
ATOM 10156 C C . CYS A 1 17 ? 6.050 2.925 0.214 1.00 0.00 17 CYS A C 18
ATOM 10157 O O . CYS A 1 17 ? 6.959 3.081 1.031 1.00 0.00 17 CYS A O 18
ATOM 10164 N N . ASP A 1 18 ? 5.845 1.790 -0.448 1.00 0.00 18 ASP A N 18
ATOM 10165 C CA . ASP A 1 18 ? 6.718 0.620 -0.320 1.00 0.00 18 ASP A CA 18
ATOM 10166 C C . ASP A 1 18 ? 6.508 -0.041 1.033 1.00 0.00 18 ASP A C 18
ATOM 10167 O O . ASP A 1 18 ? 7.452 -0.292 1.783 1.00 0.00 18 ASP A O 18
ATOM 10176 N N . ARG A 1 19 ? 5.245 -0.335 1.324 1.00 0.00 19 ARG A N 18
ATOM 10177 C CA . ARG A 1 19 ? 4.873 -1.046 2.539 1.00 0.00 19 ARG A CA 18
ATOM 10178 C C . ARG A 1 19 ? 4.992 -2.546 2.305 1.00 0.00 19 ARG A C 18
ATOM 10179 O O . ARG A 1 19 ? 5.727 -2.975 1.426 1.00 0.00 19 ARG A O 18
ATOM 10200 N N . SER A 1 20 ? 4.245 -3.349 3.047 1.00 0.00 20 SER A N 18
ATOM 10201 C CA . SER A 1 20 ? 4.275 -4.787 2.829 1.00 0.00 20 SER A CA 18
ATOM 10202 C C . SER A 1 20 ? 2.978 -5.455 3.247 1.00 0.00 20 SER A C 18
ATOM 10203 O O . SER A 1 20 ? 2.547 -5.351 4.397 1.00 0.00 20 SER A O 18
ATOM 10211 N N . PHE A 1 21 ? 2.389 -6.172 2.306 1.00 0.00 21 PHE A N 18
ATOM 10212 C CA . PHE A 1 21 ? 1.172 -6.928 2.543 1.00 0.00 21 PHE A CA 18
ATOM 10213 C C . PHE A 1 21 ? 1.284 -8.277 1.850 1.00 0.00 21 PHE A C 18
ATOM 10214 O O . PHE A 1 21 ? 1.727 -8.359 0.706 1.00 0.00 21 PHE A O 18
ATOM 10231 N N . SER A 1 22 ? 0.895 -9.334 2.539 1.00 0.00 22 SER A N 18
ATOM 10232 C CA . SER A 1 22 ? 0.937 -10.667 1.962 1.00 0.00 22 SER A CA 18
ATOM 10233 C C . SER A 1 22 ? -0.348 -10.934 1.181 1.00 0.00 22 SER A C 18
ATOM 10234 O O . SER A 1 22 ? -0.454 -11.907 0.433 1.00 0.00 22 SER A O 18
ATOM 10242 N N . ARG A 1 23 ? -1.325 -10.059 1.382 1.00 0.00 23 ARG A N 18
ATOM 10243 C CA . ARG A 1 23 ? -2.622 -10.175 0.731 1.00 0.00 23 ARG A CA 18
ATOM 10244 C C . ARG A 1 23 ? -2.818 -9.078 -0.287 1.00 0.00 23 ARG A C 18
ATOM 10245 O O . ARG A 1 23 ? -2.603 -7.895 -0.012 1.00 0.00 23 ARG A O 18
ATOM 10266 N N . SER A 1 24 ? -3.243 -9.498 -1.459 1.00 0.00 24 SER A N 18
ATOM 10267 C CA . SER A 1 24 ? -3.487 -8.613 -2.571 1.00 0.00 24 SER A CA 18
ATOM 10268 C C . SER A 1 24 ? -4.618 -7.634 -2.260 1.00 0.00 24 SER A C 18
ATOM 10269 O O . SER A 1 24 ? -4.658 -6.521 -2.788 1.00 0.00 24 SER A O 18
ATOM 10277 N N . ASP A 1 25 ? -5.511 -8.040 -1.372 1.00 0.00 25 ASP A N 18
ATOM 10278 C CA . ASP A 1 25 ? -6.616 -7.187 -0.959 1.00 0.00 25 ASP A CA 18
ATOM 10279 C C . ASP A 1 25 ? -6.157 -6.195 0.099 1.00 0.00 25 ASP A C 18
ATOM 10280 O O . ASP A 1 25 ? -6.621 -5.056 0.144 1.00 0.00 25 ASP A O 18
ATOM 10289 N N . HIS A 1 26 ? -5.206 -6.632 0.920 1.00 0.00 26 HIS A N 18
ATOM 10290 C CA . HIS A 1 26 ? -4.642 -5.788 1.969 1.00 0.00 26 HIS A CA 18
ATOM 10291 C C . HIS A 1 26 ? -3.940 -4.580 1.366 1.00 0.00 26 HIS A C 18
ATOM 10292 O O . HIS A 1 26 ? -4.056 -3.467 1.879 1.00 0.00 26 HIS A O 18
ATOM 10307 N N . LEU A 1 27 ? -3.292 -4.791 0.223 1.00 0.00 27 LEU A N 18
ATOM 10308 C CA . LEU A 1 27 ? -2.681 -3.698 -0.523 1.00 0.00 27 LEU A CA 18
ATOM 10309 C C . LEU A 1 27 ? -3.726 -2.632 -0.826 1.00 0.00 27 LEU A C 18
ATOM 10310 O O . LEU A 1 27 ? -3.593 -1.473 -0.425 1.00 0.00 27 LEU A O 18
ATOM 10326 N N . ALA A 1 28 ? -4.750 -3.047 -1.563 1.00 0.00 28 ALA A N 18
ATOM 10327 C CA . ALA A 1 28 ? -5.824 -2.159 -1.985 1.00 0.00 28 ALA A CA 18
ATOM 10328 C C . ALA A 1 28 ? -6.475 -1.453 -0.799 1.00 0.00 28 ALA A C 18
ATOM 10329 O O . ALA A 1 28 ? -6.828 -0.283 -0.898 1.00 0.00 28 ALA A O 18
ATOM 10336 N N . LEU A 1 29 ? -6.612 -2.163 0.321 1.00 0.00 29 LEU A N 18
ATOM 10337 C CA . LEU A 1 29 ? -7.199 -1.592 1.533 1.00 0.00 29 LEU A CA 18
ATOM 10338 C C . LEU A 1 29 ? -6.475 -0.318 1.949 1.00 0.00 29 LEU A C 18
ATOM 10339 O O . LEU A 1 29 ? -7.102 0.724 2.149 1.00 0.00 29 LEU A O 18
ATOM 10355 N N . HIS A 1 30 ? -5.153 -0.394 2.015 1.00 0.00 30 HIS A N 18
ATOM 10356 C CA . HIS A 1 30 ? -4.335 0.768 2.340 1.00 0.00 30 HIS A CA 18
ATOM 10357 C C . HIS A 1 30 ? -4.348 1.760 1.184 1.00 0.00 30 HIS A C 18
ATOM 10358 O O . HIS A 1 30 ? -4.289 2.975 1.383 1.00 0.00 30 HIS A O 18
ATOM 10372 N N . ARG A 1 31 ? -4.360 1.229 -0.028 1.00 0.00 31 ARG A N 18
ATOM 10373 C CA . ARG A 1 31 ? -4.250 2.051 -1.216 1.00 0.00 31 ARG A CA 18
ATOM 10374 C C . ARG A 1 31 ? -5.545 2.797 -1.502 1.00 0.00 31 ARG A C 18
ATOM 10375 O O . ARG A 1 31 ? -5.592 3.646 -2.388 1.00 0.00 31 ARG A O 18
ATOM 10396 N N . LYS A 1 32 ? -6.575 2.526 -0.709 1.00 0.00 32 LYS A N 18
ATOM 10397 C CA . LYS A 1 32 ? -7.845 3.228 -0.840 1.00 0.00 32 LYS A CA 18
ATOM 10398 C C . LYS A 1 32 ? -7.653 4.710 -0.554 1.00 0.00 32 LYS A C 18
ATOM 10399 O O . LYS A 1 32 ? -8.336 5.557 -1.126 1.00 0.00 32 LYS A O 18
ATOM 10418 N N . ARG A 1 33 ? -6.657 5.015 0.268 1.00 0.00 33 ARG A N 18
ATOM 10419 C CA . ARG A 1 33 ? -6.323 6.393 0.596 1.00 0.00 33 ARG A CA 18
ATOM 10420 C C . ARG A 1 33 ? -5.521 7.038 -0.529 1.00 0.00 33 ARG A C 18
ATOM 10421 O O . ARG A 1 33 ? -5.386 8.257 -0.589 1.00 0.00 33 ARG A O 18
ATOM 10442 N N . HIS A 1 34 ? -5.063 6.218 -1.462 1.00 0.00 34 HIS A N 18
ATOM 10443 C CA . HIS A 1 34 ? -4.339 6.713 -2.625 1.00 0.00 34 HIS A CA 18
ATOM 10444 C C . HIS A 1 34 ? -5.296 6.901 -3.788 1.00 0.00 34 HIS A C 18
ATOM 10445 O O . HIS A 1 34 ? -4.924 7.421 -4.840 1.00 0.00 34 HIS A O 18
ATOM 10459 N N . MET A 1 35 ? -6.540 6.489 -3.584 1.00 0.00 35 MET A N 18
ATOM 10460 C CA . MET A 1 35 ? -7.566 6.604 -4.611 1.00 0.00 35 MET A CA 18
ATOM 10461 C C . MET A 1 35 ? -8.339 7.904 -4.435 1.00 0.00 35 MET A C 18
ATOM 10462 O O . MET A 1 35 ? -9.441 8.071 -4.962 1.00 0.00 35 MET A O 18
ATOM 10476 N N . LEU A 1 36 ? -7.723 8.837 -3.720 1.00 0.00 36 LEU A N 18
ATOM 10477 C CA . LEU A 1 36 ? -8.293 10.153 -3.513 1.00 0.00 36 LEU A CA 18
ATOM 10478 C C . LEU A 1 36 ? -7.169 11.179 -3.485 1.00 0.00 36 LEU A C 18
ATOM 10479 O O . LEU A 1 36 ? -7.064 11.978 -2.554 1.00 0.00 36 LEU A O 18
ATOM 10495 N N . VAL A 1 37 ? -6.336 11.131 -4.523 1.00 0.00 37 VAL A N 18
ATOM 10496 C CA . VAL A 1 37 ? -5.175 12.012 -4.660 1.00 0.00 37 VAL A CA 18
ATOM 10497 C C . VAL A 1 37 ? -4.181 11.810 -3.514 1.00 0.00 37 VAL A C 18
ATOM 10498 O O . VAL A 1 37 ? -3.234 11.015 -3.689 1.00 0.00 37 VAL A O 18
ATOM 10513 N N . GLY A 1 1 ? 3.907 9.771 0.884 1.00 0.00 1 GLY A N 19
ATOM 10514 C CA . GLY A 1 1 ? 5.269 10.060 0.380 1.00 0.00 1 GLY A CA 19
ATOM 10515 C C . GLY A 1 1 ? 5.930 8.828 -0.197 1.00 0.00 1 GLY A C 19
ATOM 10516 O O . GLY A 1 1 ? 5.800 7.735 0.353 1.00 0.00 1 GLY A O 19
ATOM 10522 N N . SER A 1 2 ? 6.604 8.995 -1.327 1.00 0.00 2 SER A N 19
ATOM 10523 C CA . SER A 1 2 ? 7.246 7.882 -2.010 1.00 0.00 2 SER A CA 19
ATOM 10524 C C . SER A 1 2 ? 8.336 7.253 -1.145 1.00 0.00 2 SER A C 19
ATOM 10525 O O . SER A 1 2 ? 9.177 7.956 -0.582 1.00 0.00 2 SER A O 19
ATOM 10533 N N . THR A 1 3 ? 8.300 5.925 -1.046 1.00 0.00 3 THR A N 19
ATOM 10534 C CA . THR A 1 3 ? 9.280 5.160 -0.275 1.00 0.00 3 THR A CA 19
ATOM 10535 C C . THR A 1 3 ? 9.380 5.645 1.174 1.00 0.00 3 THR A C 19
ATOM 10536 O O . THR A 1 3 ? 10.466 5.698 1.749 1.00 0.00 3 THR A O 19
ATOM 10547 N N . ARG A 1 4 ? 8.240 5.972 1.771 1.00 0.00 4 ARG A N 19
ATOM 10548 C CA . ARG A 1 4 ? 8.215 6.418 3.161 1.00 0.00 4 ARG A CA 19
ATOM 10549 C C . ARG A 1 4 ? 8.421 5.242 4.106 1.00 0.00 4 ARG A C 19
ATOM 10550 O O . ARG A 1 4 ? 8.902 5.412 5.227 1.00 0.00 4 ARG A O 19
ATOM 10571 N N . GLY A 1 5 ? 8.062 4.049 3.650 1.00 0.00 5 GLY A N 19
ATOM 10572 C CA . GLY A 1 5 ? 8.212 2.869 4.476 1.00 0.00 5 GLY A CA 19
ATOM 10573 C C . GLY A 1 5 ? 9.503 2.129 4.196 1.00 0.00 5 GLY A C 19
ATOM 10574 O O . GLY A 1 5 ? 10.082 1.527 5.101 1.00 0.00 5 GLY A O 19
ATOM 10578 N N . SER A 1 6 ? 9.964 2.206 2.945 1.00 0.00 6 SER A N 19
ATOM 10579 C CA . SER A 1 6 ? 11.194 1.553 2.514 1.00 0.00 6 SER A CA 19
ATOM 10580 C C . SER A 1 6 ? 11.185 0.063 2.861 1.00 0.00 6 SER A C 19
ATOM 10581 O O . SER A 1 6 ? 12.208 -0.508 3.246 1.00 0.00 6 SER A O 19
ATOM 10589 N N . THR A 1 7 ? 10.011 -0.546 2.776 1.00 0.00 7 THR A N 19
ATOM 10590 C CA . THR A 1 7 ? 9.842 -1.938 3.151 1.00 0.00 7 THR A CA 19
ATOM 10591 C C . THR A 1 7 ? 9.190 -2.732 2.025 1.00 0.00 7 THR A C 19
ATOM 10592 O O . THR A 1 7 ? 8.021 -3.109 2.121 1.00 0.00 7 THR A O 19
ATOM 10603 N N . GLY A 1 8 ? 9.955 -3.005 0.976 1.00 0.00 8 GLY A N 19
ATOM 10604 C CA . GLY A 1 8 ? 9.438 -3.757 -0.155 1.00 0.00 8 GLY A CA 19
ATOM 10605 C C . GLY A 1 8 ? 9.396 -5.250 0.102 1.00 0.00 8 GLY A C 19
ATOM 10606 O O . GLY A 1 8 ? 9.673 -6.056 -0.787 1.00 0.00 8 GLY A O 19
ATOM 10610 N N . ILE A 1 9 ? 8.958 -5.601 1.296 1.00 0.00 9 ILE A N 19
ATOM 10611 C CA . ILE A 1 9 ? 8.737 -6.988 1.675 1.00 0.00 9 ILE A CA 19
ATOM 10612 C C . ILE A 1 9 ? 7.420 -7.482 1.083 1.00 0.00 9 ILE A C 19
ATOM 10613 O O . ILE A 1 9 ? 6.571 -6.671 0.721 1.00 0.00 9 ILE A O 19
ATOM 10629 N N . LYS A 1 10 ? 7.215 -8.801 1.067 1.00 0.00 10 LYS A N 19
ATOM 10630 C CA . LYS A 1 10 ? 5.945 -9.387 0.628 1.00 0.00 10 LYS A CA 19
ATOM 10631 C C . LYS A 1 10 ? 5.699 -9.163 -0.868 1.00 0.00 10 LYS A C 19
ATOM 10632 O O . LYS A 1 10 ? 6.202 -8.213 -1.459 1.00 0.00 10 LYS A O 19
ATOM 10651 N N . PRO A 1 11 ? 5.019 -10.107 -1.531 1.00 0.00 11 PRO A N 19
ATOM 10652 C CA . PRO A 1 11 ? 4.795 -10.049 -2.983 1.00 0.00 11 PRO A CA 19
ATOM 10653 C C . PRO A 1 11 ? 3.947 -8.849 -3.417 1.00 0.00 11 PRO A C 19
ATOM 10654 O O . PRO A 1 11 ? 3.917 -8.497 -4.597 1.00 0.00 11 PRO A O 19
ATOM 10665 N N . PHE A 1 12 ? 3.235 -8.244 -2.469 1.00 0.00 12 PHE A N 19
ATOM 10666 C CA . PHE A 1 12 ? 2.351 -7.128 -2.763 1.00 0.00 12 PHE A CA 19
ATOM 10667 C C . PHE A 1 12 ? 2.677 -5.932 -1.881 1.00 0.00 12 PHE A C 19
ATOM 10668 O O . PHE A 1 12 ? 2.150 -5.804 -0.781 1.00 0.00 12 PHE A O 19
ATOM 10685 N N . GLN A 1 13 ? 3.525 -5.051 -2.369 1.00 0.00 13 GLN A N 19
ATOM 10686 C CA . GLN A 1 13 ? 3.856 -3.842 -1.633 1.00 0.00 13 GLN A CA 19
ATOM 10687 C C . GLN A 1 13 ? 3.005 -2.686 -2.089 1.00 0.00 13 GLN A C 19
ATOM 10688 O O . GLN A 1 13 ? 2.520 -2.676 -3.220 1.00 0.00 13 GLN A O 19
ATOM 10702 N N . CYS A 1 14 ? 3.080 -1.609 -1.333 1.00 0.00 14 CYS A N 19
ATOM 10703 C CA . CYS A 1 14 ? 2.557 -0.350 -1.815 1.00 0.00 14 CYS A CA 19
ATOM 10704 C C . CYS A 1 14 ? 3.526 0.259 -2.822 1.00 0.00 14 CYS A C 19
ATOM 10705 O O . CYS A 1 14 ? 4.690 0.506 -2.497 1.00 0.00 14 CYS A O 19
ATOM 10712 N N . PRO A 1 15 ? 3.053 0.553 -4.037 1.00 0.00 15 PRO A N 19
ATOM 10713 C CA . PRO A 1 15 ? 3.870 1.201 -5.059 1.00 0.00 15 PRO A CA 19
ATOM 10714 C C . PRO A 1 15 ? 4.017 2.704 -4.809 1.00 0.00 15 PRO A C 19
ATOM 10715 O O . PRO A 1 15 ? 4.547 3.436 -5.645 1.00 0.00 15 PRO A O 19
ATOM 10726 N N . ASP A 1 16 ? 3.490 3.168 -3.683 1.00 0.00 16 ASP A N 19
ATOM 10727 C CA . ASP A 1 16 ? 3.544 4.585 -3.341 1.00 0.00 16 ASP A CA 19
ATOM 10728 C C . ASP A 1 16 ? 4.408 4.812 -2.112 1.00 0.00 16 ASP A C 19
ATOM 10729 O O . ASP A 1 16 ? 5.135 5.798 -2.020 1.00 0.00 16 ASP A O 19
ATOM 10738 N N . CYS A 1 17 ? 4.268 3.929 -1.139 1.00 0.00 17 CYS A N 19
ATOM 10739 C CA . CYS A 1 17 ? 4.954 4.080 0.134 1.00 0.00 17 CYS A CA 19
ATOM 10740 C C . CYS A 1 17 ? 6.143 3.141 0.265 1.00 0.00 17 CYS A C 19
ATOM 10741 O O . CYS A 1 17 ? 6.995 3.361 1.130 1.00 0.00 17 CYS A O 19
ATOM 10748 N N . ASP A 1 18 ? 6.023 1.975 -0.371 1.00 0.00 18 ASP A N 19
ATOM 10749 C CA . ASP A 1 18 ? 6.928 0.846 -0.130 1.00 0.00 18 ASP A CA 19
ATOM 10750 C C . ASP A 1 18 ? 6.512 0.164 1.157 1.00 0.00 18 ASP A C 19
ATOM 10751 O O . ASP A 1 18 ? 7.342 -0.275 1.950 1.00 0.00 18 ASP A O 19
ATOM 10760 N N . ARG A 1 19 ? 5.201 -0.001 1.299 1.00 0.00 19 ARG A N 19
ATOM 10761 C CA . ARG A 1 19 ? 4.639 -0.789 2.381 1.00 0.00 19 ARG A CA 19
ATOM 10762 C C . ARG A 1 19 ? 4.733 -2.251 1.986 1.00 0.00 19 ARG A C 19
ATOM 10763 O O . ARG A 1 19 ? 5.278 -2.561 0.935 1.00 0.00 19 ARG A O 19
ATOM 10784 N N . SER A 1 20 ? 4.178 -3.148 2.774 1.00 0.00 20 SER A N 19
ATOM 10785 C CA . SER A 1 20 ? 4.230 -4.553 2.413 1.00 0.00 20 SER A CA 19
ATOM 10786 C C . SER A 1 20 ? 2.995 -5.310 2.871 1.00 0.00 20 SER A C 19
ATOM 10787 O O . SER A 1 20 ? 2.579 -5.218 4.028 1.00 0.00 20 SER A O 19
ATOM 10795 N N . PHE A 1 21 ? 2.400 -6.038 1.941 1.00 0.00 21 PHE A N 19
ATOM 10796 C CA . PHE A 1 21 ? 1.196 -6.803 2.215 1.00 0.00 21 PHE A CA 19
ATOM 10797 C C . PHE A 1 21 ? 1.319 -8.207 1.643 1.00 0.00 21 PHE A C 19
ATOM 10798 O O . PHE A 1 21 ? 1.818 -8.399 0.531 1.00 0.00 21 PHE A O 19
ATOM 10815 N N . SER A 1 22 ? 0.854 -9.183 2.400 1.00 0.00 22 SER A N 19
ATOM 10816 C CA . SER A 1 22 ? 0.865 -10.563 1.960 1.00 0.00 22 SER A CA 19
ATOM 10817 C C . SER A 1 22 ? -0.353 -10.833 1.082 1.00 0.00 22 SER A C 19
ATOM 10818 O O . SER A 1 22 ? -0.344 -11.716 0.225 1.00 0.00 22 SER A O 19
ATOM 10826 N N . ARG A 1 23 ? -1.396 -10.044 1.302 1.00 0.00 23 ARG A N 19
ATOM 10827 C CA . ARG A 1 23 ? -2.629 -10.167 0.547 1.00 0.00 23 ARG A CA 19
ATOM 10828 C C . ARG A 1 23 ? -2.831 -8.954 -0.347 1.00 0.00 23 ARG A C 19
ATOM 10829 O O . ARG A 1 23 ? -2.750 -7.813 0.112 1.00 0.00 23 ARG A O 19
ATOM 10850 N N . SER A 1 24 ? -3.155 -9.208 -1.606 1.00 0.00 24 SER A N 19
ATOM 10851 C CA . SER A 1 24 ? -3.436 -8.141 -2.560 1.00 0.00 24 SER A CA 19
ATOM 10852 C C . SER A 1 24 ? -4.653 -7.334 -2.108 1.00 0.00 24 SER A C 19
ATOM 10853 O O . SER A 1 24 ? -4.765 -6.137 -2.386 1.00 0.00 24 SER A O 19
ATOM 10861 N N . ASP A 1 25 ? -5.530 -7.986 -1.353 1.00 0.00 25 ASP A N 19
ATOM 10862 C CA . ASP A 1 25 ? -6.705 -7.325 -0.806 1.00 0.00 25 ASP A CA 19
ATOM 10863 C C . ASP A 1 25 ? -6.292 -6.309 0.247 1.00 0.00 25 ASP A C 19
ATOM 10864 O O . ASP A 1 25 ? -6.784 -5.182 0.269 1.00 0.00 25 ASP A O 19
ATOM 10873 N N . HIS A 1 26 ? -5.318 -6.696 1.065 1.00 0.00 26 HIS A N 19
ATOM 10874 C CA . HIS A 1 26 ? -4.775 -5.811 2.091 1.00 0.00 26 HIS A CA 19
ATOM 10875 C C . HIS A 1 26 ? -4.074 -4.618 1.457 1.00 0.00 26 HIS A C 19
ATOM 10876 O O . HIS A 1 26 ? -4.164 -3.498 1.964 1.00 0.00 26 HIS A O 19
ATOM 10891 N N . LEU A 1 27 ? -3.439 -4.854 0.309 1.00 0.00 27 LEU A N 19
ATOM 10892 C CA . LEU A 1 27 ? -2.814 -3.784 -0.460 1.00 0.00 27 LEU A CA 19
ATOM 10893 C C . LEU A 1 27 ? -3.839 -2.699 -0.762 1.00 0.00 27 LEU A C 19
ATOM 10894 O O . LEU A 1 27 ? -3.686 -1.546 -0.355 1.00 0.00 27 LEU A O 19
ATOM 10910 N N . ALA A 1 28 ? -4.872 -3.085 -1.504 1.00 0.00 28 ALA A N 19
ATOM 10911 C CA . ALA A 1 28 ? -5.915 -2.162 -1.923 1.00 0.00 28 ALA A CA 19
ATOM 10912 C C . ALA A 1 28 ? -6.563 -1.463 -0.734 1.00 0.00 28 ALA A C 19
ATOM 10913 O O . ALA A 1 28 ? -6.902 -0.289 -0.819 1.00 0.00 28 ALA A O 19
ATOM 10920 N N . LEU A 1 29 ? -6.707 -2.177 0.381 1.00 0.00 29 LEU A N 19
ATOM 10921 C CA . LEU A 1 29 ? -7.289 -1.598 1.590 1.00 0.00 29 LEU A CA 19
ATOM 10922 C C . LEU A 1 29 ? -6.522 -0.350 2.022 1.00 0.00 29 LEU A C 19
ATOM 10923 O O . LEU A 1 29 ? -7.114 0.696 2.284 1.00 0.00 29 LEU A O 19
ATOM 10939 N N . HIS A 1 30 ? -5.198 -0.445 2.008 1.00 0.00 30 HIS A N 19
ATOM 10940 C CA . HIS A 1 30 ? -4.349 0.696 2.328 1.00 0.00 30 HIS A CA 19
ATOM 10941 C C . HIS A 1 30 ? -4.312 1.676 1.160 1.00 0.00 30 HIS A C 19
ATOM 10942 O O . HIS A 1 30 ? -4.247 2.892 1.354 1.00 0.00 30 HIS A O 19
ATOM 10956 N N . ARG A 1 31 ? -4.299 1.142 -0.052 1.00 0.00 31 ARG A N 19
ATOM 10957 C CA . ARG A 1 31 ? -4.163 1.967 -1.238 1.00 0.00 31 ARG A CA 19
ATOM 10958 C C . ARG A 1 31 ? -5.438 2.749 -1.518 1.00 0.00 31 ARG A C 19
ATOM 10959 O O . ARG A 1 31 ? -5.472 3.588 -2.414 1.00 0.00 31 ARG A O 19
ATOM 10980 N N . LYS A 1 32 ? -6.470 2.504 -0.722 1.00 0.00 32 LYS A N 19
ATOM 10981 C CA . LYS A 1 32 ? -7.723 3.227 -0.852 1.00 0.00 32 LYS A CA 19
ATOM 10982 C C . LYS A 1 32 ? -7.513 4.697 -0.520 1.00 0.00 32 LYS A C 19
ATOM 10983 O O . LYS A 1 32 ? -8.153 5.574 -1.098 1.00 0.00 32 LYS A O 19
ATOM 11002 N N . ARG A 1 33 ? -6.515 4.958 0.317 1.00 0.00 33 ARG A N 19
ATOM 11003 C CA . ARG A 1 33 ? -6.138 6.322 0.652 1.00 0.00 33 ARG A CA 19
ATOM 11004 C C . ARG A 1 33 ? -5.338 6.958 -0.479 1.00 0.00 33 ARG A C 19
ATOM 11005 O O . ARG A 1 33 ? -5.082 8.161 -0.472 1.00 0.00 33 ARG A O 19
ATOM 11026 N N . HIS A 1 34 ? -4.982 6.151 -1.468 1.00 0.00 34 HIS A N 19
ATOM 11027 C CA . HIS A 1 34 ? -4.249 6.645 -2.620 1.00 0.00 34 HIS A CA 19
ATOM 11028 C C . HIS A 1 34 ? -5.196 6.823 -3.801 1.00 0.00 34 HIS A C 19
ATOM 11029 O O . HIS A 1 34 ? -4.787 7.224 -4.892 1.00 0.00 34 HIS A O 19
ATOM 11043 N N . MET A 1 35 ? -6.475 6.548 -3.568 1.00 0.00 35 MET A N 19
ATOM 11044 C CA . MET A 1 35 ? -7.487 6.710 -4.601 1.00 0.00 35 MET A CA 19
ATOM 11045 C C . MET A 1 35 ? -8.035 8.130 -4.580 1.00 0.00 35 MET A C 19
ATOM 11046 O O . MET A 1 35 ? -8.500 8.644 -5.596 1.00 0.00 35 MET A O 19
ATOM 11060 N N . LEU A 1 36 ? -7.908 8.783 -3.436 1.00 0.00 36 LEU A N 19
ATOM 11061 C CA . LEU A 1 36 ? -8.328 10.163 -3.291 1.00 0.00 36 LEU A CA 19
ATOM 11062 C C . LEU A 1 36 ? -7.184 10.972 -2.713 1.00 0.00 36 LEU A C 19
ATOM 11063 O O . LEU A 1 36 ? -7.001 11.030 -1.498 1.00 0.00 36 LEU A O 19
ATOM 11079 N N . VAL A 1 37 ? -6.347 11.497 -3.587 1.00 0.00 37 VAL A N 19
ATOM 11080 C CA . VAL A 1 37 ? -5.171 12.223 -3.155 1.00 0.00 37 VAL A CA 19
ATOM 11081 C C . VAL A 1 37 ? -5.448 13.717 -3.149 1.00 0.00 37 VAL A C 19
ATOM 11082 O O . VAL A 1 37 ? -5.355 14.330 -2.068 1.00 0.00 37 VAL A O 19
ATOM 11097 N N . GLY A 1 1 ? 8.479 1.961 -3.507 1.00 0.00 1 GLY A N 20
ATOM 11098 C CA . GLY A 1 1 ? 7.505 0.847 -3.612 1.00 0.00 1 GLY A CA 20
ATOM 11099 C C . GLY A 1 1 ? 7.253 0.464 -5.052 1.00 0.00 1 GLY A C 20
ATOM 11100 O O . GLY A 1 1 ? 7.131 1.342 -5.907 1.00 0.00 1 GLY A O 20
ATOM 11106 N N . SER A 1 2 ? 7.230 -0.841 -5.330 1.00 0.00 2 SER A N 20
ATOM 11107 C CA . SER A 1 2 ? 7.059 -1.345 -6.693 1.00 0.00 2 SER A CA 20
ATOM 11108 C C . SER A 1 2 ? 8.097 -0.725 -7.623 1.00 0.00 2 SER A C 20
ATOM 11109 O O . SER A 1 2 ? 7.770 -0.133 -8.652 1.00 0.00 2 SER A O 20
ATOM 11117 N N . THR A 1 3 ? 9.343 -0.777 -7.187 1.00 0.00 3 THR A N 20
ATOM 11118 C CA . THR A 1 3 ? 10.439 -0.130 -7.882 1.00 0.00 3 THR A CA 20
ATOM 11119 C C . THR A 1 3 ? 10.939 -0.972 -9.060 1.00 0.00 3 THR A C 20
ATOM 11120 O O . THR A 1 3 ? 12.132 -0.975 -9.366 1.00 0.00 3 THR A O 20
ATOM 11131 N N . ARG A 1 4 ? 10.000 -1.628 -9.749 1.00 0.00 4 ARG A N 20
ATOM 11132 C CA . ARG A 1 4 ? 10.299 -2.424 -10.941 1.00 0.00 4 ARG A CA 20
ATOM 11133 C C . ARG A 1 4 ? 11.374 -3.472 -10.660 1.00 0.00 4 ARG A C 20
ATOM 11134 O O . ARG A 1 4 ? 12.498 -3.377 -11.154 1.00 0.00 4 ARG A O 20
ATOM 11155 N N . GLY A 1 5 ? 11.024 -4.466 -9.859 1.00 0.00 5 GLY A N 20
ATOM 11156 C CA . GLY A 1 5 ? 11.966 -5.516 -9.528 1.00 0.00 5 GLY A CA 20
ATOM 11157 C C . GLY A 1 5 ? 12.716 -5.226 -8.248 1.00 0.00 5 GLY A C 20
ATOM 11158 O O . GLY A 1 5 ? 13.712 -5.881 -7.933 1.00 0.00 5 GLY A O 20
ATOM 11162 N N . SER A 1 6 ? 12.212 -4.267 -7.494 1.00 0.00 6 SER A N 20
ATOM 11163 C CA . SER A 1 6 ? 12.819 -3.874 -6.234 1.00 0.00 6 SER A CA 20
ATOM 11164 C C . SER A 1 6 ? 11.752 -3.766 -5.155 1.00 0.00 6 SER A C 20
ATOM 11165 O O . SER A 1 6 ? 11.843 -2.945 -4.242 1.00 0.00 6 SER A O 20
ATOM 11173 N N . THR A 1 7 ? 10.785 -4.662 -5.228 1.00 0.00 7 THR A N 20
ATOM 11174 C CA . THR A 1 7 ? 9.721 -4.737 -4.245 1.00 0.00 7 THR A CA 20
ATOM 11175 C C . THR A 1 7 ? 10.213 -5.492 -3.032 1.00 0.00 7 THR A C 20
ATOM 11176 O O . THR A 1 7 ? 10.418 -6.706 -3.088 1.00 0.00 7 THR A O 20
ATOM 11187 N N . GLY A 1 8 ? 10.639 -4.722 -2.039 1.00 0.00 8 GLY A N 20
ATOM 11188 C CA . GLY A 1 8 ? 11.325 -5.278 -0.896 1.00 0.00 8 GLY A CA 20
ATOM 11189 C C . GLY A 1 8 ? 10.538 -6.354 -0.177 1.00 0.00 8 GLY A C 20
ATOM 11190 O O . GLY A 1 8 ? 10.651 -7.538 -0.498 1.00 0.00 8 GLY A O 20
ATOM 11194 N N . ILE A 1 9 ? 9.814 -5.963 0.852 1.00 0.00 9 ILE A N 20
ATOM 11195 C CA . ILE A 1 9 ? 9.089 -6.933 1.665 1.00 0.00 9 ILE A CA 20
ATOM 11196 C C . ILE A 1 9 ? 7.790 -7.365 0.989 1.00 0.00 9 ILE A C 20
ATOM 11197 O O . ILE A 1 9 ? 7.156 -6.550 0.321 1.00 0.00 9 ILE A O 20
ATOM 11213 N N . LYS A 1 10 ? 7.292 -8.545 1.387 1.00 0.00 10 LYS A N 20
ATOM 11214 C CA . LYS A 1 10 ? 5.958 -9.044 1.016 1.00 0.00 10 LYS A CA 20
ATOM 11215 C C . LYS A 1 10 ? 5.686 -9.067 -0.503 1.00 0.00 10 LYS A C 20
ATOM 11216 O O . LYS A 1 10 ? 6.242 -8.291 -1.282 1.00 0.00 10 LYS A O 20
ATOM 11235 N N . PRO A 1 11 ? 4.878 -10.042 -0.954 1.00 0.00 11 PRO A N 20
ATOM 11236 C CA . PRO A 1 11 ? 4.566 -10.226 -2.379 1.00 0.00 11 PRO A CA 20
ATOM 11237 C C . PRO A 1 11 ? 3.707 -9.099 -2.959 1.00 0.00 11 PRO A C 20
ATOM 11238 O O . PRO A 1 11 ? 3.601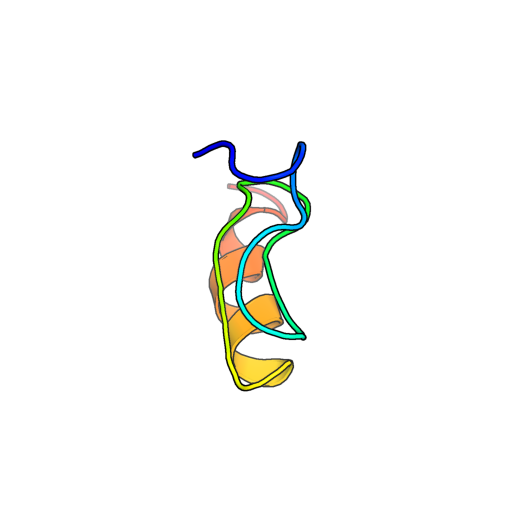 -8.954 -4.178 1.00 0.00 11 PRO A O 20
ATOM 11249 N N . PHE A 1 12 ? 3.079 -8.314 -2.093 1.00 0.00 12 PHE A N 20
ATOM 11250 C CA . PHE A 1 12 ? 2.229 -7.221 -2.539 1.00 0.00 12 PHE A CA 20
ATOM 11251 C C . PHE A 1 12 ? 2.583 -5.925 -1.821 1.00 0.00 12 PHE A C 20
ATOM 11252 O O . PHE A 1 12 ? 2.082 -5.642 -0.739 1.00 0.00 12 PHE A O 20
ATOM 11269 N N . GLN A 1 13 ? 3.502 -5.182 -2.404 1.00 0.00 13 GLN A N 20
ATOM 11270 C CA . GLN A 1 13 ? 3.978 -3.928 -1.847 1.00 0.00 13 GLN A CA 20
ATOM 11271 C C . GLN A 1 13 ? 3.135 -2.753 -2.339 1.00 0.00 13 GLN A C 20
ATOM 11272 O O . GLN A 1 13 ? 2.704 -2.742 -3.495 1.00 0.00 13 GLN A O 20
ATOM 11286 N N . CYS A 1 14 ? 3.076 -1.689 -1.541 1.00 0.00 14 CYS A N 20
ATOM 11287 C CA . CYS A 1 14 ? 2.488 -0.444 -2.004 1.00 0.00 14 CYS A CA 20
ATOM 11288 C C . CYS A 1 14 ? 3.409 0.195 -3.038 1.00 0.00 14 CYS A C 20
ATOM 11289 O O . CYS A 1 14 ? 4.607 0.358 -2.790 1.00 0.00 14 CYS A O 20
ATOM 11296 N N . PRO A 1 15 ? 2.866 0.593 -4.192 1.00 0.00 15 PRO A N 20
ATOM 11297 C CA . PRO A 1 15 ? 3.650 1.221 -5.252 1.00 0.00 15 PRO A CA 20
ATOM 11298 C C . PRO A 1 15 ? 4.028 2.665 -4.931 1.00 0.00 15 PRO A C 20
ATOM 11299 O O . PRO A 1 15 ? 4.741 3.310 -5.700 1.00 0.00 15 PRO A O 20
ATOM 11310 N N . ASP A 1 16 ? 3.526 3.186 -3.817 1.00 0.00 16 ASP A N 20
ATOM 11311 C CA . ASP A 1 16 ? 3.790 4.575 -3.450 1.00 0.00 16 ASP A CA 20
ATOM 11312 C C . ASP A 1 16 ? 4.592 4.680 -2.158 1.00 0.00 16 ASP A C 20
ATOM 11313 O O . ASP A 1 16 ? 5.303 5.662 -1.944 1.00 0.00 16 ASP A O 20
ATOM 11322 N N . CYS A 1 17 ? 4.393 3.730 -1.252 1.00 0.00 17 CYS A N 20
ATOM 11323 C CA . CYS A 1 17 ? 5.014 3.808 0.067 1.00 0.00 17 CYS A CA 20
ATOM 11324 C C . CYS A 1 17 ? 6.207 2.870 0.225 1.00 0.00 17 CYS A C 20
ATOM 11325 O O . CYS A 1 17 ? 7.002 3.070 1.134 1.00 0.00 17 CYS A O 20
ATOM 11332 N N . ASP A 1 18 ? 6.141 1.728 -0.459 1.00 0.00 18 ASP A N 20
ATOM 11333 C CA . ASP A 1 18 ? 7.054 0.585 -0.242 1.00 0.00 18 ASP A CA 20
ATOM 11334 C C . ASP A 1 18 ? 6.586 -0.171 0.997 1.00 0.00 18 ASP A C 20
ATOM 11335 O O . ASP A 1 18 ? 7.179 -1.171 1.399 1.00 0.00 18 ASP A O 20
ATOM 11344 N N . ARG A 1 19 ? 5.352 0.148 1.393 1.00 0.00 19 ARG A N 20
ATOM 11345 C CA . ARG A 1 19 ? 4.630 -0.637 2.384 1.00 0.00 19 ARG A CA 20
ATOM 11346 C C . ARG A 1 19 ? 4.415 -2.033 1.841 1.00 0.00 19 ARG A C 20
ATOM 11347 O O . ARG A 1 19 ? 4.531 -2.247 0.643 1.00 0.00 19 ARG A O 20
ATOM 11368 N N . SER A 1 20 ? 4.196 -2.995 2.703 1.00 0.00 20 SER A N 20
ATOM 11369 C CA . SER A 1 20 ? 4.186 -4.373 2.245 1.00 0.00 20 SER A CA 20
ATOM 11370 C C . SER A 1 20 ? 3.018 -5.172 2.798 1.00 0.00 20 SER A C 20
ATOM 11371 O O . SER A 1 20 ? 2.676 -5.072 3.979 1.00 0.00 20 SER A O 20
ATOM 11379 N N . PHE A 1 21 ? 2.394 -5.951 1.921 1.00 0.00 21 PHE A N 20
ATOM 11380 C CA . PHE A 1 21 ? 1.239 -6.761 2.290 1.00 0.00 21 PHE A CA 20
ATOM 11381 C C . PHE A 1 21 ? 1.366 -8.167 1.718 1.00 0.00 21 PHE A C 20
ATOM 11382 O O . PHE A 1 21 ? 1.923 -8.362 0.638 1.00 0.00 21 PHE A O 20
ATOM 11399 N N . SER A 1 22 ? 0.851 -9.143 2.445 1.00 0.00 22 SER A N 20
ATOM 11400 C CA . SER A 1 22 ? 0.884 -10.527 2.003 1.00 0.00 22 SER A CA 20
ATOM 11401 C C . SER A 1 22 ? -0.327 -10.821 1.124 1.00 0.00 22 SER A C 20
ATOM 11402 O O . SER A 1 22 ? -0.417 -11.872 0.488 1.00 0.00 22 SER A O 20
ATOM 11410 N N . ARG A 1 23 ? -1.272 -9.891 1.134 1.00 0.00 23 ARG A N 20
ATOM 11411 C CA . ARG A 1 23 ? -2.497 -10.015 0.368 1.00 0.00 23 ARG A CA 20
ATOM 11412 C C . ARG A 1 23 ? -2.682 -8.828 -0.534 1.00 0.00 23 ARG A C 20
ATOM 11413 O O . ARG A 1 23 ? -2.539 -7.676 -0.119 1.00 0.00 23 ARG A O 20
ATOM 11434 N N . SER A 1 24 ? -3.075 -9.127 -1.750 1.00 0.00 24 SER A N 20
ATOM 11435 C CA . SER A 1 24 ? -3.386 -8.123 -2.730 1.00 0.00 24 SER A CA 20
ATOM 11436 C C . SER A 1 24 ? -4.592 -7.311 -2.272 1.00 0.00 24 SER A C 20
ATOM 11437 O O . SER A 1 24 ? -4.693 -6.108 -2.525 1.00 0.00 24 SER A O 20
ATOM 11445 N N . ASP A 1 25 ? -5.453 -7.973 -1.509 1.00 0.00 25 ASP A N 20
ATOM 11446 C CA . ASP A 1 25 ? -6.605 -7.346 -0.905 1.00 0.00 25 ASP A CA 20
ATOM 11447 C C . ASP A 1 25 ? -6.179 -6.292 0.116 1.00 0.00 25 ASP A C 20
ATOM 11448 O O . ASP A 1 25 ? -6.757 -5.204 0.176 1.00 0.00 25 ASP A O 20
ATOM 11457 N N . HIS A 1 26 ? -5.142 -6.606 0.887 1.00 0.00 26 HIS A N 20
ATOM 11458 C CA . HIS A 1 26 ? -4.627 -5.686 1.892 1.00 0.00 26 HIS A CA 20
ATOM 11459 C C . HIS A 1 26 ? -3.935 -4.505 1.234 1.00 0.00 26 HIS A C 20
ATOM 11460 O O . HIS A 1 26 ? -4.023 -3.377 1.719 1.00 0.00 26 HIS A O 20
ATOM 11475 N N . LEU A 1 27 ? -3.344 -4.754 0.068 1.00 0.00 27 LEU A N 20
ATOM 11476 C CA . LEU A 1 27 ? -2.765 -3.690 -0.737 1.00 0.00 27 LEU A CA 20
ATOM 11477 C C . LEU A 1 27 ? -3.828 -2.635 -1.013 1.00 0.00 27 LEU A C 20
ATOM 11478 O O . LEU A 1 27 ? -3.691 -1.477 -0.619 1.00 0.00 27 LEU A O 20
ATOM 11494 N N . ALA A 1 28 ? -4.891 -3.065 -1.682 1.00 0.00 28 ALA A N 20
ATOM 11495 C CA . ALA A 1 28 ? -5.993 -2.184 -2.037 1.00 0.00 28 ALA A CA 20
ATOM 11496 C C . ALA A 1 28 ? -6.584 -1.495 -0.809 1.00 0.00 28 ALA A C 20
ATOM 11497 O O . ALA A 1 28 ? -6.905 -0.312 -0.859 1.00 0.00 28 ALA A O 20
ATOM 11504 N N . LEU A 1 29 ? -6.731 -2.240 0.285 1.00 0.00 29 LEU A N 20
ATOM 11505 C CA . LEU A 1 29 ? -7.282 -1.693 1.523 1.00 0.00 29 LEU A CA 20
ATOM 11506 C C . LEU A 1 29 ? -6.503 -0.464 1.972 1.00 0.00 29 LEU A C 20
ATOM 11507 O O . LEU A 1 29 ? -7.087 0.565 2.321 1.00 0.00 29 LEU A O 20
ATOM 11523 N N . HIS A 1 30 ? -5.185 -0.559 1.908 1.00 0.00 30 HIS A N 20
ATOM 11524 C CA . HIS A 1 30 ? -4.326 0.560 2.255 1.00 0.00 30 HIS A CA 20
ATOM 11525 C C . HIS A 1 30 ? -4.357 1.608 1.148 1.00 0.00 30 HIS A C 20
ATOM 11526 O O . HIS A 1 30 ? -4.269 2.812 1.402 1.00 0.00 30 HIS A O 20
ATOM 11540 N N . ARG A 1 31 ? -4.399 1.137 -0.087 1.00 0.00 31 ARG A N 20
ATOM 11541 C CA . ARG A 1 31 ? -4.299 2.015 -1.235 1.00 0.00 31 ARG A CA 20
ATOM 11542 C C . ARG A 1 31 ? -5.585 2.798 -1.449 1.00 0.00 31 ARG A C 20
ATOM 11543 O O . ARG A 1 31 ? -5.634 3.705 -2.275 1.00 0.00 31 ARG A O 20
ATOM 11564 N N . LYS A 1 32 ? -6.592 2.511 -0.639 1.00 0.00 32 LYS A N 20
ATOM 11565 C CA . LYS A 1 32 ? -7.838 3.259 -0.682 1.00 0.00 32 LYS A CA 20
ATOM 11566 C C . LYS A 1 32 ? -7.589 4.698 -0.249 1.00 0.00 32 LYS A C 20
ATOM 11567 O O . LYS A 1 32 ? -8.218 5.629 -0.747 1.00 0.00 32 LYS A O 20
ATOM 11586 N N . ARG A 1 33 ? -6.569 4.883 0.580 1.00 0.00 33 ARG A N 20
ATOM 11587 C CA . ARG A 1 33 ? -6.160 6.209 1.000 1.00 0.00 33 ARG A CA 20
ATOM 11588 C C . ARG A 1 33 ? -5.434 6.930 -0.129 1.00 0.00 33 ARG A C 20
ATOM 11589 O O . ARG A 1 33 ? -5.385 8.158 -0.166 1.00 0.00 33 ARG A O 20
ATOM 11610 N N . HIS A 1 34 ? -4.964 6.164 -1.099 1.00 0.00 34 HIS A N 20
ATOM 11611 C CA . HIS A 1 34 ? -4.321 6.736 -2.272 1.00 0.00 34 HIS A CA 20
ATOM 11612 C C . HIS A 1 34 ? -5.365 7.066 -3.330 1.00 0.00 34 HIS A C 20
ATOM 11613 O O . HIS A 1 34 ? -5.069 7.709 -4.334 1.00 0.00 34 HIS A O 20
ATOM 11627 N N . MET A 1 35 ? -6.603 6.668 -3.066 1.00 0.00 35 MET A N 20
ATOM 11628 C CA . MET A 1 35 ? -7.709 6.955 -3.971 1.00 0.00 35 MET A CA 20
ATOM 11629 C C . MET A 1 35 ? -8.319 8.305 -3.638 1.00 0.00 35 MET A C 20
ATOM 11630 O O . MET A 1 35 ? -9.056 8.879 -4.435 1.00 0.00 35 MET A O 20
ATOM 11644 N N . LEU A 1 36 ? -7.912 8.860 -2.507 1.00 0.00 36 LEU A N 20
ATOM 11645 C CA . LEU A 1 36 ? -8.336 10.188 -2.110 1.00 0.00 36 LEU A CA 20
ATOM 11646 C C . LEU A 1 36 ? -7.106 11.051 -1.927 1.00 0.00 36 LEU A C 20
ATOM 11647 O O . LEU A 1 36 ? -6.844 11.571 -0.840 1.00 0.00 36 LEU A O 20
ATOM 11663 N N . VAL A 1 37 ? -6.292 11.093 -2.967 1.00 0.00 37 VAL A N 20
ATOM 11664 C CA . VAL A 1 37 ? -5.032 11.800 -2.917 1.00 0.00 37 VAL A CA 20
ATOM 11665 C C . VAL A 1 37 ? -5.038 12.961 -3.908 1.00 0.00 37 VAL A C 20
ATOM 11666 O O . VAL A 1 37 ? -4.112 13.798 -3.868 1.00 0.00 37 VAL A O 20
#